Protein AF-A0AAV4IQE0-F1 (afdb_monomer_lite)

pLDDT: mean 77.89, std 20.79, range [24.61, 98.44]

Secondary structure (DSSP, 8-state):
-----------------------------S-HHHHHHHHHHHHHHHHHHHHTT-------GGGEE---STT--EESS-TT--PPPEETTEEPS-SEE-TTTTT-SSHHHHHHHHHHGGGGGGSHHHHHHHHHHHHHHHS-BEETTTEEEPPBHHHHHHHHTTTHHHHHHTTS--GGGSTTSTT-BTT--SSSSTT-----PPPPPTT-EE-S-GGGPBTTBTTEE-BSS-TTS-HHHHHHHHHHHHHHHHHHHHHHHHHHHHHHHTHHHHSSTTHHHHHHHHHHHHHHHHHHHGGGSTTHHHHHHB-TTSBBP-SSS-TT--S-SHHHHHHHHHHHHHHHHHHHHHHHHHHHHHHHHHHTTTTHHHHTTTPPPHHHHHHHHHHHHHHHHHHHHHHHHHHHHHTTTHHHHTSS---

InterPro domains:
  IPR000539 Frizzled/Smoothened, 7TM [PF01534] (232-406)
  IPR000539 Frizzled/Smoothened, 7TM [PR00489] (244-266)
  IPR000539 Frizzled/Smoothened, 7TM [PR00489] (273-295)
  IPR000539 Frizzled/Smoothened, 7TM [PR00489] (329-353)
  IPR000539 Frizzled/Smoothened, 7TM [SM01330] (231-415)
  IPR015526 Frizzled/secreted frizzled-related protein [PTHR11309] (36-406)
  IPR017981 GPCR, family 2-like, 7TM [PS50261] (241-415)
  IPR020067 Frizzled domain [PF01392] (87-181)
  IPR020067 Frizzled domain [PS50038] (68-191)
  IPR020067 Frizzled domain [SM00063] (72-193)
  IPR036790 Frizzled cysteine-rich domain superfamily [G3DSA:1.10.2000.10] (61-186)
  IPR036790 Frizzled cysteine-rich domain superfamily [SSF63501] (85-182)

Sequence (415 aa):
MANVCCKCPSPAFSLRLHSVSTLLRLRALSSASSFCFVLFISLLLSWADCQAQHLTPTLSPHCYRSTNITGACVPVNSSLSAERMTCLGADIPFTHTSLRLAGSSSLEDALEKLHLWTALQNVPQCWAIIQPFLCSVYLPKCTSAHGVTRPSKQLCERTRKPCQIVHDLNNGWPDFLQCDHPNFVSGCGPENYDYVSFNTTGRCEPPLVRTVVPESWYPGVEGCGLPCENPLFSQDEHKEAHIFVAVFGSICLACTLFTLMTFIIDWKNANRYPALIIFFINACFFLGSVGWMAQFAGDARTEIVCRKDGTARRGEPQLGSKESVWCPVIFTLVYYFLVAGICWYVMLAYAWCLTFTALGGASARAADLGGTTPREVLRTRTAYFHIISWCSPLVLTIVCLALSEVGDLSCNEGK

Organism: NCBI:txid1093978

Foldseek 3Di:
DDDDDDDDDDDDDDDDDDDDDDDDDDDDDDDPVPVVVVVVVVVVVVVVVVVVPPPPPPPDLLQFDDPPDPPQKDFQDDPPDPDQDAQLNWGWPAGIWGQVLVVDPDLVRLVVVSVVVCVCLQQQQLCQLCRLVSCCRSGFDADPVRGTGAAALVSLVSNCVSQVVVCVVVVHDDQSSDSPRSSHYHPDDDDGPPPIDDPSGRHHDPPWDFDPDQVQDDVNRPRIHGFLDDPVDDPVRVVVLVVVLVVVLVVLLVVLVVVLVVCVVVVVPQVAPPSVLVNLLSVLSNQLSVLSCQPVDDNSLCLQAHFPRRHGDALPPDPPDPHDPNVLVSCLSNQLSVQLSVLSVVVSVVLVVLVVCCVVCVCVVVVVVVDDRSRRVCVVCVVVSCCRSRVVSVVVSVVCNVRSGSRVPPSRDPD

Structure (mmCIF, N/CA/C/O backbone):
data_AF-A0AAV4IQE0-F1
#
_entry.id   AF-A0AAV4IQE0-F1
#
loop_
_atom_site.group_PDB
_atom_site.id
_atom_site.type_symbol
_atom_site.label_atom_id
_atom_site.label_alt_id
_atom_site.label_comp_id
_atom_site.label_asym_id
_atom_site.label_entity_id
_atom_site.label_seq_id
_atom_site.pdbx_PDB_ins_code
_atom_site.Cartn_x
_atom_site.Cartn_y
_atom_site.Cartn_z
_atom_site.occupancy
_atom_site.B_iso_or_equiv
_atom_site.auth_seq_id
_atom_site.auth_comp_id
_atom_site.auth_asym_id
_atom_site.auth_atom_id
_atom_site.pdbx_PDB_model_num
ATOM 1 N N . MET A 1 1 ? -71.309 -14.730 5.054 1.00 30.61 1 MET A N 1
ATOM 2 C CA . MET A 1 1 ? -70.300 -14.910 6.118 1.00 30.61 1 MET A CA 1
ATOM 3 C C . MET A 1 1 ? -68.962 -14.401 5.589 1.00 30.61 1 MET A C 1
ATOM 5 O O . MET A 1 1 ? -68.698 -14.601 4.412 1.00 30.61 1 MET A O 1
ATOM 9 N N . ALA A 1 2 ? -68.246 -13.679 6.458 1.00 28.86 2 ALA A N 1
ATOM 10 C CA . ALA A 1 2 ? -66.904 -13.058 6.420 1.00 28.86 2 ALA A CA 1
ATOM 11 C C . ALA A 1 2 ? -65.770 -13.806 5.670 1.00 28.86 2 ALA A C 1
ATOM 13 O O . ALA A 1 2 ? -65.929 -14.988 5.394 1.00 28.86 2 ALA A O 1
ATOM 14 N N . ASN A 1 3 ? -64.551 -13.288 5.425 1.00 26.47 3 ASN A N 1
ATOM 15 C CA . ASN A 1 3 ? -63.874 -11.965 5.346 1.00 26.47 3 ASN A CA 1
ATOM 16 C C . ASN A 1 3 ? -62.487 -12.267 4.699 1.00 26.47 3 ASN A C 1
ATOM 18 O O . ASN A 1 3 ? -61.871 -13.255 5.087 1.00 26.47 3 ASN A O 1
ATOM 22 N N . VAL A 1 4 ? -62.092 -11.663 3.565 1.00 31.19 4 VAL A N 1
ATOM 23 C CA . VAL A 1 4 ? -61.287 -10.422 3.335 1.00 31.19 4 VAL A CA 1
ATOM 24 C C . VAL A 1 4 ? -59.774 -10.588 3.638 1.00 31.19 4 VAL A C 1
ATOM 26 O O . VAL A 1 4 ? -59.419 -10.766 4.795 1.00 31.19 4 VAL A O 1
ATOM 29 N N . CYS A 1 5 ? -58.867 -10.752 2.648 1.00 28.16 5 CYS A N 1
ATOM 30 C CA . CYS A 1 5 ? -58.276 -9.827 1.626 1.00 28.16 5 CYS A CA 1
ATOM 31 C C . CYS A 1 5 ? -57.218 -8.843 2.188 1.00 28.16 5 CYS A C 1
ATOM 33 O O . CYS A 1 5 ? -57.377 -8.366 3.298 1.00 28.16 5 CYS A O 1
ATOM 35 N N . CYS A 1 6 ? -56.167 -8.403 1.484 1.00 27.56 6 CYS A N 1
ATOM 36 C CA . CYS A 1 6 ? -55.655 -8.704 0.147 1.00 27.56 6 CYS A CA 1
ATOM 37 C C . CYS A 1 6 ? -54.201 -8.179 -0.006 1.00 27.56 6 CYS A C 1
ATOM 39 O O . CYS A 1 6 ? -53.742 -7.321 0.743 1.00 27.56 6 CYS A O 1
ATOM 41 N N . LYS A 1 7 ? -53.504 -8.736 -1.003 1.00 29.38 7 LYS A N 1
ATOM 42 C CA . LYS A 1 7 ? -52.138 -8.474 -1.503 1.00 29.38 7 LYS A CA 1
ATOM 43 C C . LYS A 1 7 ? -52.162 -7.316 -2.520 1.00 29.38 7 LYS A C 1
ATOM 45 O O . LYS A 1 7 ? -53.146 -7.229 -3.243 1.00 29.38 7 LYS A O 1
ATOM 50 N N . CYS A 1 8 ? -51.080 -6.542 -2.677 1.00 25.62 8 CYS A N 1
ATOM 51 C CA . CYS A 1 8 ? -50.851 -5.687 -3.861 1.00 25.62 8 CYS A CA 1
ATOM 52 C C . CYS A 1 8 ? -49.353 -5.492 -4.176 1.00 25.62 8 CYS A C 1
ATOM 54 O O . CYS A 1 8 ? -48.585 -5.156 -3.274 1.00 25.62 8 CYS A O 1
ATOM 56 N N . PRO A 1 9 ? -48.967 -5.618 -5.462 1.00 38.59 9 PRO A N 1
ATOM 57 C CA . PRO A 1 9 ? -47.924 -4.819 -6.111 1.00 38.59 9 PRO A CA 1
ATOM 58 C C . PRO A 1 9 ? -48.448 -4.042 -7.353 1.00 38.59 9 PRO A C 1
ATOM 60 O O . PRO A 1 9 ? -49.570 -4.253 -7.803 1.00 38.59 9 PRO A O 1
ATOM 63 N N . SER A 1 10 ? -47.617 -3.120 -7.862 1.00 31.19 10 SER A N 1
ATOM 64 C CA . SER A 1 10 ? -47.801 -2.087 -8.919 1.00 31.19 10 SER A CA 1
ATOM 65 C C . SER A 1 10 ? -48.351 -2.570 -10.286 1.00 31.19 10 SER A C 1
ATOM 67 O O . SER A 1 10 ? -48.236 -3.762 -10.568 1.00 31.19 10 SER A O 1
ATOM 69 N N . PRO A 1 11 ? -48.896 -1.691 -11.178 1.00 38.06 11 PRO A N 1
ATOM 70 C CA . PRO A 1 11 ? -48.076 -0.935 -12.161 1.00 38.06 11 PRO A CA 1
ATOM 71 C C . PRO A 1 11 ? -48.678 0.416 -12.679 1.00 38.06 11 PRO A C 1
ATOM 73 O O . PRO A 1 11 ? -49.705 0.895 -12.212 1.00 38.06 11 PRO A O 1
ATOM 76 N N . ALA A 1 12 ? -47.998 1.032 -13.658 1.00 27.47 12 ALA A N 1
ATOM 77 C CA . ALA A 1 12 ? -48.340 2.249 -14.415 1.00 27.47 12 ALA A CA 1
ATOM 78 C C . ALA A 1 12 ? -49.300 2.019 -15.616 1.00 27.47 12 ALA A C 1
ATOM 80 O O . ALA A 1 12 ? -49.220 0.947 -16.201 1.00 27.47 12 ALA A O 1
ATOM 81 N N . PHE A 1 13 ? -50.106 3.023 -16.041 1.00 26.16 13 PHE A N 1
ATOM 82 C CA . PHE A 1 13 ? -50.169 3.613 -17.415 1.00 26.16 13 PHE A CA 1
ATOM 83 C C . PHE A 1 13 ? -51.301 4.669 -17.623 1.00 26.16 13 PHE A C 1
ATOM 85 O O . PHE A 1 13 ? -52.419 4.524 -17.149 1.00 26.16 13 PHE A O 1
ATOM 92 N N . SER A 1 14 ? -50.934 5.705 -18.393 1.00 25.84 14 SER A N 1
ATOM 93 C CA . SER A 1 14 ? -51.607 6.830 -19.095 1.00 25.84 14 SER A CA 1
ATOM 94 C C . SER A 1 14 ? -53.105 6.805 -19.500 1.00 25.84 14 SER A C 1
ATOM 96 O O . SER A 1 14 ? -53.568 5.824 -20.073 1.00 25.84 14 SER A O 1
ATOM 98 N N . LEU A 1 15 ? -53.776 7.978 -19.439 1.00 26.97 15 LEU A N 1
ATOM 99 C CA . LEU A 1 15 ? -54.515 8.583 -20.577 1.00 26.97 15 LEU A CA 1
ATOM 100 C C . LEU A 1 15 ? -54.804 10.092 -20.372 1.00 26.97 15 LEU A C 1
ATOM 102 O O . LEU A 1 15 ? -54.834 10.602 -19.259 1.00 26.97 15 LEU A O 1
ATOM 106 N N . ARG A 1 16 ? -54.935 10.809 -21.494 1.00 26.45 16 ARG A N 1
ATOM 107 C CA . ARG A 1 16 ? -54.653 12.237 -21.754 1.00 26.45 16 ARG A CA 1
ATOM 108 C C . ARG A 1 16 ? -55.891 12.917 -22.374 1.00 26.45 16 ARG A C 1
ATOM 110 O O . ARG A 1 16 ? -56.535 12.251 -23.171 1.00 26.45 16 ARG A O 1
ATOM 117 N N . LEU A 1 17 ? -56.142 14.214 -22.107 1.00 27.02 17 LEU A N 1
ATOM 118 C CA . LEU A 1 17 ? -56.755 15.250 -22.999 1.00 27.02 17 LEU A CA 1
ATOM 119 C C . LEU A 1 17 ? -56.852 16.600 -22.225 1.00 27.02 17 LEU A C 1
ATOM 121 O O . LEU A 1 17 ? -57.508 16.647 -21.195 1.00 27.02 17 LEU A O 1
ATOM 125 N N . HIS A 1 18 ? -55.972 17.592 -22.481 1.00 27.17 18 HIS A N 1
ATOM 126 C CA . HIS A 1 18 ? -56.202 18.867 -23.228 1.00 27.17 18 HIS A CA 1
ATOM 127 C C . HIS A 1 18 ? -57.299 19.784 -22.627 1.00 27.17 18 HIS A C 1
ATOM 129 O O . HIS A 1 18 ? -58.399 19.316 -22.403 1.00 27.17 18 HIS A O 1
ATOM 135 N N . SER A 1 19 ? -57.158 21.100 -22.409 1.00 26.77 19 SER A N 1
ATOM 136 C CA . SER A 1 19 ? -56.181 22.125 -22.810 1.00 26.77 19 SER A CA 1
ATOM 137 C C . SER A 1 19 ? -56.535 23.472 -22.109 1.00 26.77 19 SER A C 1
ATOM 139 O O . SER A 1 19 ? -57.645 23.625 -21.612 1.00 26.77 19 SER A O 1
ATOM 141 N N . VAL A 1 20 ? -55.627 24.458 -22.191 1.00 27.52 20 VAL A N 1
ATOM 142 C CA . VAL A 1 20 ? -55.840 25.931 -22.107 1.00 27.52 20 VAL A CA 1
ATOM 143 C C . VAL A 1 20 ? -55.768 26.652 -20.733 1.00 27.52 20 VAL A C 1
ATOM 145 O O . VAL A 1 20 ? -56.761 27.017 -20.124 1.00 27.52 20 VAL A O 1
ATOM 148 N N . SER A 1 21 ? -54.528 27.036 -20.398 1.00 24.61 21 SER A N 1
ATOM 149 C CA . SER A 1 21 ? -54.071 28.431 -20.196 1.00 24.61 21 SER A CA 1
ATOM 150 C C . SER A 1 21 ? -54.217 29.177 -18.849 1.00 24.61 21 SER A C 1
ATOM 152 O O . SER A 1 21 ? -55.306 29.427 -18.349 1.00 24.61 21 SER A O 1
ATOM 154 N N . THR A 1 22 ? -53.055 29.714 -18.448 1.00 28.41 22 THR A N 1
ATOM 155 C CA . THR A 1 22 ? -52.817 31.089 -17.953 1.00 28.41 22 THR A CA 1
ATOM 156 C C . THR A 1 22 ? -53.129 31.346 -16.473 1.00 28.41 22 THR A C 1
ATOM 158 O O . THR A 1 22 ? -54.270 31.443 -16.051 1.00 28.41 22 THR A O 1
ATOM 161 N N . LEU A 1 23 ? -52.107 31.316 -15.610 1.00 29.64 23 LEU A N 1
ATOM 162 C CA . LEU A 1 23 ? -51.333 32.494 -15.172 1.00 29.64 23 LEU A CA 1
ATOM 163 C C . LEU A 1 23 ? -52.188 33.588 -14.507 1.00 29.64 23 LEU A C 1
ATOM 165 O O . LEU A 1 23 ? -52.928 34.303 -15.166 1.00 29.64 23 LEU A O 1
ATOM 169 N N . LEU A 1 24 ? -51.912 33.784 -13.213 1.00 28.50 24 LEU A N 1
ATOM 170 C CA . LEU A 1 24 ? -51.853 35.080 -12.533 1.00 28.50 24 LEU A CA 1
ATOM 171 C C . LEU A 1 24 ? -53.087 36.004 -12.638 1.00 28.50 24 LEU A C 1
ATOM 173 O O . LEU A 1 24 ? -53.224 36.764 -13.589 1.00 28.50 24 LEU A O 1
ATOM 177 N N . ARG A 1 25 ? -53.815 36.167 -11.525 1.00 31.19 25 ARG A N 1
ATOM 178 C CA . ARG A 1 25 ? -53.729 37.388 -10.690 1.00 31.19 25 ARG A CA 1
ATOM 179 C C . ARG A 1 25 ? -54.736 37.364 -9.544 1.00 31.19 25 ARG A C 1
ATOM 181 O O . ARG A 1 25 ? -55.928 37.155 -9.722 1.00 31.19 25 ARG A O 1
ATOM 188 N N . LEU A 1 26 ? -54.197 37.646 -8.363 1.00 31.00 26 LEU A N 1
ATOM 189 C CA . LEU A 1 26 ? -54.910 37.973 -7.140 1.00 31.00 26 LEU A CA 1
ATOM 190 C C . LEU A 1 26 ? -55.916 39.120 -7.327 1.00 31.00 26 LEU A C 1
ATOM 192 O O . LEU A 1 26 ? -55.560 40.156 -7.891 1.00 31.00 26 LEU A O 1
ATOM 196 N N . ARG A 1 27 ? -57.092 38.977 -6.706 1.00 30.88 27 ARG A N 1
ATOM 197 C CA . ARG A 1 27 ? -57.709 39.909 -5.731 1.00 30.88 27 ARG A CA 1
ATOM 198 C C . ARG A 1 27 ? -58.991 39.234 -5.212 1.00 30.88 27 ARG A C 1
ATOM 200 O O . ARG A 1 27 ? -59.839 38.866 -6.008 1.00 30.88 27 ARG A O 1
ATOM 207 N N . ALA A 1 28 ? -59.016 38.796 -3.950 1.00 29.89 28 ALA A N 1
ATOM 208 C CA . ALA A 1 28 ? -59.442 39.581 -2.776 1.00 29.89 28 ALA A CA 1
ATOM 209 C C . ALA A 1 28 ? -60.958 39.870 -2.842 1.00 29.89 28 ALA A C 1
ATOM 211 O O . ALA A 1 28 ? -61.424 40.374 -3.849 1.00 29.89 28 ALA A O 1
ATOM 212 N N . LEU A 1 29 ? -61.814 39.612 -1.856 1.00 34.81 29 LEU A N 1
ATOM 213 C CA . LEU A 1 29 ? -61.684 39.382 -0.423 1.00 34.81 29 LEU A CA 1
ATOM 214 C C . LEU A 1 29 ? -62.811 38.424 0.006 1.00 34.81 29 LEU A C 1
ATOM 216 O O . LEU A 1 29 ? -63.954 38.653 -0.376 1.00 34.81 29 LEU A O 1
ATOM 220 N N . SER A 1 30 ? -62.505 37.419 0.829 1.00 37.31 30 SER A N 1
ATOM 221 C CA . SER A 1 30 ? -63.399 36.795 1.828 1.00 37.31 30 SER A CA 1
ATOM 222 C C . SER A 1 30 ? -62.791 35.453 2.261 1.00 37.31 30 SER A C 1
ATOM 224 O O . SER A 1 30 ? -62.433 34.648 1.408 1.00 37.31 30 SER A O 1
ATOM 226 N N . SER A 1 31 ? -62.692 35.201 3.571 1.00 44.38 31 SER A N 1
ATOM 227 C CA . SER A 1 31 ? -62.259 33.942 4.229 1.00 44.38 31 SER A CA 1
ATOM 228 C C . SER A 1 31 ? -60.804 33.791 4.716 1.00 44.38 31 SER A C 1
ATOM 230 O O . SER A 1 31 ? -60.364 32.684 5.027 1.00 44.38 31 SER A O 1
ATOM 232 N N . ALA A 1 32 ? -60.080 34.893 4.954 1.00 44.44 32 ALA A N 1
ATOM 233 C CA . ALA A 1 32 ? -58.808 34.840 5.697 1.00 44.44 32 ALA A CA 1
ATOM 234 C C . ALA A 1 32 ? -58.957 34.313 7.149 1.00 44.44 32 ALA A C 1
ATOM 236 O O . ALA A 1 32 ? -57.980 33.866 7.744 1.00 44.44 32 ALA A O 1
ATOM 237 N N . SER A 1 33 ? -60.173 34.302 7.713 1.00 47.09 33 SER A N 1
ATOM 238 C CA . SER A 1 33 ? -60.455 33.696 9.023 1.00 47.09 33 SER A CA 1
ATOM 239 C C . SER A 1 33 ? -60.618 32.172 8.969 1.00 47.09 33 SER A C 1
ATOM 241 O O . SER A 1 33 ? -60.264 31.496 9.931 1.00 47.09 33 SER A O 1
ATOM 243 N N . SER A 1 34 ? -61.096 31.607 7.854 1.00 51.41 34 SER A N 1
ATOM 244 C CA . SER A 1 34 ? -61.337 30.161 7.736 1.00 51.41 34 SER A CA 1
ATOM 245 C C . SER A 1 34 ? -60.059 29.374 7.455 1.00 51.41 34 SER A C 1
ATOM 247 O O . SER A 1 34 ? -59.890 28.285 7.995 1.00 51.41 34 SER A O 1
ATOM 249 N N . PHE A 1 35 ? -59.120 29.929 6.681 1.00 51.72 35 PHE A N 1
ATOM 250 C CA . PHE A 1 35 ? -57.858 29.239 6.385 1.00 51.72 35 PHE A CA 1
ATOM 251 C C . PHE A 1 35 ? -56.916 29.161 7.593 1.00 51.72 35 PHE A C 1
ATOM 253 O O . PHE A 1 35 ? -56.304 28.115 7.808 1.00 51.72 35 PHE A O 1
ATOM 260 N N . CYS A 1 36 ? -56.851 30.203 8.431 1.00 53.62 36 CYS A N 1
ATOM 261 C CA . CYS A 1 36 ? -56.085 30.141 9.680 1.00 53.62 36 CYS A CA 1
ATOM 262 C C . CYS A 1 36 ? -56.663 29.110 10.658 1.00 53.62 36 CYS A C 1
ATOM 264 O O . CYS A 1 36 ? -55.897 28.394 11.292 1.00 53.62 36 CYS A O 1
ATOM 266 N N . PHE A 1 37 ? -57.991 28.979 10.747 1.00 58.31 37 PHE A N 1
ATOM 267 C CA . PHE A 1 37 ? -58.628 28.028 11.665 1.00 58.31 37 PHE A CA 1
ATOM 268 C C . PHE A 1 37 ? -58.381 26.565 11.262 1.00 58.31 37 PHE A C 1
ATOM 270 O O . PHE A 1 37 ? -58.095 25.725 12.113 1.00 58.31 37 PHE A O 1
ATOM 277 N N . VAL A 1 38 ? -58.420 26.264 9.960 1.00 60.81 38 VAL A N 1
ATOM 278 C CA . VAL A 1 38 ? -58.155 24.910 9.445 1.00 60.81 38 VAL A CA 1
ATOM 279 C C . VAL A 1 38 ? -56.672 24.545 9.563 1.00 60.81 38 VAL A C 1
ATOM 281 O O . VAL A 1 38 ? -56.360 23.419 9.944 1.00 60.81 38 VAL A O 1
ATOM 284 N N . LEU A 1 39 ? -55.749 25.485 9.328 1.00 59.22 39 LEU A N 1
ATOM 285 C CA . LEU A 1 39 ? -54.313 25.258 9.544 1.00 59.22 39 LEU A CA 1
ATOM 286 C C . LEU A 1 39 ? -53.981 25.052 11.026 1.00 59.22 39 LEU A C 1
ATOM 288 O O . LEU A 1 39 ? -53.199 24.162 11.341 1.00 59.22 39 LEU A O 1
ATOM 292 N N . PHE A 1 40 ? -54.616 25.796 11.937 1.00 63.12 40 PHE A N 1
ATOM 293 C CA . PHE A 1 40 ? -54.401 25.644 13.378 1.00 63.12 40 PHE A CA 1
ATOM 294 C C . PHE A 1 40 ? -54.933 24.303 13.908 1.00 63.12 40 PHE A C 1
ATOM 296 O O . PHE A 1 40 ? -54.256 23.645 14.692 1.00 63.12 40 PHE A O 1
ATOM 303 N N . ILE A 1 41 ? -56.095 23.840 13.427 1.00 63.28 41 ILE A N 1
ATOM 304 C CA . ILE A 1 41 ? -56.644 22.518 13.779 1.00 63.28 41 ILE A CA 1
ATOM 305 C C . ILE A 1 41 ? -55.801 21.381 13.176 1.00 63.28 41 ILE A C 1
ATOM 307 O O . ILE A 1 41 ? -55.564 20.381 13.846 1.00 63.28 41 ILE A O 1
ATOM 311 N N . SER A 1 42 ? -55.278 21.544 11.958 1.00 58.62 42 SER A N 1
ATOM 312 C CA . SER A 1 42 ? -54.372 20.565 11.326 1.00 58.62 42 SER A CA 1
ATOM 313 C C . SER A 1 42 ? -53.012 20.478 12.034 1.00 58.62 42 SER A C 1
ATOM 315 O O . SER A 1 42 ? -52.430 19.399 12.138 1.00 58.62 42 SER A O 1
ATOM 317 N N . LEU A 1 43 ? -52.512 21.603 12.556 1.00 59.53 43 LEU A N 1
ATOM 318 C CA . LEU A 1 43 ? -51.304 21.667 13.385 1.00 59.53 43 LEU A CA 1
ATOM 319 C C . LEU A 1 43 ? -51.539 21.100 14.790 1.00 59.53 43 LEU A C 1
ATOM 321 O O . LEU A 1 43 ? -50.656 20.434 15.310 1.00 59.53 43 LEU A O 1
ATOM 325 N N . LEU A 1 44 ? -52.728 21.285 15.373 1.00 57.94 44 LEU A N 1
ATOM 326 C CA . LEU A 1 44 ? -53.115 20.680 16.654 1.00 57.94 44 LEU A CA 1
ATOM 327 C C . LEU A 1 44 ? -53.354 19.169 16.546 1.00 57.94 44 LEU A C 1
ATOM 329 O O . LEU A 1 44 ? -52.973 18.442 17.455 1.00 57.94 44 LEU A O 1
ATOM 333 N N . LEU A 1 45 ? -53.930 18.683 15.442 1.00 54.66 45 LEU A N 1
ATOM 334 C CA . LEU A 1 45 ? -54.098 17.247 15.190 1.00 54.66 45 LEU A CA 1
ATOM 335 C C . LEU A 1 45 ? -52.751 16.566 14.909 1.00 54.66 45 LEU A C 1
ATOM 337 O O . LEU A 1 45 ? -52.494 15.498 15.450 1.00 54.66 45 LEU A O 1
ATOM 341 N N . SER A 1 46 ? -51.844 17.219 14.173 1.00 49.44 46 SER A N 1
ATOM 342 C CA . SER A 1 46 ? -50.483 16.694 13.975 1.00 49.44 46 SER A CA 1
ATOM 343 C C . SER A 1 46 ? -49.599 16.803 15.228 1.00 49.44 46 SER A C 1
ATOM 345 O O . SER A 1 46 ? -48.731 15.956 15.428 1.00 49.44 46 SER A O 1
ATOM 347 N N . TRP A 1 47 ? -49.849 17.763 16.129 1.00 44.62 47 TRP A N 1
ATOM 348 C CA . TRP A 1 47 ? -49.258 17.778 17.476 1.00 44.62 47 TRP A CA 1
ATOM 349 C C . TRP A 1 47 ? -49.843 16.697 18.398 1.00 44.62 47 TRP A C 1
ATOM 351 O O . TRP A 1 47 ? -49.098 16.095 19.170 1.00 44.62 47 TRP A O 1
ATOM 361 N N . ALA A 1 48 ? -51.146 16.413 18.302 1.00 44.91 48 ALA A N 1
ATOM 362 C CA . ALA A 1 48 ? -51.806 15.366 19.082 1.00 44.91 48 ALA A CA 1
ATOM 363 C C . ALA A 1 48 ? -51.346 13.956 18.665 1.00 44.91 48 ALA A C 1
ATOM 365 O O . ALA A 1 48 ? -51.098 13.120 19.534 1.00 44.91 48 ALA A O 1
ATOM 366 N N . ASP A 1 49 ? -51.118 13.720 17.367 1.00 39.69 49 ASP A N 1
ATOM 367 C CA . ASP A 1 49 ? -50.499 12.482 16.871 1.00 39.69 49 ASP A CA 1
ATOM 368 C C . ASP A 1 49 ? -49.017 12.359 17.280 1.00 39.69 49 ASP A C 1
ATOM 370 O O . ASP A 1 49 ? -48.511 11.252 17.471 1.00 39.69 49 ASP A O 1
ATOM 374 N N . CYS A 1 50 ? -48.319 13.482 17.493 1.00 35.47 50 CYS A N 1
ATOM 375 C CA . CYS A 1 50 ? -46.925 13.489 17.948 1.00 35.47 50 CYS A CA 1
ATOM 376 C C . CYS A 1 50 ? -46.785 13.288 19.473 1.00 35.47 50 CYS A C 1
ATOM 378 O O . CYS A 1 50 ? -45.781 12.750 19.936 1.00 35.47 50 CYS A O 1
ATOM 380 N N . GLN A 1 51 ? -47.800 13.637 20.275 1.00 36.16 51 GLN A N 1
ATOM 381 C CA . GLN A 1 51 ? -47.810 13.337 21.716 1.00 36.16 51 GLN A CA 1
ATOM 382 C C . GLN A 1 51 ? -48.293 11.919 22.057 1.00 36.16 51 GLN A C 1
ATOM 384 O O . GLN A 1 51 ? -48.011 11.438 23.155 1.00 36.16 51 GLN A O 1
ATOM 389 N N . ALA A 1 52 ? -48.933 11.203 21.127 1.00 36.69 52 ALA A N 1
ATOM 390 C CA . ALA A 1 52 ? -49.332 9.808 21.334 1.00 36.69 52 ALA A CA 1
ATOM 391 C C . ALA A 1 52 ? -48.173 8.793 21.192 1.00 36.69 52 ALA A C 1
ATOM 393 O O . ALA A 1 52 ? -48.358 7.611 21.479 1.00 36.69 52 ALA A O 1
ATOM 394 N N . GLN A 1 53 ? -46.968 9.235 20.803 1.00 37.69 53 GLN A N 1
ATOM 395 C CA . GLN A 1 53 ? -45.757 8.398 20.788 1.00 37.69 53 GLN A CA 1
ATOM 396 C C . GLN A 1 53 ? -44.903 8.491 22.056 1.00 37.69 53 GLN A C 1
ATOM 398 O O . GLN A 1 53 ? -43.895 7.789 22.158 1.00 37.69 53 GLN A O 1
ATOM 403 N N . HIS A 1 54 ? -45.343 9.221 23.086 1.00 36.19 54 HIS A N 1
ATOM 404 C CA . HIS A 1 54 ? -44.952 8.857 24.447 1.00 36.19 54 HIS A CA 1
ATOM 405 C C . HIS A 1 54 ? -45.717 7.594 24.845 1.00 36.19 54 HIS A C 1
ATOM 407 O O . HIS A 1 54 ? -46.615 7.610 25.686 1.00 36.19 54 HIS A O 1
ATOM 413 N N . LEU A 1 55 ? -45.338 6.480 24.207 1.00 39.50 55 LEU A N 1
ATOM 414 C CA . LEU A 1 55 ? -45.526 5.161 24.770 1.00 39.50 55 LEU A CA 1
ATOM 415 C C . LEU A 1 55 ? -44.978 5.240 26.192 1.00 39.50 55 LEU A C 1
ATOM 417 O O . LEU A 1 55 ? -43.773 5.343 26.422 1.00 39.50 55 LEU A O 1
ATOM 421 N N . THR A 1 56 ? -45.893 5.191 27.155 1.00 33.03 56 THR A N 1
ATOM 422 C CA . THR A 1 56 ? -45.601 4.520 28.413 1.00 33.03 56 THR A CA 1
ATOM 423 C C . THR A 1 56 ? -44.857 3.237 28.043 1.00 33.03 56 THR A C 1
ATOM 425 O O . THR A 1 56 ? -45.320 2.532 27.141 1.00 33.03 56 THR A O 1
ATOM 428 N N . PRO A 1 57 ? -43.679 2.954 28.625 1.00 42.19 57 PRO A N 1
ATOM 429 C CA . PRO A 1 57 ? -42.973 1.728 28.309 1.00 42.19 57 PRO A CA 1
ATOM 430 C C . PRO A 1 57 ? -43.924 0.598 28.684 1.00 42.19 57 PRO A C 1
ATOM 432 O O . PRO A 1 57 ? -44.164 0.331 29.862 1.00 42.19 57 PRO A O 1
ATOM 435 N N . THR A 1 58 ? -44.555 -0.019 27.684 1.00 43.31 58 THR A N 1
ATOM 436 C CA . THR A 1 58 ? -45.294 -1.255 27.879 1.00 43.31 58 THR A CA 1
ATOM 437 C C . THR A 1 58 ? -44.224 -2.260 28.233 1.00 43.31 58 THR A C 1
ATOM 439 O O . THR A 1 58 ? -43.537 -2.782 27.354 1.00 43.31 58 THR A O 1
ATOM 442 N N . LEU A 1 59 ? -44.015 -2.410 29.537 1.00 53.00 59 LEU A N 1
ATOM 443 C CA . LEU A 1 59 ? -43.023 -3.257 30.158 1.00 53.00 59 LEU A CA 1
ATOM 444 C C . LEU A 1 59 ? -43.227 -4.670 29.621 1.00 53.00 59 LEU A C 1
ATOM 446 O O . LEU A 1 59 ? -44.107 -5.398 30.079 1.00 53.00 59 LEU A O 1
ATOM 450 N N . SER A 1 60 ? -42.483 -5.027 28.576 1.00 59.47 60 SER A N 1
ATOM 451 C CA . SER A 1 60 ? -42.730 -6.290 27.907 1.00 59.47 60 SER A CA 1
ATOM 452 C C . SER A 1 60 ? -42.140 -7.398 28.772 1.00 59.47 60 SER A C 1
ATOM 454 O O . SER A 1 60 ? -40.923 -7.426 28.971 1.00 59.47 60 SER A O 1
ATOM 456 N N . PRO A 1 61 ? -42.956 -8.316 29.319 1.00 64.31 61 PRO A N 1
ATOM 457 C CA . PRO A 1 61 ? -42.499 -9.266 30.334 1.00 64.31 61 PRO A CA 1
ATOM 458 C C . PRO A 1 61 ? -41.404 -10.211 29.816 1.00 64.31 61 PRO A C 1
ATOM 460 O O . PRO A 1 61 ? -40.647 -10.770 30.604 1.00 64.31 61 PRO A O 1
ATOM 463 N N . HIS A 1 62 ? -41.265 -10.352 28.492 1.00 73.56 62 HIS A N 1
ATOM 464 C CA . HIS A 1 62 ? -40.214 -11.145 27.856 1.00 73.56 62 HIS A CA 1
ATOM 465 C C . HIS A 1 62 ? -38.816 -10.498 27.910 1.00 73.56 62 HIS A C 1
ATOM 467 O O . HIS A 1 62 ? -37.819 -11.208 27.776 1.00 73.56 62 HIS A O 1
ATOM 473 N N . CYS A 1 63 ? -38.726 -9.183 28.144 1.00 73.19 63 CYS A N 1
ATOM 474 C CA . CYS A 1 63 ? -37.458 -8.455 28.267 1.00 73.19 63 CYS A CA 1
ATOM 475 C C . CYS A 1 63 ? -36.797 -8.605 29.636 1.00 73.19 63 CYS A C 1
ATOM 477 O O . CYS A 1 63 ? -35.646 -8.204 29.822 1.00 73.19 63 CYS A O 1
ATOM 479 N N . TYR A 1 64 ? -37.494 -9.232 30.580 1.00 73.12 64 TYR A N 1
ATOM 480 C CA . TYR A 1 64 ? -36.980 -9.487 31.908 1.00 73.12 64 TYR A CA 1
ATOM 481 C C . TYR A 1 64 ? -36.841 -10.989 32.148 1.00 73.12 64 TYR A C 1
ATOM 483 O O . TYR A 1 64 ? -37.600 -11.829 31.650 1.00 73.12 64 TYR A O 1
ATOM 491 N N . ARG A 1 65 ? -35.803 -11.377 32.884 1.00 69.31 65 ARG A N 1
ATOM 492 C CA . ARG A 1 65 ? -35.710 -12.727 33.441 1.00 69.31 65 ARG A CA 1
ATOM 493 C C . ARG A 1 65 ? -36.220 -12.656 34.873 1.00 69.31 65 ARG A C 1
ATOM 495 O O . ARG A 1 65 ? -35.509 -12.155 35.741 1.00 69.31 65 ARG A O 1
ATOM 502 N N . SER A 1 66 ? -37.444 -13.142 35.098 1.00 61.28 66 SER A N 1
ATOM 503 C CA . SER A 1 66 ? -38.001 -13.253 36.448 1.00 61.28 66 SER A CA 1
ATOM 504 C C . SER A 1 66 ? -37.119 -14.189 37.266 1.00 61.28 66 SER A C 1
ATOM 506 O O . SER A 1 66 ? -37.031 -15.391 37.005 1.00 61.28 66 SER A O 1
ATOM 508 N N . THR A 1 67 ? -36.402 -13.617 38.224 1.00 55.28 67 THR A N 1
ATOM 509 C CA . THR A 1 67 ? -35.650 -14.368 39.215 1.00 55.28 67 THR A CA 1
ATOM 510 C C . THR A 1 67 ? -36.595 -14.598 40.378 1.00 55.28 67 THR A C 1
ATOM 512 O O . THR A 1 67 ? -36.739 -13.736 41.238 1.00 55.28 67 THR A O 1
ATOM 515 N N . ASN A 1 68 ? -37.251 -15.756 40.413 1.00 49.56 68 ASN A N 1
ATOM 516 C CA . ASN A 1 68 ? -38.153 -16.161 41.500 1.00 49.56 68 ASN A CA 1
ATOM 517 C C . ASN A 1 68 ? -37.395 -16.459 42.822 1.00 49.56 68 ASN A C 1
ATOM 519 O O . ASN A 1 68 ? -37.800 -17.304 43.611 1.00 49.56 68 ASN A O 1
ATOM 523 N N . ILE A 1 69 ? -36.234 -15.826 43.025 1.00 50.94 69 ILE A N 1
ATOM 524 C CA . ILE A 1 69 ? -35.238 -16.137 44.046 1.00 50.94 69 ILE A CA 1
ATOM 525 C C . ILE A 1 69 ? -34.832 -14.827 44.725 1.00 50.94 69 ILE A C 1
ATOM 527 O O . ILE A 1 69 ? -34.296 -13.915 44.092 1.00 50.94 69 ILE A O 1
ATOM 531 N N . THR A 1 70 ? -35.062 -14.757 46.032 1.00 42.16 70 THR A N 1
ATOM 532 C CA . THR A 1 70 ? -34.508 -13.744 46.937 1.00 42.16 70 THR A CA 1
ATOM 533 C C . THR A 1 70 ? -32.977 -13.703 46.813 1.00 42.16 70 THR A C 1
ATOM 535 O O . THR A 1 70 ? -32.327 -14.723 47.023 1.00 42.16 70 THR A O 1
ATOM 538 N N . GLY A 1 71 ? -32.396 -12.544 46.470 1.00 54.22 71 GLY A N 1
ATOM 539 C CA . GLY A 1 71 ? -30.934 -12.341 46.416 1.00 54.22 71 GLY A CA 1
ATOM 540 C C . GLY A 1 71 ? -30.283 -12.333 45.023 1.00 54.22 71 GLY A C 1
ATOM 541 O O . GLY A 1 71 ? -29.068 -12.463 44.923 1.00 54.22 71 GLY A O 1
ATOM 542 N N . ALA A 1 72 ? -31.050 -12.194 43.934 1.00 66.00 72 ALA A N 1
ATOM 543 C CA . ALA A 1 72 ? -30.490 -12.163 42.573 1.00 66.00 72 ALA A CA 1
ATOM 544 C C . ALA A 1 72 ? -29.906 -10.803 42.133 1.00 66.00 72 ALA A C 1
ATOM 546 O O . ALA A 1 72 ? -29.101 -10.767 41.195 1.00 66.00 72 ALA A O 1
ATOM 547 N N . CYS A 1 73 ? -30.315 -9.710 42.786 1.00 81.31 73 CYS A N 1
ATOM 548 C CA . CYS A 1 73 ? -29.784 -8.371 42.552 1.00 81.31 73 CYS A CA 1
ATOM 549 C C . CYS A 1 73 ? -28.750 -8.025 43.633 1.00 81.31 73 CYS A C 1
ATOM 551 O O . CYS A 1 73 ? -29.060 -8.086 44.821 1.00 81.31 73 CYS A O 1
ATOM 553 N N . VAL A 1 74 ? -27.548 -7.643 43.217 1.00 84.44 74 VAL A N 1
ATOM 554 C CA . VAL A 1 74 ? -26.432 -7.241 44.083 1.00 84.44 74 VAL A CA 1
ATOM 555 C C . VAL A 1 74 ? -26.284 -5.717 44.003 1.00 84.44 74 VAL A C 1
ATOM 557 O O . VAL A 1 74 ? -26.399 -5.170 42.900 1.00 84.44 74 VAL A O 1
ATOM 560 N N . PRO A 1 75 ? -26.071 -5.002 45.124 1.00 83.25 75 PRO A N 1
ATOM 561 C CA . PRO A 1 75 ? -25.808 -3.569 45.079 1.00 83.25 75 PRO A CA 1
ATOM 562 C C . PRO A 1 75 ? -24.492 -3.285 44.346 1.00 83.25 75 PRO A C 1
ATOM 564 O O . PRO A 1 75 ? -23.502 -3.989 44.518 1.00 83.25 75 PRO A O 1
ATOM 56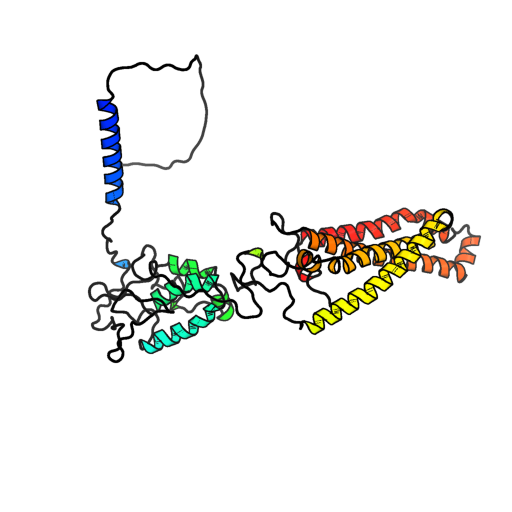7 N N . VAL A 1 76 ? -24.492 -2.231 43.535 1.00 77.69 76 VAL A N 1
ATOM 568 C CA . VAL A 1 76 ? -23.325 -1.776 42.762 1.00 77.69 76 VAL A CA 1
ATOM 569 C C . VAL A 1 76 ? -22.341 -0.974 43.638 1.00 77.69 76 VAL A C 1
ATOM 571 O O . VAL A 1 76 ? -21.176 -0.823 43.286 1.00 77.69 76 VAL A O 1
ATOM 574 N N . ASN A 1 77 ? -22.775 -0.503 44.813 1.00 69.69 77 ASN A N 1
ATOM 575 C CA . ASN A 1 77 ? -21.916 0.195 45.772 1.00 69.69 77 ASN A CA 1
ATOM 576 C C . ASN A 1 77 ? -21.255 -0.795 46.739 1.00 69.69 77 ASN A C 1
ATOM 578 O O . ASN A 1 77 ? -21.952 -1.528 47.445 1.00 69.69 77 ASN A O 1
ATOM 582 N N . SER A 1 78 ? -19.924 -0.758 46.831 1.00 54.09 78 SER A N 1
ATOM 583 C CA . SER A 1 78 ? -19.200 -1.409 47.922 1.00 54.09 78 SER A CA 1
ATOM 584 C C . SER A 1 78 ? -19.342 -0.563 49.193 1.00 54.09 78 SER A C 1
ATOM 586 O O . SER A 1 78 ? -19.321 0.666 49.165 1.00 54.09 78 SER A O 1
ATOM 588 N N . SER A 1 79 ? -19.504 -1.207 50.344 1.00 50.22 79 SER A N 1
ATOM 589 C CA . SER A 1 79 ? -19.687 -0.540 51.640 1.00 50.22 79 SER A CA 1
ATOM 590 C C . SER A 1 79 ? -18.413 0.126 52.196 1.00 50.22 79 SER A C 1
ATOM 592 O O . SER A 1 79 ? -18.395 0.495 53.367 1.00 50.22 79 SER A O 1
ATOM 594 N N . LEU A 1 80 ? -17.340 0.249 51.401 1.00 49.44 80 LEU A N 1
ATOM 595 C CA . LEU A 1 80 ? -15.993 0.613 51.866 1.00 49.44 80 LEU A CA 1
ATOM 596 C C . LEU A 1 80 ? -15.337 1.794 51.126 1.00 49.44 80 LEU A C 1
ATOM 598 O O . LEU A 1 80 ? -14.336 2.308 51.618 1.00 49.44 80 LEU A O 1
ATOM 602 N N . SER A 1 81 ? -15.901 2.300 50.025 1.00 42.66 81 SER A N 1
ATOM 603 C CA . SER A 1 81 ? -15.441 3.555 49.410 1.00 42.66 81 SER A CA 1
ATOM 604 C C . SER A 1 81 ? -16.588 4.291 48.713 1.00 42.66 81 SER A C 1
ATOM 606 O O . SER A 1 81 ? -17.392 3.706 47.997 1.00 42.66 81 SER A O 1
ATOM 608 N N . ALA A 1 82 ? -16.675 5.606 48.924 1.00 47.25 82 ALA A N 1
ATOM 609 C CA . ALA A 1 82 ? -17.672 6.489 48.308 1.00 47.25 82 ALA A CA 1
ATOM 610 C C . ALA A 1 82 ? -17.389 6.786 46.816 1.00 47.25 82 ALA A C 1
ATOM 612 O O . ALA A 1 82 ? -17.786 7.834 46.305 1.00 47.25 82 ALA A O 1
ATOM 613 N N . GLU A 1 83 ? -16.688 5.894 46.114 1.00 57.50 83 GLU A N 1
ATOM 614 C CA . GLU A 1 83 ? -16.435 6.013 44.679 1.00 57.50 83 GLU A CA 1
ATOM 615 C C . GLU A 1 83 ? -17.590 5.368 43.907 1.00 57.50 83 GLU A C 1
ATOM 617 O O . GLU A 1 83 ? -17.960 4.219 44.150 1.00 57.50 83 GLU A O 1
ATOM 622 N N . ARG A 1 84 ? -18.199 6.117 42.976 1.00 64.62 84 ARG A N 1
ATOM 623 C CA . ARG A 1 84 ? -19.206 5.550 42.068 1.00 64.62 84 ARG A CA 1
ATOM 624 C C . ARG A 1 84 ? -18.547 4.481 41.208 1.00 64.62 84 ARG A C 1
ATOM 626 O O . ARG A 1 84 ? -17.534 4.741 40.563 1.00 64.62 84 ARG A O 1
ATOM 633 N N . MET A 1 85 ? -19.153 3.300 41.161 1.00 75.06 85 MET A N 1
ATOM 634 C CA . MET A 1 85 ? -18.702 2.240 40.271 1.00 75.06 85 MET A CA 1
ATOM 635 C C . MET A 1 85 ? -18.934 2.639 38.812 1.00 75.06 85 MET A C 1
ATOM 637 O O . MET A 1 85 ? -20.014 3.106 38.440 1.00 75.06 85 MET A O 1
ATOM 641 N N . THR A 1 86 ? -17.919 2.413 37.986 1.00 84.88 86 THR A N 1
ATOM 642 C CA . THR A 1 86 ? -17.965 2.668 36.546 1.00 84.88 86 THR A CA 1
ATOM 643 C C . THR A 1 86 ? -17.895 1.351 35.779 1.00 84.88 86 THR A C 1
ATOM 645 O O . THR A 1 86 ? -17.275 0.388 36.230 1.00 84.88 86 THR A O 1
ATOM 648 N N . CYS A 1 87 ? -18.526 1.294 34.606 1.00 87.50 87 CYS A N 1
ATOM 649 C CA . CYS A 1 87 ? -18.340 0.202 33.655 1.00 87.50 87 CYS A CA 1
ATOM 650 C C . CYS A 1 87 ? -17.488 0.701 32.490 1.00 87.50 87 CYS A C 1
ATOM 652 O O . CYS A 1 87 ? -17.920 1.571 31.738 1.00 87.50 87 CYS A O 1
ATOM 654 N N . LEU A 1 88 ? -16.265 0.176 32.353 1.00 87.62 88 LEU A N 1
ATOM 655 C CA . LEU A 1 88 ? -15.324 0.557 31.285 1.00 87.62 88 LEU A CA 1
ATOM 656 C C . LEU A 1 88 ? -15.088 2.085 31.187 1.00 87.62 88 LEU A C 1
ATOM 658 O O . LEU A 1 88 ? -14.884 2.626 30.096 1.00 87.62 88 LEU A O 1
ATOM 662 N N . GLY A 1 89 ? -15.123 2.770 32.338 1.00 85.12 89 GLY A N 1
ATOM 663 C CA . GLY A 1 89 ? -14.951 4.221 32.467 1.00 85.12 89 GLY A CA 1
ATOM 664 C C . GLY A 1 89 ? -16.231 5.056 32.327 1.00 85.12 89 GLY A C 1
ATOM 665 O O . GLY A 1 89 ? -16.149 6.276 32.421 1.00 85.12 89 GLY A O 1
ATOM 666 N N . ALA A 1 90 ? -17.397 4.436 32.113 1.00 86.44 90 ALA A N 1
ATOM 667 C CA . ALA A 1 90 ? -18.685 5.126 32.063 1.00 86.44 90 ALA A CA 1
ATOM 668 C C . ALA A 1 90 ? -19.481 4.972 33.368 1.00 86.44 90 ALA A C 1
ATOM 670 O O . ALA A 1 90 ? -19.497 3.898 33.977 1.00 86.44 90 ALA A O 1
ATOM 671 N N . ASP A 1 91 ? -20.172 6.038 33.771 1.00 84.62 91 ASP A N 1
ATOM 672 C CA . ASP A 1 91 ? -21.022 6.049 34.962 1.00 84.62 91 ASP A CA 1
ATOM 673 C C . ASP A 1 91 ? -22.273 5.184 34.769 1.00 84.62 91 ASP A C 1
ATOM 675 O O . ASP A 1 91 ? -22.969 5.263 33.753 1.00 84.62 91 ASP A O 1
ATOM 679 N N . ILE A 1 92 ? -22.581 4.367 35.777 1.00 84.12 92 ILE A N 1
ATOM 680 C CA . ILE A 1 92 ? -23.739 3.474 35.755 1.00 84.12 92 ILE A CA 1
ATOM 681 C C . ILE A 1 92 ? -24.959 4.208 36.349 1.00 84.12 92 ILE A C 1
ATOM 683 O O . ILE A 1 92 ? -24.890 4.690 37.479 1.00 84.12 92 ILE A O 1
ATOM 687 N N . PRO A 1 93 ? -26.105 4.280 35.642 1.00 82.62 93 PRO A N 1
ATOM 688 C CA . PRO A 1 93 ? -27.268 5.064 36.074 1.00 82.62 93 PRO A CA 1
ATOM 689 C C . PRO A 1 93 ? -28.181 4.340 37.086 1.00 82.62 93 PRO A C 1
ATOM 691 O O . PRO A 1 93 ? -29.247 4.850 37.430 1.00 82.62 93 PRO A O 1
ATOM 694 N N . PHE A 1 94 ? -27.815 3.139 37.542 1.00 81.50 94 PHE A N 1
ATOM 695 C CA . PHE A 1 94 ? -28.637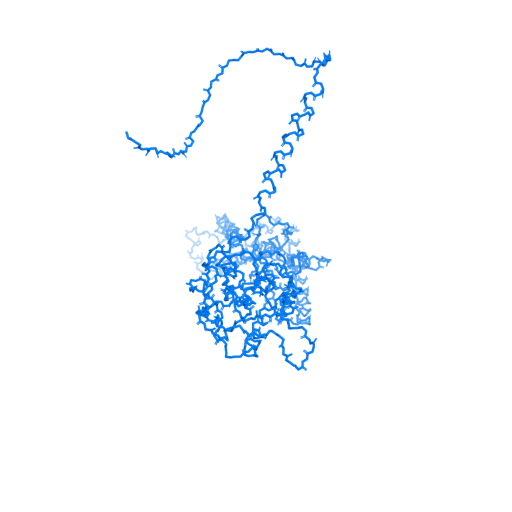 2.292 38.411 1.00 81.50 94 PHE A CA 1
ATOM 696 C C . PHE A 1 94 ? -27.853 1.751 39.612 1.00 81.50 94 PHE A C 1
ATOM 698 O O . PHE A 1 94 ? -26.629 1.697 39.609 1.00 81.50 94 PHE A O 1
ATOM 705 N N . THR A 1 95 ? -28.581 1.333 40.652 1.00 83.62 95 THR A N 1
ATOM 706 C CA . THR A 1 95 ? -28.012 0.974 41.964 1.00 83.62 95 THR A CA 1
ATOM 707 C C . THR A 1 95 ? -27.795 -0.524 42.176 1.00 83.62 95 THR A C 1
ATOM 709 O O . THR A 1 95 ? -27.046 -0.906 43.072 1.00 83.62 95 THR A O 1
ATOM 712 N N . HIS A 1 96 ? -28.449 -1.374 41.380 1.00 85.62 96 HIS A N 1
ATOM 713 C CA . HIS A 1 96 ? -28.439 -2.827 41.546 1.00 85.62 96 HIS A CA 1
ATOM 714 C C . HIS A 1 96 ? -28.161 -3.533 40.215 1.00 85.62 96 HIS A C 1
ATOM 716 O O . HIS A 1 96 ? -28.737 -3.183 39.183 1.00 85.62 96 HIS A O 1
ATOM 722 N N . THR A 1 97 ? -27.307 -4.554 40.264 1.00 87.38 97 THR A N 1
ATOM 723 C CA . THR A 1 97 ? -26.866 -5.360 39.117 1.00 87.38 97 THR A CA 1
ATOM 724 C C . THR A 1 97 ? -27.102 -6.855 39.350 1.00 87.38 97 THR A C 1
ATOM 726 O O . THR A 1 97 ? -27.509 -7.256 40.439 1.00 87.38 97 THR A O 1
ATOM 729 N N . SER A 1 98 ? -26.869 -7.706 38.350 1.00 85.75 98 SER A N 1
ATOM 730 C CA . SER A 1 98 ? -26.916 -9.165 38.509 1.00 85.75 98 SER A CA 1
ATOM 731 C C . SER A 1 98 ? -25.790 -9.877 37.768 1.00 85.75 98 SER A C 1
ATOM 733 O O . SER A 1 98 ? -25.560 -9.635 36.591 1.00 85.75 98 SER A O 1
ATOM 735 N N . LEU A 1 99 ? -25.152 -10.843 38.429 1.00 86.19 99 LEU A N 1
ATOM 736 C CA . LEU A 1 99 ? -23.997 -11.584 37.898 1.00 86.19 99 LEU A CA 1
ATOM 737 C C . LEU A 1 99 ? -24.388 -12.838 37.091 1.00 86.19 99 LEU A C 1
ATOM 739 O O . LEU A 1 99 ? -23.541 -13.551 36.554 1.00 86.19 99 LEU A O 1
ATOM 743 N N . ARG A 1 100 ? -25.690 -13.134 36.993 1.00 82.69 100 ARG A N 1
ATOM 744 C CA . ARG A 1 100 ? -26.210 -14.391 36.426 1.00 82.69 100 ARG A CA 1
ATOM 745 C C . ARG A 1 100 ? -26.072 -14.503 34.908 1.00 82.69 100 ARG A C 1
ATOM 747 O O . ARG A 1 100 ? -26.057 -15.622 34.408 1.00 82.69 100 ARG A O 1
ATOM 754 N N . LEU A 1 101 ? -26.014 -13.383 34.184 1.00 81.19 101 LEU A N 1
ATOM 755 C CA . LEU A 1 101 ? -25.910 -13.388 32.719 1.00 81.19 101 LEU A CA 1
ATOM 756 C C . LEU A 1 101 ? -24.511 -13.794 32.242 1.00 81.19 101 LEU A C 1
ATOM 758 O O . LEU A 1 101 ? -24.409 -14.617 31.338 1.00 81.19 101 LEU A O 1
ATOM 762 N N . ALA A 1 102 ? -23.464 -13.264 32.879 1.00 80.69 102 ALA A N 1
ATOM 763 C CA . ALA A 1 102 ? -22.069 -13.612 32.596 1.00 80.69 102 ALA A CA 1
ATOM 764 C C . ALA A 1 102 ? -21.577 -14.860 33.357 1.00 80.69 102 ALA A C 1
ATOM 766 O O . ALA A 1 102 ? -20.480 -15.347 33.097 1.00 80.69 102 ALA A O 1
ATOM 767 N N . GLY A 1 103 ? -22.366 -15.377 34.308 1.00 81.81 103 GLY A N 1
ATOM 768 C CA . GLY A 1 103 ? -21.976 -16.523 35.135 1.00 81.81 103 GLY A CA 1
ATOM 769 C C . GLY A 1 103 ? -20.841 -16.214 36.117 1.00 81.81 103 GLY A C 1
ATOM 770 O O . GLY A 1 103 ? -20.115 -17.124 36.511 1.00 81.81 103 GLY A O 1
ATOM 771 N N . SER A 1 104 ? -20.671 -14.945 36.495 1.00 81.88 104 SER A N 1
ATOM 772 C CA . SER A 1 104 ? -19.645 -14.518 37.450 1.00 81.88 104 SER A CA 1
ATOM 773 C C . SER A 1 104 ? -20.017 -14.882 38.885 1.00 81.88 104 SER A C 1
ATOM 775 O O . SER A 1 104 ? -21.188 -14.832 39.271 1.00 81.88 104 SER A O 1
ATOM 777 N N . SER A 1 105 ? -19.012 -15.258 39.677 1.00 84.00 105 SER A N 1
ATOM 778 C CA . SER A 1 105 ? -19.187 -15.658 41.081 1.00 84.00 105 SER A CA 1
ATOM 779 C C . SER A 1 105 ? -19.326 -14.453 42.013 1.00 84.00 105 SER A C 1
ATOM 781 O O . SER A 1 105 ? -20.141 -14.490 42.936 1.00 84.00 105 SER A O 1
ATOM 783 N N . SER A 1 106 ? -18.575 -13.381 41.753 1.00 86.06 106 SER A N 1
ATOM 784 C CA . SER A 1 106 ? -18.608 -12.128 42.508 1.00 86.06 106 SER A CA 1
ATOM 785 C C . SER A 1 106 ? -18.587 -10.903 41.588 1.00 86.06 106 SER A C 1
ATOM 787 O O . SER A 1 106 ? -18.401 -11.016 40.372 1.00 86.06 106 SER A O 1
ATOM 789 N N . LEU A 1 107 ? -18.831 -9.724 42.167 1.00 85.50 107 LEU A N 1
ATOM 790 C CA . LEU A 1 107 ? -18.779 -8.460 41.433 1.00 85.50 107 LEU A CA 1
ATOM 791 C C . LEU A 1 107 ? -17.343 -8.155 40.986 1.00 85.50 107 LEU A C 1
ATOM 793 O O . LEU A 1 107 ? -17.133 -7.683 39.873 1.00 85.50 107 LEU A O 1
ATOM 797 N N . GLU A 1 108 ? -16.363 -8.504 41.817 1.00 85.81 108 GLU A N 1
ATOM 798 C CA . GLU A 1 108 ? -14.936 -8.391 41.524 1.00 85.81 108 GLU A CA 1
ATOM 799 C C . GLU A 1 108 ? -14.537 -9.274 40.334 1.00 85.81 108 GLU A C 1
ATOM 801 O O . GLU A 1 108 ? -13.880 -8.779 39.427 1.00 85.81 108 GLU A O 1
ATOM 806 N N . ASP A 1 109 ? -15.008 -10.527 40.267 1.00 88.44 109 ASP A N 1
ATOM 807 C CA . ASP A 1 109 ? -14.758 -11.426 39.124 1.00 88.44 109 ASP A CA 1
ATOM 808 C C . ASP A 1 109 ? -15.353 -10.875 37.816 1.00 88.44 109 ASP A C 1
ATOM 810 O O . ASP A 1 109 ? -14.740 -10.954 36.750 1.00 88.44 109 ASP A O 1
ATOM 814 N N . ALA A 1 110 ? -16.545 -10.270 37.872 1.00 87.62 110 ALA A N 1
ATOM 815 C CA . ALA A 1 110 ? -17.132 -9.614 36.703 1.00 87.62 110 ALA A CA 1
ATOM 816 C C . ALA A 1 110 ? -16.300 -8.404 36.243 1.00 87.62 110 ALA A C 1
ATOM 818 O O . ALA A 1 110 ? -16.098 -8.223 35.040 1.00 87.62 110 ALA A O 1
ATOM 819 N N . LEU A 1 111 ? -15.802 -7.594 37.181 1.00 88.81 111 LEU A N 1
ATOM 820 C CA . LEU A 1 111 ? -14.953 -6.438 36.887 1.00 88.81 111 LEU A CA 1
ATOM 821 C C . LEU A 1 111 ? -13.570 -6.847 36.367 1.00 88.81 111 LEU A C 1
ATOM 823 O O . LEU A 1 111 ? -13.076 -6.228 35.429 1.00 88.81 111 LEU A O 1
ATOM 827 N N . GLU A 1 112 ? -12.971 -7.906 36.908 1.00 89.94 112 GLU A N 1
ATOM 828 C CA . GLU A 1 112 ? -11.703 -8.464 36.430 1.00 89.94 112 GLU A CA 1
ATOM 829 C C . GLU A 1 112 ? -11.842 -8.980 34.992 1.00 89.94 112 GLU A C 1
ATOM 831 O O . GLU A 1 112 ? -11.052 -8.625 34.115 1.00 89.94 112 GLU A O 1
ATOM 836 N N . LYS A 1 113 ? -12.918 -9.719 34.695 1.00 90.75 113 LYS A N 1
ATOM 837 C CA . LYS A 1 113 ? -13.231 -10.150 33.324 1.00 90.75 113 LYS A CA 1
ATOM 838 C C . LYS A 1 113 ? -13.467 -8.967 32.389 1.00 90.75 113 LYS A C 1
ATOM 840 O O . LYS A 1 113 ? -12.966 -8.977 31.269 1.00 90.75 113 LYS A O 1
ATOM 845 N N . LEU A 1 114 ? -14.189 -7.935 32.832 1.00 91.25 114 LEU A N 1
ATOM 846 C CA . LEU A 1 114 ? -14.349 -6.688 32.073 1.00 91.25 114 LEU A CA 1
ATOM 847 C C . LEU A 1 114 ? -13.009 -5.986 31.829 1.00 91.25 114 LEU A C 1
ATOM 849 O O . LEU A 1 114 ? -12.808 -5.422 30.755 1.00 91.25 114 LEU A O 1
ATOM 853 N N . HIS A 1 115 ? -12.084 -6.046 32.787 1.00 90.56 115 HIS A N 1
ATOM 854 C CA . HIS A 1 115 ? -10.747 -5.495 32.626 1.00 90.56 115 HIS A CA 1
ATOM 855 C C . HIS A 1 115 ? -9.963 -6.228 31.530 1.00 90.56 115 HIS A C 1
ATOM 857 O O . HIS A 1 115 ? -9.331 -5.568 30.712 1.00 90.56 115 HIS A O 1
ATOM 863 N N . LEU A 1 116 ? -10.084 -7.554 31.403 1.00 91.00 116 LEU A N 1
ATOM 864 C CA . LEU A 1 116 ? -9.463 -8.304 30.297 1.00 91.00 116 LEU A CA 1
ATOM 865 C C . LEU A 1 116 ? -9.951 -7.831 28.917 1.00 91.00 116 LEU A C 1
ATOM 867 O O . LEU A 1 116 ? -9.162 -7.715 27.979 1.00 91.00 116 LEU A O 1
ATOM 871 N N . TRP A 1 117 ? -11.233 -7.476 28.796 1.00 91.25 117 TRP A N 1
ATOM 872 C CA . TRP A 1 117 ? -11.791 -6.942 27.550 1.00 91.25 117 TRP A CA 1
ATOM 873 C C . TRP A 1 117 ? -11.230 -5.570 27.159 1.00 91.25 117 TRP A C 1
ATOM 875 O O . TRP A 1 117 ? -11.354 -5.178 25.998 1.00 91.25 117 TRP A O 1
ATOM 885 N N . THR A 1 118 ? -10.574 -4.845 28.074 1.00 90.38 118 THR A N 1
ATOM 886 C CA . THR A 1 118 ? -9.958 -3.546 27.757 1.00 90.38 118 THR A CA 1
ATOM 887 C C . THR A 1 118 ? -8.831 -3.642 26.733 1.00 90.38 118 THR A C 1
ATOM 889 O O . THR A 1 118 ? -8.533 -2.640 26.092 1.00 90.38 118 THR A O 1
ATOM 892 N N . ALA A 1 119 ? -8.286 -4.837 26.475 1.00 88.31 119 ALA A N 1
ATOM 893 C CA . ALA A 1 119 ? -7.350 -5.073 25.375 1.00 88.31 119 ALA A CA 1
ATOM 894 C C . ALA A 1 119 ? -7.925 -4.678 23.996 1.00 88.31 119 ALA A C 1
ATOM 896 O O . ALA A 1 119 ? -7.187 -4.259 23.106 1.00 88.31 119 ALA A O 1
ATOM 897 N N . LEU A 1 120 ? -9.253 -4.728 23.821 1.00 90.19 120 LEU A N 1
ATOM 898 C CA . LEU A 1 120 ? -9.919 -4.294 22.587 1.00 90.19 120 LEU A CA 1
ATOM 899 C C . LEU A 1 120 ? -9.920 -2.777 22.383 1.00 90.19 120 LEU A C 1
ATOM 901 O O . LEU A 1 120 ? -10.314 -2.319 21.313 1.00 90.19 120 LEU A O 1
ATOM 905 N N . GLN A 1 121 ? -9.435 -1.989 23.350 1.00 90.94 121 GLN A N 1
ATOM 906 C CA . GLN A 1 121 ? -9.185 -0.561 23.150 1.00 90.94 121 GLN A CA 1
ATOM 907 C C . GLN A 1 121 ? -8.262 -0.300 21.961 1.00 90.94 121 GLN A C 1
ATOM 909 O O . GLN A 1 121 ? -8.373 0.768 21.370 1.00 90.94 121 GLN A O 1
ATOM 914 N N . ASN A 1 122 ? -7.423 -1.268 21.579 1.00 89.75 122 ASN A N 1
ATOM 915 C CA . ASN A 1 122 ? -6.517 -1.173 20.435 1.00 89.75 122 ASN A CA 1
ATOM 916 C C . ASN A 1 122 ? -7.223 -1.279 19.066 1.00 89.75 122 ASN A C 1
ATOM 918 O O . ASN A 1 122 ? -6.579 -1.150 18.025 1.00 89.75 122 ASN A O 1
ATOM 922 N N . VAL A 1 123 ? -8.547 -1.490 19.059 1.00 91.06 123 VAL A N 1
ATOM 923 C CA . VAL A 1 123 ? -9.396 -1.543 17.861 1.00 91.06 123 VAL A CA 1
ATOM 924 C C . VAL A 1 123 ? -10.547 -0.535 18.012 1.00 91.06 123 VAL A C 1
ATOM 926 O O . VAL A 1 123 ? -11.607 -0.879 18.539 1.00 91.06 123 VAL A O 1
ATOM 929 N N . PRO A 1 124 ? -10.382 0.727 17.575 1.00 89.19 124 PRO A N 1
ATOM 930 C CA . PRO A 1 124 ? -11.294 1.819 17.920 1.00 89.19 124 PRO A CA 1
ATOM 931 C C . PRO A 1 124 ? -12.749 1.602 17.486 1.00 89.19 124 PRO A C 1
ATOM 933 O O . PRO A 1 124 ? -13.659 1.892 18.264 1.00 89.19 124 PRO A O 1
ATOM 936 N N . GLN A 1 125 ? -12.976 1.086 16.270 1.00 89.38 125 GLN A N 1
ATOM 937 C CA . GLN A 1 125 ? -14.333 0.859 15.750 1.00 89.38 125 GLN A CA 1
ATOM 938 C C . GLN A 1 125 ? -15.047 -0.270 16.501 1.00 89.38 125 GLN A C 1
ATOM 940 O O . GLN A 1 125 ? -16.234 -0.161 16.806 1.00 89.38 125 GLN A O 1
ATOM 945 N N . CYS A 1 126 ? -14.313 -1.323 16.872 1.00 91.38 126 CYS A N 1
ATOM 946 C CA . CYS A 1 126 ? -14.841 -2.376 17.732 1.00 91.38 126 CYS A CA 1
ATOM 947 C C . CYS A 1 126 ? -15.132 -1.847 19.142 1.00 91.38 126 CYS A C 1
ATOM 949 O O . CYS A 1 126 ? -16.225 -2.056 19.669 1.00 91.38 126 CYS A O 1
ATOM 951 N N . TRP A 1 127 ? -14.175 -1.131 19.740 1.00 91.81 127 TRP A N 1
ATOM 952 C CA . TRP A 1 127 ? -14.259 -0.663 21.120 1.00 91.81 127 TRP A CA 1
ATOM 953 C C . TRP A 1 127 ? -15.504 0.191 21.371 1.00 91.81 127 TRP A C 1
ATOM 955 O O . TRP A 1 127 ? -16.251 -0.073 22.312 1.00 91.81 127 TRP A O 1
ATOM 965 N N . ALA A 1 128 ? -15.792 1.135 20.471 1.00 88.69 128 ALA A N 1
ATOM 966 C CA . ALA A 1 128 ? -16.951 2.019 20.584 1.00 88.69 128 ALA A CA 1
ATOM 967 C C . ALA A 1 128 ? -18.295 1.265 20.648 1.00 88.69 128 ALA A C 1
ATOM 969 O O . ALA A 1 128 ? -19.238 1.725 21.290 1.00 88.69 128 ALA A O 1
ATOM 970 N N . ILE A 1 129 ? -18.393 0.106 19.989 1.00 89.12 129 ILE A N 1
ATOM 971 C CA . ILE A 1 129 ? -19.635 -0.673 19.889 1.00 89.12 129 ILE A CA 1
ATOM 972 C C . ILE A 1 129 ? -19.686 -1.775 20.957 1.00 89.12 129 ILE A C 1
ATOM 974 O O . ILE A 1 129 ? -20.763 -2.104 21.456 1.00 89.12 129 ILE A O 1
ATOM 978 N N . ILE A 1 130 ? -18.539 -2.338 21.346 1.00 91.38 130 ILE A N 1
ATOM 979 C CA . ILE A 1 130 ? -18.482 -3.454 22.296 1.00 91.38 130 ILE A CA 1
ATOM 980 C C . ILE A 1 130 ? -18.645 -3.009 23.755 1.00 91.38 130 ILE A C 1
ATOM 982 O O . ILE A 1 130 ? -19.159 -3.778 24.565 1.00 91.38 130 ILE A O 1
ATOM 986 N N . GLN A 1 131 ? -18.272 -1.771 24.096 1.00 90.75 131 GLN A N 1
ATOM 987 C CA . GLN A 1 131 ? -18.425 -1.218 25.447 1.00 90.75 131 GLN A CA 1
ATOM 988 C C . GLN A 1 131 ? -19.863 -1.324 26.000 1.00 90.75 131 GLN A C 1
ATOM 990 O O . GLN A 1 131 ? -20.049 -1.982 27.030 1.00 90.75 131 GLN A O 1
ATOM 995 N N . PRO A 1 132 ? -20.900 -0.761 25.339 1.00 89.69 132 PRO A N 1
ATOM 996 C CA . PRO A 1 132 ? -22.279 -0.882 25.819 1.00 89.69 132 PRO A CA 1
ATOM 997 C C . PRO A 1 132 ? -22.756 -2.339 25.856 1.00 89.69 132 PRO A C 1
ATOM 999 O O . PRO A 1 132 ? -23.501 -2.723 26.760 1.00 89.69 132 PRO A O 1
ATOM 1002 N N . PHE A 1 133 ? -22.301 -3.172 24.914 1.00 90.38 133 PHE A N 1
ATOM 1003 C CA . PHE A 1 133 ? -22.640 -4.593 24.866 1.00 90.38 133 PHE A CA 1
ATOM 1004 C C . PHE A 1 133 ? -22.101 -5.354 26.084 1.00 90.38 133 PHE A C 1
ATOM 1006 O O . PHE A 1 133 ? -22.880 -5.999 26.788 1.00 90.38 133 PHE A O 1
ATOM 1013 N N . LEU A 1 134 ? -20.809 -5.234 26.393 1.00 92.12 134 LEU A N 1
ATOM 1014 C CA . LEU A 1 134 ? -20.192 -5.912 27.535 1.00 92.12 134 LEU A CA 1
ATOM 1015 C C . LEU A 1 134 ? -20.811 -5.453 28.856 1.00 92.12 134 LEU A C 1
ATOM 1017 O O . LEU A 1 134 ? -21.170 -6.293 29.680 1.00 92.12 134 LEU A O 1
ATOM 1021 N N . CYS A 1 135 ? -21.031 -4.147 29.030 1.00 90.44 135 CYS A N 1
ATOM 1022 C CA . CYS A 1 135 ? -21.701 -3.626 30.220 1.00 90.44 135 CYS A CA 1
ATOM 1023 C C . CYS A 1 135 ? -23.126 -4.182 30.366 1.00 90.44 135 CYS A C 1
ATOM 1025 O O . CYS A 1 135 ? -23.525 -4.561 31.463 1.00 90.44 135 CYS A O 1
ATOM 1027 N N . SER A 1 136 ? -23.872 -4.337 29.266 1.00 88.25 136 SER A N 1
ATOM 1028 C CA . SER A 1 136 ? -25.227 -4.907 29.300 1.00 88.25 136 SER A CA 1
ATOM 1029 C C . SER A 1 136 ? -25.292 -6.389 29.697 1.00 88.25 136 SER A C 1
ATOM 1031 O O . SER A 1 136 ? -26.355 -6.851 30.112 1.00 88.25 136 SER A O 1
ATOM 1033 N N . VAL A 1 137 ? -24.181 -7.128 29.580 1.00 89.38 137 VAL A N 1
ATOM 1034 C CA . VAL A 1 137 ? -24.091 -8.562 29.906 1.00 89.38 137 VAL A CA 1
ATOM 1035 C C . VAL A 1 137 ? -23.457 -8.793 31.278 1.00 89.38 137 VAL A C 1
ATOM 1037 O O . VAL A 1 137 ? -23.986 -9.577 32.065 1.00 89.38 137 VAL A O 1
ATOM 1040 N N . TYR A 1 138 ? -22.336 -8.128 31.570 1.00 89.06 138 TYR A N 1
ATOM 1041 C CA . TYR A 1 138 ? -21.601 -8.289 32.829 1.00 89.06 138 TYR A CA 1
ATOM 1042 C C . TYR A 1 138 ? -22.234 -7.513 33.984 1.00 89.06 138 TYR A C 1
ATOM 1044 O O . TYR A 1 138 ? -22.236 -8.000 35.113 1.00 89.06 138 TYR A O 1
ATOM 1052 N N . LEU A 1 139 ? -22.788 -6.329 33.705 1.00 88.31 139 LEU A N 1
ATOM 1053 C CA . LEU A 1 139 ? -23.416 -5.458 34.697 1.00 88.31 139 LEU A CA 1
ATOM 1054 C C . LEU A 1 139 ? -24.834 -5.044 34.254 1.00 88.31 139 LEU A C 1
ATOM 1056 O O . LEU A 1 139 ? -25.097 -3.866 34.051 1.00 88.31 139 LEU A O 1
ATOM 1060 N N . PRO A 1 140 ? -25.782 -5.979 34.073 1.00 88.06 140 PRO A N 1
ATOM 1061 C CA . PRO A 1 140 ? -27.150 -5.650 33.685 1.00 88.06 140 PRO A CA 1
ATOM 1062 C C . PRO A 1 140 ? -27.909 -4.950 34.820 1.00 88.06 140 PRO A C 1
ATOM 1064 O O . PRO A 1 140 ? -27.780 -5.315 35.988 1.00 88.06 140 PRO A O 1
ATOM 1067 N N . LYS A 1 141 ? -28.815 -4.030 34.479 1.00 85.75 141 LYS A N 1
ATOM 1068 C CA . LYS A 1 141 ? -29.767 -3.461 35.443 1.00 85.75 141 LYS A CA 1
ATOM 1069 C C . LYS A 1 141 ? -30.629 -4.570 36.059 1.00 85.75 141 LYS A C 1
ATOM 1071 O O . LYS A 1 141 ? -31.222 -5.382 35.343 1.00 85.75 141 LYS A O 1
ATOM 1076 N N . CYS A 1 142 ? -30.726 -4.586 37.387 1.00 85.12 142 CYS A N 1
ATOM 1077 C CA . CYS A 1 142 ? -31.553 -5.530 38.135 1.00 85.12 142 CYS A CA 1
ATOM 1078 C C . CYS A 1 142 ? -32.515 -4.769 39.046 1.00 85.12 142 CYS A C 1
ATOM 1080 O O . CYS A 1 142 ? -32.092 -3.911 39.816 1.00 85.12 142 CYS A O 1
ATOM 1082 N N . THR A 1 143 ? -33.811 -5.074 38.968 1.00 81.44 143 THR A N 1
ATOM 1083 C CA . THR A 1 143 ? -34.832 -4.411 39.796 1.00 81.44 143 THR A CA 1
ATOM 1084 C C . THR A 1 143 ? -35.654 -5.457 40.532 1.00 81.44 143 THR A C 1
ATOM 1086 O O . THR A 1 143 ? -36.102 -6.417 39.912 1.00 81.44 143 THR A O 1
ATOM 1089 N N . SER A 1 144 ? -35.938 -5.257 41.821 1.00 74.12 144 SER A N 1
ATOM 1090 C CA . SER A 1 144 ? -36.704 -6.223 42.628 1.00 74.12 144 SER A CA 1
ATOM 1091 C C . SER A 1 144 ? -38.103 -6.527 42.072 1.00 74.12 144 SER A C 1
ATOM 1093 O O . SER A 1 144 ? -38.626 -7.609 42.307 1.00 74.12 144 SER A O 1
ATOM 1095 N N . ALA A 1 145 ? -38.701 -5.594 41.321 1.00 71.56 145 ALA A N 1
ATOM 1096 C CA . ALA A 1 145 ? -40.034 -5.746 40.736 1.00 71.56 145 ALA A CA 1
ATOM 1097 C C . ALA A 1 145 ? -40.066 -6.587 39.446 1.00 71.56 145 ALA A C 1
ATOM 1099 O O . ALA A 1 145 ? -41.083 -7.205 39.140 1.00 71.56 145 ALA A O 1
ATOM 1100 N N . HIS A 1 146 ? -38.980 -6.590 38.667 1.00 72.00 146 HIS A N 1
ATOM 1101 C CA . HIS A 1 146 ? -38.981 -7.130 37.300 1.00 72.00 146 HIS A CA 1
ATOM 1102 C C . HIS A 1 146 ? -37.881 -8.173 37.062 1.00 72.00 146 HIS A C 1
ATOM 1104 O O . HIS A 1 146 ? -37.967 -8.949 36.118 1.00 72.00 146 HIS A O 1
ATOM 1110 N N . GLY A 1 147 ? -36.885 -8.265 37.945 1.00 78.75 147 GLY A N 1
ATOM 1111 C CA . GLY A 1 147 ? -35.721 -9.130 37.781 1.00 78.75 147 GLY A CA 1
ATOM 1112 C C . GLY A 1 147 ? -34.631 -8.472 36.936 1.00 78.75 147 GLY A C 1
ATOM 1113 O O . GLY A 1 147 ? -34.471 -7.248 36.939 1.00 78.75 147 GLY A O 1
ATOM 1114 N N . VAL A 1 148 ? -33.852 -9.298 36.236 1.00 83.00 148 VAL A N 1
ATOM 1115 C CA . VAL A 1 148 ? -32.711 -8.851 35.421 1.00 83.00 148 VAL A CA 1
ATOM 1116 C C . VAL A 1 148 ? -33.191 -8.437 34.036 1.00 83.00 148 VAL A C 1
ATOM 1118 O O . VAL A 1 148 ? -33.859 -9.224 33.356 1.00 83.00 148 VAL A O 1
ATOM 1121 N N . THR A 1 149 ? -32.815 -7.235 33.601 1.00 83.25 149 THR A N 1
ATOM 1122 C CA . THR A 1 149 ? -33.069 -6.769 32.234 1.00 83.25 149 THR A CA 1
ATOM 1123 C C . THR A 1 149 ? -32.176 -7.522 31.250 1.00 83.25 149 THR A C 1
ATOM 1125 O O . THR A 1 149 ? -30.958 -7.572 31.424 1.00 83.25 149 THR A O 1
ATOM 1128 N N . ARG A 1 150 ? -32.767 -8.097 30.199 1.00 83.38 150 ARG A N 1
ATOM 1129 C CA . ARG A 1 150 ? -32.026 -8.835 29.169 1.00 83.38 150 ARG A CA 1
ATOM 1130 C C . ARG A 1 150 ? -31.467 -7.909 28.078 1.00 83.38 150 ARG A C 1
ATOM 1132 O O . ARG A 1 150 ? -32.161 -6.977 27.671 1.00 83.38 150 ARG A O 1
ATOM 1139 N N . PRO A 1 151 ? -30.246 -8.171 27.579 1.00 85.56 151 PRO A N 1
ATOM 1140 C CA . PRO A 1 151 ? -29.652 -7.417 26.478 1.00 85.56 151 PRO A CA 1
ATOM 1141 C C . PRO A 1 151 ? -30.383 -7.648 25.148 1.00 85.56 151 PRO A C 1
ATOM 1143 O O . PRO A 1 151 ? -30.953 -8.714 24.890 1.00 85.56 151 PRO A O 1
ATOM 1146 N N . SER A 1 152 ? -30.344 -6.637 24.279 1.00 86.19 152 SER A N 1
ATOM 1147 C CA . SER A 1 152 ? -31.001 -6.688 22.974 1.00 86.19 152 SER A CA 1
ATOM 1148 C C . SER A 1 152 ? -30.206 -7.532 21.977 1.00 86.19 152 SER A C 1
ATOM 1150 O O . SER A 1 152 ? -28.975 -7.453 21.912 1.00 86.19 152 SER A O 1
ATOM 1152 N N . LYS A 1 153 ? -30.903 -8.317 21.142 1.00 88.06 153 LYS A N 1
ATOM 1153 C CA . LYS A 1 153 ? -30.242 -9.070 20.058 1.00 88.06 153 LYS A CA 1
ATOM 1154 C C . LYS A 1 153 ? -29.567 -8.134 19.045 1.00 88.06 153 LYS A C 1
ATOM 1156 O O . LYS A 1 153 ? -28.461 -8.407 18.592 1.00 88.06 153 LYS A O 1
ATOM 1161 N N . GLN A 1 154 ? -30.180 -6.982 18.770 1.00 87.56 154 GLN A N 1
ATOM 1162 C CA . GLN A 1 154 ? -29.646 -5.981 17.840 1.00 87.56 154 GLN A CA 1
ATOM 1163 C C . GLN A 1 154 ? -28.321 -5.370 18.315 1.00 87.56 154 GLN A C 1
ATOM 1165 O O . GLN A 1 154 ? -27.459 -5.080 17.489 1.00 87.56 154 GLN A O 1
ATOM 1170 N N . LEU A 1 155 ? -28.151 -5.150 19.625 1.00 87.50 155 LEU A N 1
ATOM 1171 C CA . LEU A 1 155 ? -26.888 -4.663 20.185 1.00 87.50 155 LEU A CA 1
ATOM 1172 C C . LEU A 1 155 ? -25.784 -5.711 20.006 1.00 87.50 155 LEU A C 1
ATOM 1174 O O . LEU A 1 155 ? -24.677 -5.367 19.605 1.00 87.50 155 LEU A O 1
ATOM 1178 N N . CYS A 1 156 ? -26.107 -6.990 20.216 1.00 90.50 156 CYS A N 1
ATOM 1179 C CA . CYS A 1 156 ? -25.184 -8.095 19.969 1.00 90.50 156 CYS A CA 1
ATOM 1180 C C . CYS A 1 156 ? -24.766 -8.180 18.491 1.00 90.50 156 CYS A C 1
ATOM 1182 O O . CYS A 1 156 ? -23.576 -8.207 18.184 1.00 90.50 156 CYS A O 1
ATOM 1184 N N . GLU A 1 157 ? -25.721 -8.169 17.558 1.00 91.38 157 GLU A N 1
ATOM 1185 C CA . GLU A 1 157 ? -25.450 -8.304 16.119 1.00 91.38 157 GLU A CA 1
ATOM 1186 C C . GLU A 1 157 ? -24.580 -7.165 15.571 1.00 91.38 157 GLU A C 1
ATOM 1188 O O . GLU A 1 157 ? -23.695 -7.406 14.749 1.00 91.38 157 GLU A O 1
ATOM 1193 N N . ARG A 1 158 ? -24.750 -5.940 16.088 1.00 90.19 158 ARG A N 1
ATOM 1194 C CA . ARG A 1 158 ? -23.919 -4.784 15.716 1.00 90.19 158 ARG A CA 1
ATOM 1195 C C . ARG A 1 158 ? -22.435 -4.968 16.034 1.00 90.19 158 ARG A C 1
ATOM 1197 O O . ARG A 1 158 ? -21.609 -4.394 15.334 1.00 90.19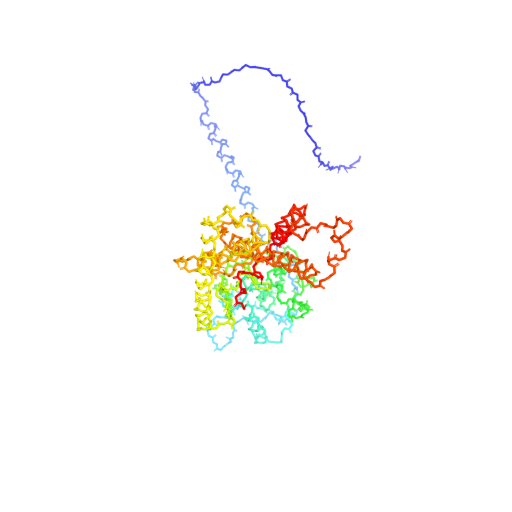 158 ARG A O 1
ATOM 1204 N N . THR A 1 159 ? -22.081 -5.776 17.036 1.00 90.62 159 THR A N 1
ATOM 1205 C CA . THR A 1 159 ? -20.671 -6.041 17.385 1.00 90.62 159 THR A CA 1
ATOM 1206 C C . THR A 1 159 ? -19.979 -6.987 16.403 1.00 90.62 159 THR A C 1
ATOM 1208 O O . THR A 1 159 ? -18.758 -6.973 16.305 1.00 90.62 159 THR A O 1
ATOM 1211 N N . ARG A 1 160 ? -20.726 -7.808 15.652 1.00 91.00 160 ARG A N 1
ATOM 1212 C CA . ARG A 1 160 ? -20.159 -8.952 14.916 1.00 91.00 160 ARG A CA 1
ATOM 1213 C C . ARG A 1 160 ? -19.229 -8.574 13.780 1.00 91.00 160 ARG A C 1
ATOM 1215 O O . ARG A 1 160 ? -18.208 -9.228 13.611 1.00 91.00 160 ARG A O 1
ATOM 1222 N N . LYS A 1 161 ? -19.585 -7.536 13.028 1.00 88.88 161 LYS A N 1
ATOM 1223 C CA . LYS A 1 161 ? -18.769 -7.027 11.925 1.00 88.88 161 LYS A CA 1
ATOM 1224 C C . LYS A 1 161 ? -17.518 -6.280 12.429 1.00 88.88 161 LYS A C 1
ATOM 1226 O O . LYS A 1 161 ? -16.424 -6.739 12.131 1.00 88.88 161 LYS A O 1
ATOM 1231 N N . PRO A 1 162 ? -17.637 -5.217 13.248 1.00 88.12 162 PRO A N 1
ATOM 1232 C CA . PRO A 1 162 ? -16.476 -4.426 13.662 1.00 88.12 162 PRO A CA 1
ATOM 1233 C C . PRO A 1 162 ? -15.536 -5.156 14.631 1.00 88.12 162 PRO A C 1
ATOM 1235 O O . PRO A 1 162 ? -14.344 -4.868 14.663 1.00 88.12 162 PRO A O 1
ATOM 1238 N N . CYS A 1 163 ? -16.041 -6.110 15.422 1.00 90.75 163 CYS A N 1
ATOM 1239 C CA . CYS A 1 163 ? -15.248 -6.892 16.377 1.00 90.75 163 CYS A CA 1
ATOM 1240 C C . CYS A 1 163 ? -14.915 -8.299 15.874 1.00 90.75 163 CYS A C 1
ATOM 1242 O O . CYS A 1 163 ? -14.834 -9.239 16.670 1.00 90.75 163 CYS A O 1
ATOM 1244 N N . GLN A 1 164 ? -14.720 -8.465 14.565 1.00 89.06 164 GLN A N 1
ATOM 1245 C CA . GLN A 1 164 ? -14.372 -9.762 13.985 1.00 89.06 164 GLN A CA 1
ATOM 1246 C C . GLN A 1 164 ? -13.081 -10.348 14.586 1.00 89.06 164 GLN A C 1
ATOM 1248 O O . GLN A 1 164 ? -13.000 -11.552 14.809 1.00 89.06 164 GLN A O 1
ATOM 1253 N N . ILE A 1 165 ? -12.140 -9.494 15.000 1.00 87.69 165 ILE A N 1
ATOM 1254 C CA . ILE A 1 165 ? -10.904 -9.890 15.691 1.00 87.69 165 ILE A CA 1
ATOM 1255 C C . ILE A 1 165 ? -11.130 -10.800 16.909 1.00 87.69 165 ILE A C 1
ATOM 1257 O O . ILE A 1 165 ? -10.328 -11.691 17.170 1.00 87.69 165 ILE A O 1
ATOM 1261 N N . VAL A 1 166 ? -12.234 -10.621 17.642 1.00 89.44 166 VAL A N 1
ATOM 1262 C CA . VAL A 1 166 ? -12.562 -11.455 18.811 1.00 89.44 166 VAL A CA 1
ATOM 1263 C C . VAL A 1 166 ? -12.876 -12.883 18.380 1.00 89.44 166 VAL A C 1
ATOM 1265 O O . VAL A 1 166 ? -12.471 -13.837 19.039 1.00 89.44 166 VAL A O 1
ATOM 1268 N N . HIS A 1 167 ? -13.594 -13.027 17.269 1.00 88.44 167 HIS A N 1
ATOM 1269 C CA . HIS A 1 167 ? -13.910 -14.327 16.701 1.00 88.44 167 HIS A CA 1
ATOM 1270 C C . HIS A 1 167 ? -12.637 -15.028 16.213 1.00 88.44 167 HIS A C 1
ATOM 1272 O O . HIS A 1 167 ? -12.432 -16.199 16.524 1.00 88.44 167 HIS A O 1
ATOM 1278 N N . ASP A 1 168 ? -11.771 -14.303 15.506 1.00 87.06 168 ASP A N 1
ATOM 1279 C CA . ASP A 1 168 ? -10.593 -14.882 14.858 1.00 87.06 168 ASP A CA 1
ATOM 1280 C C . ASP A 1 168 ? -9.493 -15.263 15.861 1.00 87.06 168 ASP A C 1
ATOM 1282 O O . ASP A 1 168 ? -8.852 -16.298 15.703 1.00 87.06 168 ASP A O 1
ATOM 1286 N N . LEU A 1 169 ? -9.306 -14.482 16.932 1.00 86.19 169 LEU A N 1
ATOM 1287 C CA . LEU A 1 169 ? -8.324 -14.790 17.980 1.00 86.19 169 LEU A CA 1
ATOM 1288 C C . LEU A 1 169 ? -8.742 -15.959 18.878 1.00 86.19 169 LEU A C 1
ATOM 1290 O O . LEU A 1 169 ? -7.887 -16.686 19.379 1.00 86.19 169 LEU A O 1
ATOM 1294 N N . ASN A 1 170 ? -10.045 -16.118 19.120 1.00 84.06 170 ASN A N 1
ATOM 1295 C CA . ASN A 1 170 ? -10.567 -17.067 20.104 1.00 84.06 170 ASN A CA 1
ATOM 1296 C C . ASN A 1 170 ? -11.252 -18.291 19.467 1.00 84.06 170 ASN A C 1
ATOM 1298 O O . ASN A 1 170 ? -11.909 -19.060 20.166 1.00 84.06 170 ASN A O 1
ATOM 1302 N N . ASN A 1 171 ? -11.121 -18.477 18.146 1.00 85.88 171 ASN A N 1
ATOM 1303 C CA . ASN A 1 171 ? -11.842 -19.498 17.372 1.00 85.88 171 ASN A CA 1
ATOM 1304 C C . ASN A 1 171 ? -13.363 -19.483 17.628 1.00 85.88 171 ASN A C 1
ATOM 1306 O O . ASN A 1 171 ? -14.010 -20.530 17.678 1.00 85.88 171 ASN A O 1
ATOM 1310 N N . GLY A 1 172 ? -13.934 -18.292 17.817 1.00 87.75 172 GLY A N 1
ATOM 1311 C CA . GLY A 1 172 ? -15.347 -18.105 18.119 1.00 87.75 172 GLY A CA 1
ATOM 1312 C C . GLY A 1 172 ? -15.628 -17.263 19.362 1.00 87.75 172 GLY A C 1
ATOM 1313 O O . GLY A 1 172 ? -14.771 -16.994 20.206 1.00 87.75 172 GLY A O 1
ATOM 1314 N N . TRP A 1 173 ? -16.887 -16.838 19.472 1.00 91.50 173 TRP A N 1
ATOM 1315 C CA . TRP A 1 173 ? -17.376 -16.107 20.638 1.00 91.50 173 TRP A CA 1
ATOM 1316 C C . TRP A 1 173 ? -17.723 -17.070 21.781 1.00 91.50 173 TRP A C 1
ATOM 1318 O O . TRP A 1 173 ? -18.324 -18.115 21.519 1.00 91.50 173 TRP A O 1
ATOM 1328 N N . PRO A 1 174 ? -17.443 -16.702 23.046 1.00 91.06 174 PRO A N 1
ATOM 1329 C CA . PRO A 1 174 ? -17.904 -17.467 24.201 1.00 91.06 174 PRO A CA 1
ATOM 1330 C C . PRO A 1 174 ? -19.421 -17.682 24.173 1.00 91.06 174 PRO A C 1
ATOM 1332 O O . PRO A 1 174 ? -20.158 -16.769 23.794 1.00 91.06 174 PRO A O 1
ATOM 1335 N N . ASP A 1 175 ? -19.895 -18.845 24.625 1.00 90.38 175 ASP A N 1
ATOM 1336 C CA . ASP A 1 175 ? -21.310 -19.247 24.533 1.00 90.38 175 ASP A CA 1
ATOM 1337 C C . ASP A 1 175 ? -22.280 -18.191 25.083 1.00 90.38 175 ASP A C 1
ATOM 1339 O O . ASP A 1 175 ? -23.285 -17.866 24.453 1.00 90.38 175 ASP A O 1
ATOM 1343 N N . PHE A 1 176 ? -21.946 -17.578 26.223 1.00 89.19 176 PHE A N 1
ATOM 1344 C CA . PHE A 1 176 ? -22.772 -16.546 26.860 1.00 89.19 176 PHE A CA 1
ATOM 1345 C C . PHE A 1 176 ? -22.817 -15.211 26.092 1.00 89.19 176 PHE A C 1
ATOM 1347 O O . PHE A 1 176 ? -23.692 -14.386 26.358 1.00 89.19 176 PHE A O 1
ATOM 1354 N N . LEU A 1 177 ? -21.898 -14.994 25.143 1.00 91.81 177 LEU A N 1
ATOM 1355 C CA . LEU A 1 177 ? -21.846 -13.818 24.273 1.00 91.81 177 LEU A CA 1
ATOM 1356 C C . LEU A 1 177 ? -22.365 -14.089 22.863 1.00 91.81 177 LEU A C 1
ATOM 1358 O O . LEU A 1 177 ? -22.478 -13.127 22.109 1.00 91.81 177 LEU A O 1
ATOM 1362 N N . GLN A 1 178 ? -22.674 -15.329 22.473 1.00 92.00 178 GLN A N 1
ATOM 1363 C CA . GLN A 1 178 ? -23.221 -15.645 21.145 1.00 92.00 178 GLN A CA 1
ATOM 1364 C C . GLN A 1 178 ? -24.634 -15.064 20.982 1.00 92.00 178 GLN A C 1
ATOM 1366 O O . GLN A 1 178 ? -25.460 -15.176 21.882 1.00 92.00 178 GLN A O 1
ATOM 1371 N N . CYS A 1 179 ? -24.954 -14.459 19.829 1.00 90.31 179 CYS A N 1
ATOM 1372 C CA . CYS A 1 179 ? -26.225 -13.720 19.684 1.00 90.31 179 CYS A CA 1
ATOM 1373 C C . CYS A 1 179 ? -27.463 -14.626 19.640 1.00 90.31 179 CYS A C 1
ATOM 1375 O O . CYS A 1 179 ? -28.577 -14.131 19.801 1.00 90.31 179 CYS A O 1
ATOM 1377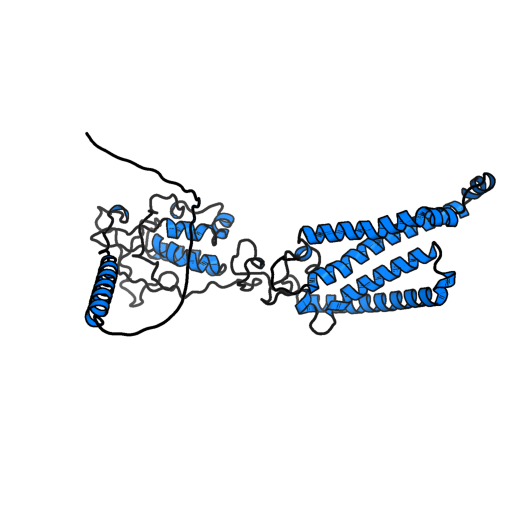 N N . ASP A 1 180 ? -27.276 -15.929 19.434 1.00 90.00 180 ASP A N 1
ATOM 1378 C CA . ASP A 1 180 ? -28.346 -16.928 19.489 1.00 90.00 180 ASP A CA 1
ATOM 1379 C C . ASP A 1 180 ? -28.570 -17.476 20.906 1.00 90.00 180 ASP A C 1
ATOM 1381 O O . ASP A 1 180 ? -29.495 -18.255 21.137 1.00 90.00 180 ASP A O 1
ATOM 1385 N N . HIS A 1 181 ? -27.768 -17.037 21.884 1.00 88.88 181 HIS A N 1
ATOM 1386 C CA . HIS A 1 181 ? -27.951 -17.406 23.279 1.00 88.88 181 HIS A CA 1
ATOM 1387 C C . HIS A 1 181 ? -29.308 -16.885 23.800 1.00 88.88 181 HIS A C 1
ATOM 1389 O O . HIS A 1 181 ? -29.648 -15.718 23.580 1.00 88.88 181 HIS A O 1
ATOM 1395 N N . PRO A 1 182 ? -30.067 -17.670 24.593 1.00 85.75 182 PRO A N 1
ATOM 1396 C CA . PRO A 1 182 ? -31.416 -17.319 25.078 1.00 85.75 182 PRO A CA 1
ATOM 1397 C C . PRO A 1 182 ? -31.492 -16.073 25.983 1.00 85.75 182 PRO A C 1
ATOM 1399 O O . PRO A 1 182 ? -32.576 -15.646 26.395 1.00 85.75 182 PRO A O 1
ATOM 1402 N N . ASN A 1 183 ? -30.339 -15.499 26.327 1.00 84.31 183 ASN A N 1
ATOM 1403 C CA . ASN A 1 183 ? -30.246 -14.254 27.079 1.00 84.31 183 ASN A CA 1
ATOM 1404 C C . ASN A 1 183 ? -30.490 -13.025 26.187 1.00 84.31 183 ASN A C 1
ATOM 1406 O O . ASN A 1 183 ? -30.874 -11.993 26.727 1.00 84.31 183 ASN A O 1
ATOM 1410 N N . PHE A 1 184 ? -30.300 -13.128 24.867 1.00 87.31 184 PHE A N 1
ATOM 1411 C CA . PHE A 1 184 ? -30.490 -12.026 23.923 1.00 87.31 184 PHE A CA 1
ATOM 1412 C C . PHE A 1 184 ? -31.885 -12.082 23.303 1.00 87.31 184 PHE A C 1
ATOM 1414 O O . PHE A 1 184 ? -32.275 -13.092 22.719 1.00 87.31 184 PHE A O 1
ATOM 1421 N N . VAL A 1 185 ? -32.649 -10.994 23.422 1.00 85.38 185 VAL A N 1
ATOM 1422 C CA . VAL A 1 185 ? -34.045 -10.947 22.959 1.00 85.38 185 VAL A CA 1
ATOM 1423 C C . VAL A 1 185 ? -34.259 -9.770 22.006 1.00 85.38 185 VAL A C 1
ATOM 1425 O O . VAL A 1 185 ? -33.720 -8.679 22.196 1.00 85.38 185 VAL A O 1
ATOM 1428 N N . SER A 1 186 ? -35.015 -9.994 20.931 1.00 83.00 186 SER A N 1
ATOM 1429 C CA . SER A 1 186 ? -35.392 -8.962 19.958 1.00 83.00 186 SER A CA 1
ATOM 1430 C C . SER A 1 186 ? -36.521 -8.081 20.495 1.00 83.00 186 SER A C 1
ATOM 1432 O O . SER A 1 186 ? -37.455 -8.598 21.097 1.00 83.00 186 SER A O 1
ATOM 1434 N N . GLY A 1 187 ? -36.476 -6.774 20.226 1.00 76.19 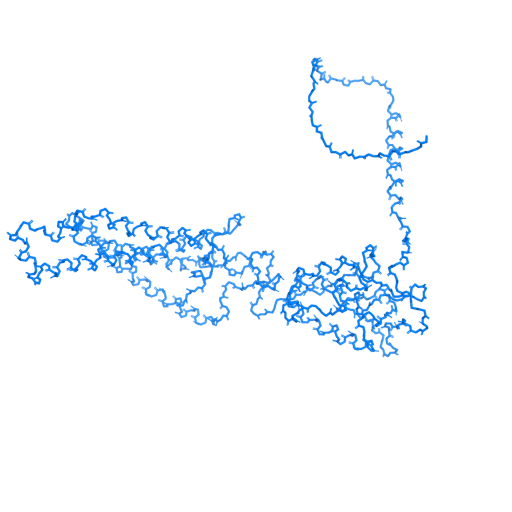187 GLY A N 1
ATOM 1435 C CA . GLY A 1 187 ? -37.525 -5.835 20.653 1.00 76.19 187 GLY A CA 1
ATOM 1436 C C . GLY A 1 187 ? -37.370 -5.303 22.082 1.00 76.19 187 GLY A C 1
ATOM 1437 O O . GLY A 1 187 ? -38.175 -4.486 22.514 1.00 76.19 187 GLY A O 1
ATOM 1438 N N . CYS A 1 188 ? -36.316 -5.710 22.791 1.00 72.12 188 CYS A N 1
ATOM 1439 C CA . CYS A 1 188 ? -35.946 -5.151 24.087 1.00 72.12 188 CYS A CA 1
ATOM 1440 C C . CYS A 1 188 ? -34.911 -4.027 23.894 1.00 72.12 188 CYS A C 1
ATOM 1442 O O . CYS A 1 188 ? -33.819 -4.296 23.409 1.00 72.12 188 CYS A O 1
ATOM 1444 N N . GLY A 1 189 ? -35.248 -2.780 24.240 1.00 64.69 189 GLY A N 1
ATOM 1445 C CA . GLY A 1 189 ? -34.367 -1.591 24.250 1.00 64.69 189 GLY A CA 1
ATOM 1446 C C . GLY A 1 189 ? -35.176 -0.309 24.544 1.00 64.69 189 GLY A C 1
ATOM 1447 O O . GLY A 1 189 ? -36.389 -0.362 24.340 1.00 64.69 189 GLY A O 1
ATOM 1448 N N . PRO A 1 190 ? -34.603 0.827 25.017 1.00 55.19 190 PRO A N 1
ATOM 1449 C CA . PRO A 1 190 ? -33.226 1.140 25.413 1.00 55.19 190 PRO A CA 1
ATOM 1450 C C . PRO A 1 190 ? -33.149 1.506 26.919 1.00 55.19 190 PRO A C 1
ATOM 1452 O O . PRO A 1 190 ? -33.060 2.676 27.274 1.00 55.19 190 PRO A O 1
ATOM 1455 N N . GLU A 1 191 ? -33.219 0.538 27.840 1.00 53.91 191 GLU A N 1
ATOM 1456 C CA . GLU A 1 191 ? -33.276 0.839 29.293 1.00 53.91 191 GLU A CA 1
ATOM 1457 C C . GLU A 1 191 ? -31.961 0.638 30.074 1.00 53.91 191 GLU A C 1
ATOM 1459 O O . GLU A 1 191 ? -31.944 0.876 31.283 1.00 53.91 191 GLU A O 1
ATOM 1464 N N . ASN A 1 192 ? -30.866 0.213 29.426 1.00 62.09 192 ASN A N 1
ATOM 1465 C CA . ASN A 1 192 ? -29.620 -0.121 30.137 1.00 62.09 192 ASN A CA 1
ATOM 1466 C C . ASN A 1 192 ? -28.436 0.795 29.787 1.00 62.09 192 ASN A C 1
ATOM 1468 O O . ASN A 1 192 ? -28.013 1.579 30.631 1.00 62.09 192 ASN A O 1
ATOM 1472 N N . TYR A 1 193 ? -27.886 0.681 28.571 1.00 72.12 193 TYR A N 1
ATOM 1473 C CA . TYR A 1 193 ? -26.613 1.329 28.205 1.00 72.12 193 TYR A CA 1
ATOM 1474 C C . TYR A 1 193 ? -26.619 2.066 26.858 1.00 72.12 193 TYR A C 1
ATOM 1476 O O . TYR A 1 193 ? -25.639 2.730 26.544 1.00 72.12 193 TYR A O 1
ATOM 1484 N N . ASP A 1 194 ? -27.713 2.023 26.088 1.00 68.06 194 ASP A N 1
ATOM 1485 C CA . ASP A 1 194 ? -27.796 2.706 24.782 1.00 68.06 194 ASP A CA 1
ATOM 1486 C C . ASP A 1 194 ? -27.712 4.244 24.898 1.00 68.06 194 ASP A C 1
ATOM 1488 O O . ASP A 1 194 ? -27.334 4.917 23.944 1.00 68.06 194 ASP A O 1
ATOM 1492 N N . TYR A 1 195 ? -28.051 4.803 26.067 1.00 68.75 195 TYR A N 1
ATOM 1493 C CA . TYR A 1 195 ? -27.982 6.239 26.377 1.00 68.75 195 TYR A CA 1
ATOM 1494 C C . TYR A 1 195 ? -26.771 6.619 27.245 1.00 68.75 195 TYR A C 1
ATOM 1496 O O . TYR A 1 195 ? -26.619 7.783 27.617 1.00 68.75 195 TYR A O 1
ATOM 1504 N N . VAL A 1 196 ? -25.920 5.653 27.603 1.00 78.81 196 VAL A N 1
ATOM 1505 C CA . VAL A 1 196 ? -24.717 5.907 28.402 1.00 78.81 196 VAL A CA 1
ATOM 1506 C C . VAL A 1 196 ? -23.589 6.318 27.463 1.00 78.81 196 VAL A C 1
ATOM 1508 O O . VAL A 1 196 ? -23.226 5.589 26.543 1.00 78.81 196 VAL A O 1
ATOM 1511 N N . SER A 1 197 ? -23.023 7.502 27.693 1.00 78.00 197 SER A N 1
ATOM 1512 C CA . SER A 1 197 ? -21.898 7.999 26.907 1.00 78.00 197 SER A CA 1
ATOM 1513 C C . SER A 1 197 ? -20.592 7.359 27.372 1.00 78.00 197 SER A C 1
ATOM 1515 O O . SER A 1 197 ? -20.115 7.637 28.474 1.00 78.00 197 SER A O 1
ATOM 1517 N N . PHE A 1 198 ? -19.978 6.553 26.513 1.00 82.00 198 PHE A N 1
ATOM 1518 C CA . PHE A 1 198 ? -18.625 6.049 26.718 1.00 82.00 198 PHE A CA 1
ATOM 1519 C C . PHE A 1 198 ? -17.625 7.052 26.128 1.00 82.00 198 PHE A C 1
ATOM 1521 O O . PHE A 1 198 ? -17.524 7.203 24.915 1.00 82.00 198 PHE A O 1
ATOM 1528 N N . ASN A 1 199 ? -16.902 7.778 26.989 1.00 71.94 199 ASN A N 1
ATOM 1529 C CA . ASN A 1 199 ? -15.921 8.796 26.571 1.00 71.94 199 ASN A CA 1
ATOM 1530 C C . ASN A 1 199 ? -14.534 8.197 26.237 1.00 71.94 199 ASN A C 1
ATOM 1532 O O . ASN A 1 199 ? -13.599 8.887 25.833 1.00 71.94 199 ASN A O 1
ATOM 1536 N N . THR A 1 200 ? -14.363 6.891 26.423 1.00 68.12 200 THR A N 1
ATOM 1537 C CA . THR A 1 200 ? -13.102 6.180 26.205 1.00 68.12 200 THR A CA 1
ATOM 1538 C C . THR A 1 200 ? -12.932 5.848 24.722 1.00 68.12 200 THR A C 1
ATOM 1540 O O . THR A 1 200 ? -13.358 4.793 24.263 1.00 68.12 200 THR A O 1
ATOM 1543 N N . THR A 1 201 ? -12.296 6.733 23.945 1.00 77.62 201 THR A N 1
ATOM 1544 C CA . THR A 1 201 ? -11.960 6.426 22.540 1.00 77.62 201 THR A CA 1
ATOM 1545 C C . THR A 1 201 ? -10.842 5.385 22.467 1.00 77.62 201 THR A C 1
ATOM 1547 O O . THR A 1 201 ? -9.771 5.610 23.038 1.00 77.62 201 THR A O 1
ATOM 1550 N N . GLY A 1 202 ? -11.053 4.290 21.732 1.00 82.31 202 GLY A N 1
ATOM 1551 C CA . GLY A 1 202 ? -10.026 3.263 21.521 1.00 82.31 202 GLY A CA 1
ATOM 1552 C C . GLY A 1 202 ? -8.809 3.819 20.779 1.00 82.31 202 GLY A C 1
ATOM 1553 O O . GLY A 1 202 ? -8.956 4.688 19.924 1.00 82.31 202 GLY A O 1
ATOM 1554 N N . ARG A 1 203 ? -7.596 3.397 21.125 1.00 88.75 203 ARG A N 1
ATOM 1555 C CA . ARG A 1 203 ? -6.330 3.852 20.524 1.00 88.75 203 ARG A CA 1
ATOM 1556 C C . ARG A 1 203 ? -5.871 2.855 19.458 1.00 88.75 203 ARG A C 1
ATOM 1558 O O . ARG A 1 203 ? -6.426 1.776 19.359 1.00 88.75 203 ARG A O 1
ATOM 1565 N N . CYS A 1 204 ? -4.913 3.240 18.626 1.00 91.25 204 CYS A N 1
ATOM 1566 C CA . CYS A 1 204 ? -4.207 2.270 17.792 1.00 91.25 204 CYS A CA 1
ATOM 1567 C C . CYS A 1 204 ? -2.887 1.965 18.490 1.00 91.25 204 CYS A C 1
ATOM 1569 O O . CYS A 1 204 ? -2.198 2.898 18.911 1.00 91.25 204 CYS A O 1
ATOM 1571 N N . GLU A 1 205 ? -2.568 0.685 18.643 1.00 90.19 205 GLU A N 1
ATOM 1572 C CA . GLU A 1 205 ? -1.264 0.276 19.159 1.00 90.19 205 GLU A CA 1
ATOM 1573 C C . GLU A 1 205 ? -0.201 0.517 18.078 1.00 90.19 205 GLU A C 1
ATOM 1575 O O . GLU A 1 205 ? -0.439 0.154 16.918 1.00 90.19 205 GLU A O 1
ATOM 1580 N N . PRO A 1 206 ? 0.969 1.092 18.412 1.00 89.69 206 PRO A N 1
ATOM 1581 C CA . PRO A 1 206 ? 2.087 1.151 17.483 1.00 89.69 206 PRO A CA 1
ATOM 1582 C C . PRO A 1 206 ? 2.401 -0.246 16.914 1.00 89.69 206 PRO A C 1
ATOM 1584 O O . PRO A 1 206 ? 2.399 -1.226 17.658 1.00 89.69 206 PRO A O 1
ATOM 1587 N N . PRO A 1 207 ? 2.665 -0.373 15.602 1.00 91.25 207 PRO A N 1
ATOM 1588 C CA . PRO A 1 207 ? 2.949 0.699 14.646 1.00 91.25 207 PRO A CA 1
ATOM 1589 C C . PRO A 1 207 ? 1.713 1.337 13.991 1.00 91.25 207 PRO A C 1
ATOM 1591 O O . PRO A 1 207 ? 1.880 2.231 13.170 1.00 91.25 207 PRO A O 1
ATOM 1594 N N . LEU A 1 208 ? 0.491 0.894 14.292 1.00 92.56 208 LEU A N 1
ATOM 1595 C CA . LEU A 1 208 ? -0.710 1.338 13.586 1.00 92.56 208 LEU A CA 1
ATOM 1596 C C . LEU A 1 208 ? -1.093 2.787 13.925 1.00 92.56 208 LEU A C 1
ATOM 1598 O O . LEU A 1 208 ? -0.983 3.245 15.062 1.00 92.56 208 LEU A O 1
ATOM 1602 N N . VAL A 1 209 ? -1.633 3.491 12.932 1.00 93.06 209 VAL A N 1
ATOM 1603 C CA . VAL A 1 209 ? -2.120 4.871 13.037 1.00 93.06 209 VAL A CA 1
ATOM 1604 C C . VAL A 1 209 ? -3.624 4.928 12.789 1.00 93.06 209 VAL A C 1
ATOM 1606 O O . VAL A 1 209 ? -4.168 4.140 12.018 1.00 93.06 209 VAL A O 1
ATOM 1609 N N . ARG A 1 210 ? -4.332 5.852 13.447 1.00 91.38 210 ARG A N 1
ATOM 1610 C CA . ARG A 1 210 ? -5.781 6.011 13.243 1.00 91.38 210 ARG A CA 1
ATOM 1611 C C . ARG A 1 210 ? -6.069 6.512 11.829 1.00 91.38 210 ARG A C 1
ATOM 1613 O O . ARG A 1 210 ? -5.469 7.488 11.395 1.00 91.38 210 ARG A O 1
ATOM 1620 N N . THR A 1 211 ? -7.055 5.912 11.168 1.00 90.94 211 THR A N 1
ATOM 1621 C CA . THR A 1 211 ? -7.571 6.395 9.881 1.00 90.94 211 THR A CA 1
ATOM 1622 C C . THR A 1 211 ? -9.087 6.229 9.792 1.00 90.94 211 THR A C 1
ATOM 1624 O O . THR A 1 211 ? -9.678 5.262 10.281 1.00 90.94 211 THR A O 1
ATOM 1627 N N . VAL A 1 212 ? -9.723 7.207 9.152 1.00 88.94 212 VAL A N 1
ATOM 1628 C CA . VAL A 1 212 ? -11.160 7.208 8.852 1.00 88.94 212 VAL A CA 1
ATOM 1629 C C . VAL A 1 212 ? -11.475 6.584 7.494 1.00 88.94 212 VAL A C 1
ATOM 1631 O O . VAL A 1 212 ? -12.647 6.399 7.185 1.00 88.94 212 VAL A O 1
ATOM 1634 N N . VAL A 1 213 ? -10.452 6.285 6.688 1.00 87.75 213 VAL A N 1
ATOM 1635 C CA . VAL A 1 213 ? -10.579 5.754 5.328 1.00 87.75 213 VAL A CA 1
ATOM 1636 C C . VAL A 1 213 ? -10.681 4.227 5.405 1.00 87.75 213 VAL A C 1
ATOM 1638 O O . VAL A 1 213 ? -9.695 3.589 5.784 1.00 87.75 213 VAL A O 1
ATOM 1641 N N . PRO A 1 214 ? -11.837 3.618 5.069 1.00 88.06 214 PRO A N 1
ATOM 1642 C CA . PRO A 1 214 ? -12.021 2.171 5.177 1.00 88.06 214 PRO A CA 1
ATOM 1643 C C . PRO A 1 214 ? -11.038 1.360 4.330 1.00 88.06 214 PRO A C 1
ATOM 1645 O O . PRO A 1 214 ? -10.601 0.290 4.740 1.00 88.06 214 PRO A O 1
ATOM 1648 N N . GLU A 1 215 ? -10.638 1.888 3.173 1.00 85.50 215 GLU A N 1
ATOM 1649 C CA . GLU A 1 215 ? -9.690 1.254 2.253 1.00 85.50 215 GLU A CA 1
ATOM 1650 C C . GLU A 1 215 ? -8.257 1.206 2.808 1.00 85.50 215 GLU A C 1
ATOM 1652 O O . GLU A 1 215 ? -7.428 0.449 2.305 1.00 85.50 215 GLU A O 1
ATOM 1657 N N . SER A 1 216 ? -7.955 2.006 3.835 1.00 88.12 216 SER A N 1
ATOM 1658 C CA . SER A 1 216 ? -6.651 2.041 4.505 1.00 88.12 216 SER A CA 1
ATOM 1659 C C . SER A 1 216 ? -6.612 1.188 5.782 1.00 88.12 216 SER A C 1
ATOM 1661 O O . SER A 1 216 ? -5.570 1.126 6.443 1.00 88.12 216 SER A O 1
ATOM 1663 N N . TRP A 1 217 ? -7.722 0.545 6.167 1.00 89.75 217 TRP A N 1
ATOM 1664 C CA . TRP A 1 217 ? -7.774 -0.259 7.388 1.00 89.75 217 TRP A CA 1
ATOM 1665 C C . TRP A 1 217 ? -6.885 -1.496 7.304 1.00 89.75 217 TRP A C 1
ATOM 1667 O O . TRP A 1 217 ? -6.810 -2.186 6.287 1.00 89.75 217 TRP A O 1
ATOM 1677 N N . TYR A 1 218 ? -6.205 -1.787 8.409 1.00 89.25 218 TYR A N 1
ATOM 1678 C CA . TYR A 1 218 ? -5.477 -3.032 8.561 1.00 89.25 218 TYR A CA 1
ATOM 1679 C C . TYR A 1 218 ? -6.477 -4.184 8.758 1.00 89.25 218 TYR A C 1
ATOM 1681 O O . TYR A 1 218 ? -7.414 -4.033 9.550 1.00 89.25 218 TYR A O 1
ATOM 1689 N N . PRO A 1 219 ? -6.312 -5.332 8.074 1.00 86.00 219 PRO A N 1
ATOM 1690 C CA . PRO A 1 219 ? -7.225 -6.463 8.213 1.00 86.00 219 PRO A CA 1
ATOM 1691 C C . PRO A 1 219 ? -7.425 -6.863 9.682 1.00 86.00 219 PRO A C 1
ATOM 1693 O O . PRO A 1 219 ? -6.462 -7.103 10.408 1.00 86.00 219 PRO A O 1
ATOM 1696 N N . GLY A 1 220 ? -8.683 -6.897 10.128 1.00 84.00 220 GLY A N 1
ATOM 1697 C CA . GLY A 1 220 ? -9.056 -7.223 11.510 1.00 84.00 220 GLY A CA 1
ATOM 1698 C C . GLY A 1 220 ? -8.955 -6.071 12.521 1.00 84.00 220 GLY A C 1
ATOM 1699 O O . GLY A 1 220 ? -9.449 -6.219 13.635 1.00 84.00 220 GLY A O 1
ATOM 1700 N N . VAL A 1 221 ? -8.387 -4.913 12.161 1.00 89.06 221 VAL A N 1
ATOM 1701 C CA . VAL A 1 221 ? -8.270 -3.740 13.049 1.00 89.06 221 VAL A CA 1
ATOM 1702 C C . VAL A 1 221 ? -8.944 -2.525 12.409 1.00 89.06 221 VAL A C 1
ATOM 1704 O O . VAL A 1 221 ? -8.302 -1.599 11.911 1.00 89.06 221 VAL A O 1
ATOM 1707 N N . GLU A 1 222 ? -10.277 -2.525 12.419 1.00 89.19 222 GLU A N 1
ATOM 1708 C CA . GLU A 1 222 ? -11.064 -1.431 11.847 1.00 89.19 222 GLU A CA 1
ATOM 1709 C C . GLU A 1 222 ? -10.807 -0.097 12.579 1.00 89.19 222 GLU A C 1
ATOM 1711 O O . GLU A 1 222 ? -10.865 -0.001 13.811 1.00 89.19 222 GLU A O 1
ATOM 1716 N N . GLY A 1 223 ? -10.549 0.962 11.804 1.00 89.06 223 GLY A N 1
ATOM 1717 C CA . GLY A 1 223 ? -10.221 2.303 12.306 1.00 89.06 223 GLY A CA 1
ATOM 1718 C C . GLY A 1 223 ? -8.727 2.589 12.463 1.00 89.06 223 GLY A C 1
ATOM 1719 O O . GLY A 1 223 ? -8.362 3.729 12.762 1.00 89.06 223 GLY A O 1
ATOM 1720 N N . CYS A 1 224 ? -7.868 1.594 12.242 1.00 92.69 224 CYS A N 1
ATOM 1721 C CA . CYS A 1 224 ? -6.419 1.755 12.240 1.00 92.69 224 CYS A CA 1
ATOM 1722 C C . CYS A 1 224 ? -5.826 1.262 10.916 1.00 92.69 224 CYS A C 1
ATOM 1724 O O . CYS A 1 224 ? -6.300 0.289 10.339 1.00 92.69 224 CYS A O 1
ATOM 1726 N N . GLY A 1 225 ? -4.775 1.920 10.442 1.00 92.94 225 GLY A N 1
ATOM 1727 C CA . GLY A 1 225 ? -4.022 1.567 9.243 1.00 92.94 225 GLY A CA 1
ATOM 1728 C C . GLY A 1 225 ? -2.528 1.530 9.536 1.00 92.94 225 GLY A C 1
ATOM 1729 O O . GLY A 1 225 ? -2.082 1.974 10.594 1.00 92.94 225 GLY A O 1
ATOM 1730 N N . LEU A 1 226 ? -1.738 0.991 8.610 1.00 92.31 226 LEU A N 1
ATOM 1731 C CA . LEU A 1 226 ? -0.282 1.070 8.737 1.00 92.31 226 LEU A CA 1
ATOM 1732 C C . LEU A 1 226 ? 0.204 2.463 8.306 1.00 92.31 226 LEU A C 1
ATOM 1734 O O . LEU A 1 226 ? -0.337 3.022 7.344 1.00 92.31 226 LEU A O 1
ATOM 1738 N N . PRO A 1 227 ? 1.209 3.016 9.001 1.00 92.75 227 PRO A N 1
ATOM 1739 C CA . PRO A 1 227 ? 1.780 4.313 8.675 1.00 92.75 227 PRO A CA 1
ATOM 1740 C C . PRO A 1 227 ? 2.443 4.264 7.299 1.00 92.75 227 PRO A C 1
ATOM 1742 O O . PRO A 1 227 ? 2.811 3.193 6.816 1.00 92.75 227 PRO A O 1
ATOM 1745 N N . CYS A 1 228 ? 2.579 5.429 6.666 1.00 91.19 228 CYS A N 1
ATOM 1746 C CA . CYS A 1 228 ? 3.241 5.540 5.368 1.00 91.19 228 CYS A CA 1
ATOM 1747 C C . CYS A 1 228 ? 4.694 5.055 5.409 1.00 91.19 228 CYS A C 1
ATOM 1749 O O . CYS A 1 228 ? 5.143 4.342 4.515 1.00 91.19 228 CYS A O 1
ATOM 1751 N N . GLU A 1 229 ? 5.432 5.436 6.448 1.00 90.19 229 GLU A N 1
ATOM 1752 C CA . GLU A 1 229 ? 6.791 4.950 6.635 1.00 90.19 229 GLU A CA 1
ATOM 1753 C C . GLU A 1 229 ? 6.765 3.498 7.096 1.00 90.19 229 GLU A C 1
ATOM 1755 O O . GLU A 1 229 ? 6.050 3.143 8.034 1.00 90.19 229 GLU A O 1
ATOM 1760 N N . ASN A 1 230 ? 7.557 2.657 6.432 1.00 90.31 230 ASN A N 1
ATOM 1761 C CA . ASN A 1 230 ? 7.609 1.242 6.755 1.00 90.31 230 ASN A CA 1
ATOM 1762 C C . ASN A 1 230 ? 8.162 1.052 8.183 1.00 90.31 230 ASN A C 1
ATOM 1764 O O . ASN A 1 230 ? 9.331 1.379 8.409 1.00 90.31 230 ASN A O 1
ATOM 1768 N N . PRO A 1 231 ? 7.369 0.500 9.122 1.00 90.69 231 PRO A N 1
ATOM 1769 C CA . PRO A 1 231 ? 7.764 0.372 10.523 1.00 90.69 231 PRO A CA 1
ATOM 1770 C C . PRO A 1 231 ? 8.795 -0.738 10.772 1.00 90.69 231 PRO A C 1
ATOM 1772 O O . PRO A 1 231 ? 9.299 -0.851 11.885 1.00 90.69 231 PRO A O 1
ATOM 1775 N N . LEU A 1 232 ? 9.090 -1.577 9.771 1.00 90.31 232 LEU A N 1
ATOM 1776 C CA . LEU A 1 232 ? 10.097 -2.636 9.879 1.00 90.31 232 LEU A CA 1
ATOM 1777 C C . LEU A 1 232 ? 11.531 -2.100 9.826 1.00 90.31 232 LEU A C 1
ATOM 1779 O O . LEU A 1 232 ? 12.441 -2.796 10.264 1.00 90.31 232 LEU A O 1
ATOM 1783 N N . PHE A 1 233 ? 11.718 -0.895 9.284 1.00 90.50 233 PHE A N 1
ATOM 1784 C CA . PHE A 1 233 ? 13.025 -0.278 9.092 1.00 90.50 233 PHE A CA 1
ATOM 1785 C C . PHE A 1 233 ? 13.134 1.007 9.906 1.00 90.50 233 PHE A C 1
ATOM 1787 O O . PHE A 1 233 ? 12.192 1.796 10.007 1.00 90.50 233 PHE A O 1
ATOM 1794 N N . SER A 1 234 ? 14.312 1.223 10.473 1.00 92.94 234 SER A N 1
ATOM 1795 C CA . SER A 1 234 ? 14.680 2.456 11.156 1.00 92.94 234 SER A CA 1
ATOM 1796 C C . SER A 1 234 ? 14.863 3.615 10.171 1.00 92.94 234 SER A C 1
ATOM 1798 O O . SER A 1 234 ? 15.075 3.431 8.972 1.00 92.94 234 SER A O 1
ATOM 1800 N N . GLN A 1 235 ? 14.814 4.846 10.682 1.00 91.69 235 GLN A N 1
ATOM 1801 C CA . GLN A 1 235 ? 15.035 6.046 9.866 1.00 91.69 235 GLN A CA 1
ATOM 1802 C C . GLN A 1 235 ? 16.435 6.091 9.240 1.00 91.69 235 GLN A C 1
ATOM 1804 O O . GLN A 1 235 ? 16.600 6.620 8.139 1.00 91.69 235 GLN A O 1
ATOM 1809 N N . ASP A 1 236 ? 17.430 5.512 9.914 1.00 94.56 236 ASP A N 1
ATOM 1810 C CA . ASP A 1 236 ? 18.792 5.423 9.394 1.00 94.56 236 ASP A CA 1
ATOM 1811 C C . ASP A 1 236 ? 18.865 4.457 8.204 1.00 94.56 236 ASP A C 1
ATOM 1813 O O . ASP A 1 236 ? 19.404 4.827 7.164 1.00 94.56 236 ASP A O 1
ATOM 1817 N N . GLU A 1 237 ? 18.222 3.287 8.289 1.00 93.44 237 GLU A N 1
ATOM 1818 C CA . GLU A 1 237 ? 18.126 2.334 7.169 1.00 93.44 237 GLU A CA 1
ATOM 1819 C C . GLU A 1 237 ? 17.375 2.933 5.974 1.00 93.44 237 GLU A C 1
ATOM 1821 O O . GLU A 1 237 ? 17.808 2.794 4.828 1.00 93.44 237 GLU A O 1
ATOM 1826 N N . HIS A 1 238 ? 16.290 3.678 6.227 1.00 90.00 238 HIS A N 1
ATOM 1827 C CA . HIS A 1 238 ? 15.608 4.437 5.175 1.00 90.00 238 HIS A CA 1
ATOM 1828 C C . HIS A 1 238 ? 16.574 5.412 4.500 1.00 90.00 238 HIS A C 1
ATOM 1830 O O . HIS A 1 238 ? 16.666 5.447 3.273 1.00 90.00 238 HIS A O 1
ATOM 1836 N N . LYS A 1 239 ? 17.317 6.203 5.279 1.00 92.94 239 LYS A N 1
ATOM 1837 C CA . LYS A 1 239 ? 18.272 7.187 4.756 1.00 92.94 239 LYS A CA 1
ATOM 1838 C C . LYS A 1 239 ? 19.391 6.533 3.946 1.00 92.94 239 LYS A C 1
ATOM 1840 O O . LYS A 1 239 ? 19.754 7.064 2.895 1.00 92.94 239 LYS A O 1
ATOM 1845 N N . GLU A 1 240 ? 19.923 5.405 4.401 1.00 94.81 240 GLU A N 1
ATOM 1846 C CA . GLU A 1 240 ? 20.936 4.641 3.672 1.00 94.81 240 GLU A CA 1
ATOM 1847 C C . GLU A 1 240 ? 20.405 4.153 2.320 1.00 94.81 240 GLU A C 1
ATOM 1849 O O . GLU A 1 240 ? 21.061 4.367 1.297 1.00 94.81 240 GLU A O 1
ATOM 1854 N N . ALA A 1 241 ? 19.186 3.605 2.287 1.00 92.44 241 ALA A N 1
ATOM 1855 C CA . ALA A 1 241 ? 18.532 3.200 1.045 1.00 92.44 241 ALA A CA 1
ATOM 1856 C C . ALA A 1 241 ? 18.316 4.391 0.090 1.00 92.44 241 ALA A C 1
ATOM 1858 O O . ALA A 1 241 ? 18.596 4.285 -1.106 1.00 92.44 241 ALA A O 1
ATOM 1859 N N . HIS A 1 242 ? 17.905 5.559 0.599 1.00 92.00 242 HIS A N 1
ATOM 1860 C CA . HIS A 1 242 ? 17.759 6.775 -0.218 1.00 92.00 242 HIS A CA 1
ATOM 1861 C C . HIS A 1 242 ? 19.075 7.245 -0.817 1.00 92.00 242 HIS A C 1
ATOM 1863 O O . HIS A 1 242 ? 19.126 7.579 -1.999 1.00 92.00 242 HIS A O 1
ATOM 1869 N N . ILE A 1 243 ? 20.148 7.257 -0.026 1.00 95.06 243 ILE A N 1
ATOM 1870 C CA . ILE A 1 243 ? 21.479 7.633 -0.512 1.00 95.06 243 ILE A CA 1
ATOM 1871 C C . ILE A 1 243 ? 21.945 6.642 -1.581 1.00 95.06 243 ILE A C 1
ATOM 1873 O O . ILE A 1 243 ? 22.447 7.061 -2.626 1.00 95.06 243 ILE A O 1
ATOM 1877 N N . PHE A 1 244 ? 21.734 5.344 -1.360 1.00 96.38 244 PHE A N 1
ATOM 1878 C CA . PHE A 1 244 ? 22.069 4.305 -2.326 1.00 96.38 244 PHE A CA 1
ATOM 1879 C C . PHE A 1 244 ? 21.342 4.526 -3.662 1.00 96.38 244 PHE A C 1
ATOM 1881 O O . PHE A 1 244 ? 21.989 4.657 -4.705 1.00 96.38 244 PHE A O 1
ATOM 1888 N N . VAL A 1 245 ? 20.011 4.657 -3.638 1.00 95.38 245 VAL A N 1
ATOM 1889 C CA . VAL A 1 245 ? 19.208 4.888 -4.850 1.00 95.38 245 VAL A CA 1
ATOM 1890 C C . VAL A 1 245 ? 19.594 6.203 -5.530 1.00 95.38 245 VAL A C 1
ATOM 1892 O O . VAL A 1 245 ? 19.698 6.242 -6.756 1.00 95.38 245 VAL A O 1
ATOM 1895 N N . ALA A 1 246 ? 19.875 7.264 -4.768 1.00 95.69 246 ALA A N 1
ATOM 1896 C CA . ALA A 1 246 ? 20.279 8.551 -5.325 1.00 95.69 246 ALA A CA 1
ATOM 1897 C C . ALA A 1 246 ? 21.601 8.466 -6.099 1.00 95.69 246 ALA A C 1
ATOM 1899 O O . ALA A 1 246 ? 21.694 8.971 -7.221 1.00 95.69 246 ALA A O 1
ATOM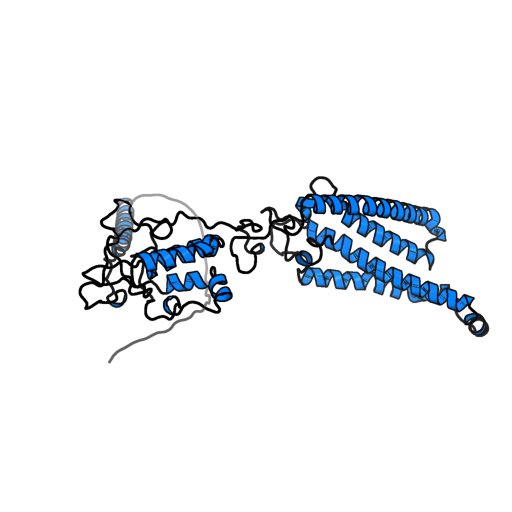 1900 N N . VAL A 1 247 ? 22.618 7.812 -5.531 1.00 97.31 247 VAL A N 1
ATOM 1901 C CA . VAL A 1 247 ? 23.946 7.695 -6.149 1.00 97.31 247 VAL A CA 1
ATOM 1902 C C . VAL A 1 247 ? 23.890 6.813 -7.396 1.00 97.31 247 VAL A C 1
ATOM 1904 O O . VAL A 1 247 ? 24.280 7.254 -8.480 1.00 97.31 247 VAL A O 1
ATOM 1907 N N . PHE A 1 248 ? 23.372 5.588 -7.277 1.00 96.94 248 PHE A N 1
ATOM 1908 C CA . PHE A 1 248 ? 23.328 4.650 -8.403 1.00 96.94 248 PHE A CA 1
ATOM 1909 C C . PHE A 1 248 ? 22.346 5.096 -9.489 1.00 96.94 248 PHE A C 1
ATOM 1911 O O . PHE A 1 248 ? 22.662 4.998 -10.678 1.00 96.94 248 PHE A O 1
ATOM 1918 N N . GLY A 1 249 ? 21.197 5.651 -9.096 1.00 96.31 249 GLY A N 1
ATOM 1919 C CA . GLY A 1 249 ? 20.219 6.230 -10.012 1.00 96.31 249 GLY A CA 1
ATOM 1920 C C . GLY A 1 249 ? 20.808 7.381 -10.826 1.00 96.31 249 GLY A C 1
ATOM 1921 O O . GLY A 1 249 ? 20.671 7.386 -12.048 1.00 96.31 249 GLY A O 1
ATOM 1922 N N . SER A 1 250 ? 21.547 8.295 -10.187 1.00 97.31 250 SER A N 1
ATOM 1923 C CA . SER A 1 250 ? 22.182 9.433 -10.871 1.00 97.31 250 SER A CA 1
ATOM 1924 C C . SER A 1 250 ? 23.266 8.994 -11.855 1.00 97.31 250 SER A C 1
ATOM 1926 O O . SER A 1 250 ? 23.316 9.494 -12.980 1.00 97.31 250 SER A O 1
ATOM 1928 N N . ILE A 1 251 ? 24.116 8.036 -11.464 1.00 98.00 251 ILE A N 1
ATOM 1929 C CA . ILE A 1 251 ? 25.150 7.478 -12.349 1.00 98.00 251 ILE A CA 1
ATOM 1930 C C . ILE A 1 251 ? 24.493 6.809 -13.561 1.00 98.00 251 ILE A C 1
ATOM 1932 O O . ILE A 1 251 ? 24.866 7.092 -14.700 1.00 98.00 251 ILE A O 1
ATOM 1936 N N . CYS A 1 252 ? 23.481 5.967 -13.334 1.00 97.69 252 CYS A N 1
ATOM 1937 C CA . CYS A 1 252 ? 22.762 5.284 -14.407 1.00 97.69 252 CYS A CA 1
ATOM 1938 C C . CYS A 1 252 ? 22.084 6.280 -15.358 1.00 97.69 252 CYS A C 1
ATOM 1940 O O . CYS A 1 252 ? 22.238 6.173 -16.578 1.00 97.69 252 CYS A O 1
ATOM 1942 N N . LEU A 1 253 ? 21.406 7.295 -14.816 1.00 97.50 253 LEU A N 1
ATOM 1943 C CA . LEU A 1 253 ? 20.742 8.341 -15.588 1.00 97.50 253 LEU A CA 1
ATOM 1944 C C . LEU A 1 253 ? 21.739 9.117 -16.462 1.00 97.50 253 LEU A C 1
ATOM 1946 O O . LEU A 1 253 ? 21.494 9.311 -17.650 1.00 97.50 253 LEU A O 1
ATOM 1950 N N . ALA A 1 254 ? 22.887 9.516 -15.907 1.00 98.25 254 ALA A N 1
ATOM 1951 C CA . ALA A 1 254 ? 23.915 10.245 -16.646 1.00 98.25 254 ALA A CA 1
ATOM 1952 C C . ALA A 1 254 ? 24.558 9.390 -17.754 1.00 98.25 254 ALA A C 1
ATOM 1954 O O . ALA A 1 254 ? 24.694 9.847 -18.891 1.00 98.25 254 ALA A O 1
ATOM 1955 N N . CYS A 1 255 ? 24.917 8.137 -17.456 1.00 98.44 255 CYS A N 1
ATOM 1956 C CA . CYS A 1 255 ? 25.527 7.224 -18.426 1.00 98.44 255 CYS A CA 1
ATOM 1957 C C . CYS A 1 255 ? 24.572 6.861 -19.573 1.00 98.44 255 CYS A C 1
ATOM 1959 O O . CYS A 1 255 ? 24.970 6.856 -20.744 1.00 98.44 255 CYS A O 1
ATOM 1961 N N . THR A 1 256 ? 23.306 6.577 -19.259 1.00 98.25 256 THR A N 1
ATOM 1962 C CA . THR A 1 256 ? 22.289 6.260 -20.273 1.00 98.25 256 THR A CA 1
ATOM 1963 C C . THR A 1 256 ? 21.950 7.486 -21.114 1.00 98.25 256 THR A C 1
ATOM 1965 O O . THR A 1 256 ? 21.889 7.371 -22.337 1.00 98.25 256 THR A O 1
ATOM 1968 N N . LEU A 1 257 ? 21.850 8.677 -20.511 1.00 98.06 257 LEU A N 1
ATOM 1969 C CA . LEU A 1 257 ? 21.666 9.934 -21.239 1.00 98.06 257 LEU A CA 1
ATOM 1970 C C . LEU A 1 257 ? 22.820 10.206 -22.210 1.00 98.06 257 LEU A C 1
ATOM 1972 O O . LEU A 1 257 ? 22.580 10.497 -23.381 1.00 98.06 257 LEU A O 1
ATOM 1976 N N . PHE A 1 258 ? 24.069 10.072 -21.756 1.00 98.19 258 PHE A N 1
ATOM 1977 C CA . PHE A 1 258 ? 25.248 10.226 -22.611 1.00 98.19 258 PHE A CA 1
ATOM 1978 C C . PHE A 1 258 ? 25.217 9.256 -23.803 1.00 98.19 258 PHE A C 1
ATOM 1980 O O . PHE A 1 258 ? 25.472 9.645 -24.948 1.00 98.19 258 PHE A O 1
ATOM 1987 N N . THR A 1 259 ? 24.840 8.002 -23.550 1.00 97.12 259 THR A N 1
ATOM 1988 C CA . THR A 1 259 ? 24.712 6.981 -24.594 1.00 97.12 259 THR A CA 1
ATOM 1989 C C . THR A 1 259 ? 23.624 7.360 -25.598 1.00 97.12 259 THR A C 1
ATOM 1991 O O . THR A 1 259 ? 23.884 7.386 -26.800 1.00 97.12 259 THR A O 1
ATOM 1994 N N . LEU A 1 260 ? 22.429 7.734 -25.131 1.00 97.75 260 LEU A N 1
ATOM 1995 C CA . LEU A 1 260 ? 21.327 8.168 -25.994 1.00 97.75 260 LEU A CA 1
ATOM 1996 C C . LEU A 1 260 ? 21.714 9.366 -26.862 1.00 97.75 260 LEU A C 1
ATOM 1998 O O . LEU A 1 260 ? 21.472 9.342 -28.067 1.00 97.75 260 LEU A O 1
ATOM 2002 N N . MET A 1 261 ? 22.370 10.373 -26.283 1.00 97.44 261 MET A N 1
ATOM 2003 C CA . MET A 1 261 ? 22.845 11.537 -27.034 1.00 97.44 261 MET A CA 1
ATOM 2004 C C . MET A 1 261 ? 23.848 11.140 -28.118 1.00 97.44 261 MET A C 1
ATOM 2006 O O . MET A 1 261 ? 23.732 11.597 -29.253 1.00 97.44 261 MET A O 1
ATOM 2010 N N . THR A 1 262 ? 24.769 10.224 -27.815 1.00 96.69 262 THR A N 1
ATOM 2011 C CA . THR A 1 262 ? 25.731 9.697 -28.797 1.00 96.69 262 THR A CA 1
ATOM 2012 C C . THR A 1 262 ? 25.025 9.019 -29.978 1.00 96.69 262 THR A C 1
ATOM 2014 O O . THR A 1 262 ? 25.341 9.297 -31.135 1.00 96.69 262 THR A O 1
ATOM 2017 N N . PHE A 1 263 ? 24.020 8.179 -29.707 1.00 96.00 263 PHE A N 1
ATOM 2018 C CA . PHE A 1 263 ? 23.216 7.526 -30.748 1.00 96.00 263 PHE A CA 1
ATOM 2019 C C . PHE A 1 263 ? 22.400 8.519 -31.585 1.00 96.00 263 PHE A C 1
ATOM 2021 O O . PHE A 1 263 ? 22.262 8.328 -32.792 1.00 96.00 263 PHE A O 1
ATOM 2028 N N . ILE A 1 264 ? 21.854 9.565 -30.959 1.00 95.75 264 ILE A N 1
ATOM 2029 C CA . ILE A 1 264 ? 21.074 10.604 -31.645 1.00 95.75 264 ILE A CA 1
ATOM 2030 C C . ILE A 1 264 ? 21.974 11.431 -32.572 1.00 95.75 264 ILE A C 1
ATOM 2032 O O . ILE A 1 264 ? 21.573 11.733 -33.696 1.00 95.75 264 ILE A O 1
ATOM 2036 N N . ILE A 1 265 ? 23.201 11.750 -32.145 1.00 96.56 265 ILE A N 1
ATOM 2037 C CA . ILE A 1 265 ? 24.178 12.483 -32.964 1.00 96.56 265 ILE A CA 1
ATOM 2038 C C . ILE A 1 265 ? 24.541 11.690 -34.231 1.00 96.56 265 ILE A C 1
ATOM 2040 O O . ILE A 1 265 ? 24.522 12.254 -35.325 1.00 96.56 265 ILE A O 1
ATOM 2044 N N . ASP A 1 266 ? 24.804 10.383 -34.118 1.00 94.69 266 ASP A N 1
ATOM 2045 C CA . ASP A 1 266 ? 25.140 9.514 -35.261 1.00 94.69 266 ASP A CA 1
ATOM 2046 C C . ASP A 1 266 ? 23.931 8.719 -35.803 1.00 94.69 266 ASP A C 1
ATOM 2048 O O . ASP A 1 266 ? 24.066 7.615 -36.338 1.00 94.69 266 ASP A O 1
ATOM 2052 N N . TRP A 1 267 ? 22.710 9.263 -35.693 1.00 94.50 267 TRP A N 1
ATOM 2053 C CA . TRP A 1 267 ? 21.479 8.511 -35.992 1.00 94.50 267 TRP A CA 1
ATOM 2054 C C . TRP A 1 267 ? 21.447 7.918 -37.408 1.00 94.50 267 TRP A C 1
ATOM 2056 O O . TRP A 1 267 ? 20.994 6.789 -37.612 1.00 94.50 267 TRP A O 1
ATOM 2066 N N . LYS A 1 268 ? 21.974 8.644 -38.405 1.00 92.69 268 LYS A N 1
ATOM 2067 C CA . LYS A 1 268 ? 22.015 8.185 -39.808 1.00 92.69 268 LYS A CA 1
ATOM 2068 C C . LYS A 1 268 ? 22.766 6.860 -39.976 1.00 92.69 268 LYS A C 1
ATOM 2070 O O . LYS A 1 268 ? 22.427 6.069 -40.861 1.00 92.69 268 LYS A O 1
ATOM 2075 N N . ASN A 1 269 ? 23.781 6.621 -39.155 1.00 90.06 269 ASN A N 1
ATOM 2076 C CA . ASN A 1 269 ? 24.577 5.405 -39.189 1.00 90.06 269 ASN A CA 1
ATOM 2077 C C . ASN A 1 269 ? 24.103 4.382 -38.142 1.00 90.06 269 ASN A C 1
ATOM 2079 O O . ASN A 1 269 ? 24.028 3.188 -38.444 1.00 90.06 269 ASN A O 1
ATOM 2083 N N . ALA A 1 270 ? 23.725 4.855 -36.953 1.00 89.44 270 ALA A N 1
ATOM 2084 C CA . ALA A 1 270 ? 23.374 4.034 -35.803 1.00 89.44 270 ALA A CA 1
ATOM 2085 C C . ALA A 1 270 ? 21.957 3.429 -35.853 1.00 89.44 270 ALA A C 1
ATOM 2087 O O . ALA A 1 270 ? 21.714 2.413 -35.199 1.00 89.44 270 ALA A O 1
ATOM 2088 N N . ASN A 1 271 ? 21.036 3.973 -36.663 1.00 90.31 271 ASN A N 1
ATOM 2089 C CA . ASN A 1 271 ? 19.665 3.463 -36.846 1.00 90.31 271 ASN A CA 1
ATOM 2090 C C . ASN A 1 271 ? 19.601 2.157 -37.669 1.00 90.31 271 ASN A C 1
ATOM 2092 O O . ASN A 1 271 ? 18.847 2.013 -38.633 1.00 90.31 271 ASN A O 1
ATOM 2096 N N . ARG A 1 272 ? 20.470 1.198 -37.354 1.00 89.31 272 ARG A N 1
ATOM 2097 C CA . ARG A 1 272 ? 20.595 -0.074 -38.060 1.00 89.31 272 ARG A CA 1
ATOM 2098 C C . ARG A 1 272 ? 20.794 -1.192 -37.045 1.00 89.31 272 ARG A C 1
ATOM 2100 O O . ARG A 1 272 ? 21.575 -1.065 -36.104 1.00 89.31 272 ARG A O 1
ATOM 2107 N N . TYR A 1 273 ? 20.124 -2.321 -37.255 1.00 86.00 273 TYR A N 1
ATOM 2108 C CA . TYR A 1 273 ? 20.334 -3.512 -36.433 1.00 86.00 273 TYR A CA 1
ATOM 2109 C C . TYR A 1 273 ? 21.764 -4.054 -36.614 1.00 86.00 273 TYR A C 1
ATOM 2111 O O . TYR A 1 273 ? 22.260 -4.088 -37.749 1.00 86.00 273 TYR A O 1
ATOM 2119 N N . PRO A 1 274 ? 22.448 -4.480 -35.535 1.00 85.81 274 PRO A N 1
ATOM 2120 C CA . PRO A 1 274 ? 21.957 -4.666 -34.160 1.00 85.81 274 PRO A CA 1
ATOM 2121 C C . PRO A 1 274 ? 22.095 -3.443 -33.228 1.00 85.81 274 PRO A C 1
ATOM 2123 O O . PRO A 1 274 ? 21.540 -3.469 -32.134 1.00 85.81 274 PRO A O 1
ATOM 2126 N N . ALA A 1 275 ? 22.794 -2.376 -33.633 1.00 90.31 275 ALA A N 1
ATOM 2127 C CA . ALA A 1 275 ? 23.078 -1.211 -32.781 1.00 90.31 275 ALA A CA 1
ATOM 2128 C C . ALA A 1 275 ? 21.805 -0.513 -32.265 1.00 90.31 275 ALA A C 1
ATOM 2130 O O . ALA A 1 275 ? 21.758 -0.072 -31.119 1.00 90.31 275 ALA A O 1
ATOM 2131 N N . LEU A 1 276 ? 20.739 -0.505 -33.070 1.00 92.50 276 LEU A N 1
ATOM 2132 C CA . LEU A 1 276 ? 19.431 0.027 -32.682 1.00 92.50 276 LEU A CA 1
ATOM 2133 C C . LEU A 1 276 ? 18.824 -0.663 -31.437 1.00 92.50 276 LEU A C 1
ATOM 2135 O O . LEU A 1 276 ? 18.100 -0.026 -30.678 1.00 92.50 276 LEU A O 1
ATOM 2139 N N . ILE A 1 277 ? 19.150 -1.935 -31.174 1.00 94.56 277 ILE A N 1
ATOM 2140 C CA . ILE A 1 277 ? 18.704 -2.636 -29.956 1.00 94.56 277 ILE A CA 1
ATOM 2141 C C . ILE A 1 277 ? 19.331 -1.996 -28.712 1.00 94.56 277 ILE A C 1
ATOM 2143 O O . ILE A 1 277 ? 18.644 -1.757 -27.723 1.00 94.56 277 ILE A O 1
ATOM 2147 N N . ILE A 1 278 ? 20.626 -1.670 -28.774 1.00 95.38 278 ILE A N 1
ATOM 2148 C CA . ILE A 1 278 ? 21.358 -1.030 -27.670 1.00 95.38 278 ILE A CA 1
ATOM 2149 C C . ILE A 1 278 ? 20.762 0.349 -27.368 1.00 95.38 278 ILE A C 1
ATOM 2151 O O . ILE A 1 278 ? 20.619 0.707 -26.199 1.00 95.38 278 ILE A O 1
ATOM 2155 N N . PHE A 1 279 ? 20.358 1.095 -28.401 1.00 96.81 279 PHE A N 1
ATOM 2156 C CA . PHE A 1 279 ? 19.637 2.356 -28.229 1.00 96.81 279 PHE A CA 1
ATOM 2157 C C . PHE A 1 279 ? 18.340 2.167 -27.424 1.00 96.81 279 PHE A C 1
ATOM 2159 O O . PHE A 1 279 ? 18.139 2.869 -26.435 1.00 96.81 279 PHE A O 1
ATOM 2166 N N . PHE A 1 280 ? 17.494 1.191 -27.779 1.00 97.25 280 PHE A N 1
ATOM 2167 C CA . PHE A 1 280 ? 16.247 0.939 -27.044 1.00 97.25 280 PHE A CA 1
ATOM 2168 C C . PHE A 1 280 ? 16.473 0.463 -25.608 1.00 97.25 280 PHE A C 1
ATOM 2170 O O . PHE A 1 280 ? 15.747 0.900 -24.718 1.00 97.25 280 PHE A O 1
ATOM 2177 N N . ILE A 1 281 ? 17.491 -0.367 -25.359 1.00 97.50 281 ILE A N 1
ATOM 2178 C CA . ILE A 1 281 ? 17.871 -0.773 -23.997 1.00 97.50 281 ILE A CA 1
ATOM 2179 C C . ILE A 1 281 ? 18.214 0.465 -23.160 1.00 97.50 281 ILE A C 1
ATOM 2181 O O . ILE A 1 281 ? 17.640 0.659 -22.091 1.00 97.50 281 ILE A O 1
ATOM 2185 N N . ASN A 1 282 ? 19.089 1.340 -23.664 1.00 98.06 282 ASN A N 1
ATOM 2186 C CA . ASN A 1 282 ? 19.464 2.567 -22.956 1.00 98.06 282 ASN A CA 1
ATOM 2187 C C . ASN A 1 282 ? 18.277 3.519 -22.767 1.00 98.06 282 ASN A C 1
ATOM 2189 O O . ASN A 1 282 ? 18.185 4.158 -21.726 1.00 98.06 282 ASN A O 1
ATOM 2193 N N . ALA A 1 283 ? 17.344 3.582 -23.722 1.00 98.19 283 ALA A N 1
ATOM 2194 C CA . ALA A 1 283 ? 16.125 4.378 -23.587 1.00 98.19 283 ALA A CA 1
ATOM 2195 C C . ALA A 1 283 ? 15.217 3.846 -22.469 1.00 98.19 283 ALA A C 1
ATOM 2197 O O . ALA A 1 283 ? 14.683 4.631 -21.686 1.00 98.19 283 ALA A O 1
ATOM 2198 N N . CYS A 1 284 ? 15.081 2.521 -22.360 1.00 98.38 284 CYS A N 1
ATOM 2199 C CA . CYS A 1 284 ? 14.323 1.884 -21.287 1.00 98.38 284 CYS A CA 1
ATOM 2200 C C . CYS A 1 284 ? 14.960 2.158 -19.919 1.00 98.38 284 CYS A C 1
ATOM 2202 O O . CYS A 1 284 ? 14.275 2.625 -19.013 1.00 98.38 284 CYS A O 1
ATOM 2204 N N . PHE A 1 285 ? 16.273 1.948 -19.776 1.00 97.56 285 PHE A N 1
ATOM 2205 C CA . PHE A 1 285 ? 16.968 2.234 -18.518 1.00 97.56 285 PHE A CA 1
ATOM 2206 C C . PHE A 1 285 ? 16.930 3.721 -18.155 1.00 97.56 285 PHE A C 1
ATOM 2208 O O . PHE A 1 285 ? 16.675 4.037 -17.001 1.00 97.56 285 PHE A O 1
ATOM 2215 N N . PHE A 1 286 ? 17.082 4.631 -19.122 1.00 98.44 286 PHE A N 1
ATOM 2216 C CA . PHE A 1 286 ? 16.962 6.071 -18.881 1.00 98.44 286 PHE A CA 1
ATOM 2217 C C . PHE A 1 286 ? 15.587 6.439 -18.305 1.00 98.44 286 PHE A C 1
ATOM 2219 O O . PHE A 1 286 ? 15.509 7.093 -17.267 1.00 98.44 286 PHE A O 1
ATOM 2226 N N . LEU A 1 287 ? 14.497 5.985 -18.935 1.00 97.81 287 LEU A N 1
ATOM 2227 C CA . LEU A 1 287 ? 13.136 6.282 -18.475 1.00 97.81 287 LEU A CA 1
ATOM 2228 C C . LEU A 1 287 ? 12.819 5.613 -17.129 1.00 97.81 287 LEU A C 1
ATOM 2230 O O . LEU A 1 287 ? 12.219 6.249 -16.264 1.00 97.81 287 LEU A O 1
ATOM 2234 N N . GLY A 1 288 ? 13.290 4.382 -16.910 1.00 96.50 288 GLY A N 1
ATOM 2235 C CA . GLY A 1 288 ? 13.195 3.716 -15.610 1.00 96.50 288 GLY A CA 1
ATOM 2236 C C . GLY A 1 288 ? 13.951 4.470 -14.509 1.00 96.50 288 GLY A C 1
ATOM 2237 O O . GLY A 1 288 ? 13.409 4.679 -13.424 1.00 96.50 288 GLY A O 1
ATOM 2238 N N . SER A 1 289 ? 15.168 4.951 -14.790 1.00 96.69 289 SER A N 1
ATOM 2239 C CA . SER A 1 289 ? 15.946 5.778 -13.860 1.00 96.69 289 SER A CA 1
ATOM 2240 C C . SER A 1 289 ? 15.250 7.101 -13.547 1.00 96.69 289 SER A C 1
ATOM 2242 O O . SER A 1 289 ? 15.243 7.498 -12.388 1.00 96.69 289 SER A O 1
ATOM 2244 N N . VAL A 1 290 ? 14.604 7.759 -14.519 1.00 96.62 290 VAL A N 1
ATOM 2245 C CA . VAL A 1 290 ? 13.770 8.947 -14.245 1.00 96.62 290 VAL A CA 1
ATOM 2246 C C . VAL A 1 290 ? 12.661 8.618 -13.238 1.00 96.62 290 VAL A C 1
ATOM 2248 O O . VAL A 1 290 ? 12.432 9.401 -12.319 1.00 96.62 290 VAL A O 1
ATOM 2251 N N . GLY A 1 291 ? 12.019 7.450 -13.353 1.00 95.06 291 GLY A N 1
ATOM 2252 C CA . GLY A 1 291 ? 11.005 6.993 -12.396 1.00 95.06 291 GLY A CA 1
ATOM 2253 C C . GLY A 1 291 ? 11.545 6.816 -10.979 1.00 95.06 291 GLY A C 1
ATOM 2254 O O . GLY A 1 291 ? 10.980 7.368 -10.038 1.00 95.06 291 GLY A O 1
ATOM 2255 N N . TRP A 1 292 ? 12.685 6.139 -10.825 1.00 95.12 292 TRP A N 1
ATOM 2256 C CA . TRP A 1 292 ? 13.362 6.004 -9.528 1.00 95.12 292 TRP A CA 1
ATOM 2257 C C . TRP A 1 292 ? 13.812 7.342 -8.936 1.00 95.12 292 TRP A C 1
ATOM 2259 O O . TRP A 1 292 ? 13.851 7.502 -7.714 1.00 95.12 292 TRP A O 1
ATOM 2269 N N . MET A 1 293 ? 14.143 8.307 -9.797 1.00 95.75 293 MET A N 1
ATOM 2270 C CA . MET A 1 293 ? 14.636 9.621 -9.390 1.00 95.75 293 MET A CA 1
ATOM 2271 C C . MET A 1 293 ? 13.522 10.617 -9.060 1.00 95.75 293 MET A C 1
ATOM 2273 O O . MET A 1 293 ? 13.784 11.616 -8.390 1.00 95.75 293 MET A O 1
ATOM 2277 N N . ALA A 1 294 ? 12.277 10.328 -9.446 1.00 94.25 294 ALA A N 1
ATOM 2278 C CA . ALA A 1 294 ? 11.131 11.196 -9.191 1.00 94.25 294 ALA A CA 1
ATOM 2279 C C . ALA A 1 294 ? 10.911 11.479 -7.695 1.00 94.25 294 ALA A C 1
ATOM 2281 O O . ALA A 1 294 ? 10.525 12.586 -7.333 1.00 94.25 294 ALA A O 1
ATOM 2282 N N . GLN A 1 295 ? 11.216 10.518 -6.816 1.00 92.88 295 GLN A N 1
ATOM 2283 C CA . GLN A 1 295 ? 11.033 10.669 -5.366 1.00 92.88 295 GLN A CA 1
ATOM 2284 C C . GLN A 1 295 ? 11.907 11.767 -4.730 1.00 92.88 295 GLN A C 1
ATOM 2286 O O . GLN A 1 295 ? 11.585 12.238 -3.645 1.00 92.88 295 GLN A O 1
ATOM 2291 N N . PHE A 1 296 ? 12.987 12.197 -5.392 1.00 93.56 296 PHE A N 1
ATOM 2292 C CA . PHE A 1 296 ? 13.903 13.223 -4.875 1.00 93.56 296 PHE A CA 1
ATOM 2293 C C . PHE A 1 296 ? 13.512 14.652 -5.290 1.00 93.56 296 PHE A C 1
ATOM 2295 O O . PHE A 1 296 ? 14.184 15.614 -4.916 1.00 93.56 296 PHE A O 1
ATOM 2302 N N . ALA A 1 297 ? 12.442 14.818 -6.073 1.00 91.12 297 ALA A N 1
ATOM 2303 C CA . ALA A 1 297 ? 11.971 16.125 -6.509 1.00 91.12 297 ALA A CA 1
ATOM 2304 C C . ALA A 1 297 ? 11.082 16.784 -5.436 1.00 91.12 297 ALA A C 1
ATOM 2306 O O . ALA A 1 297 ? 9.883 16.528 -5.366 1.00 91.12 297 ALA A O 1
ATOM 2307 N N . GLY A 1 298 ? 11.652 17.667 -4.611 1.00 89.38 298 GLY A N 1
ATOM 2308 C CA . GLY A 1 298 ? 10.889 18.387 -3.582 1.00 89.38 298 GLY A CA 1
ATOM 2309 C C . GLY A 1 298 ? 10.248 17.430 -2.570 1.00 89.38 298 GLY A C 1
ATOM 2310 O O . GLY A 1 298 ? 10.947 16.614 -1.982 1.00 89.38 298 GLY A O 1
ATOM 2311 N N . ASP A 1 299 ? 8.927 17.522 -2.389 1.00 87.19 299 ASP A N 1
ATOM 2312 C CA . ASP A 1 299 ? 8.141 16.639 -1.504 1.00 87.19 299 ASP A CA 1
ATOM 2313 C C . ASP A 1 299 ? 7.442 15.488 -2.266 1.00 87.19 299 ASP A C 1
ATOM 2315 O O . ASP A 1 299 ? 6.470 14.890 -1.801 1.00 87.19 299 ASP A O 1
ATOM 2319 N N . ALA A 1 300 ? 7.921 15.161 -3.474 1.00 90.19 300 ALA A N 1
ATOM 2320 C CA . ALA A 1 300 ? 7.290 14.162 -4.335 1.00 90.19 300 ALA A CA 1
ATOM 2321 C C . ALA A 1 300 ? 7.190 12.780 -3.678 1.00 90.19 300 ALA A C 1
ATOM 2323 O O . ALA A 1 300 ? 6.211 12.076 -3.902 1.00 90.19 300 ALA A O 1
ATOM 2324 N N . ARG A 1 301 ? 8.158 12.376 -2.842 1.00 89.12 301 ARG A N 1
ATOM 2325 C CA . ARG A 1 301 ? 8.113 11.075 -2.154 1.00 89.12 301 ARG A CA 1
ATOM 2326 C C . ARG A 1 301 ? 6.841 10.909 -1.323 1.00 89.12 301 ARG A C 1
ATOM 2328 O O . ARG A 1 301 ? 6.191 9.871 -1.430 1.00 89.12 301 ARG A O 1
ATOM 2335 N N . THR A 1 302 ? 6.481 11.917 -0.532 1.00 89.56 302 THR A N 1
ATOM 2336 C CA . THR A 1 302 ? 5.280 11.889 0.312 1.00 89.56 302 THR A CA 1
ATOM 2337 C C . THR A 1 302 ? 4.028 11.798 -0.557 1.00 89.56 302 THR A C 1
ATOM 2339 O O . THR A 1 302 ? 3.133 11.007 -0.279 1.00 89.56 302 THR A O 1
ATOM 2342 N N . GLU A 1 303 ? 3.986 12.535 -1.668 1.00 88.31 303 GLU A N 1
ATOM 2343 C CA . GLU A 1 303 ? 2.849 12.510 -2.593 1.00 88.31 303 GLU A CA 1
ATOM 2344 C C . GLU A 1 303 ? 2.723 11.186 -3.370 1.00 88.31 303 GLU A C 1
ATOM 2346 O O . GLU A 1 303 ? 1.610 10.761 -3.694 1.00 88.31 303 GLU A O 1
ATOM 2351 N N . ILE A 1 304 ? 3.852 10.534 -3.667 1.00 90.75 304 ILE A N 1
ATOM 2352 C CA . ILE A 1 304 ? 3.917 9.252 -4.374 1.00 90.75 304 ILE A CA 1
ATOM 2353 C C . ILE A 1 304 ? 3.559 8.099 -3.435 1.00 90.75 304 ILE A C 1
ATOM 2355 O O . ILE A 1 304 ? 2.743 7.270 -3.812 1.00 90.75 304 ILE A O 1
ATOM 2359 N N . VAL A 1 305 ? 4.157 8.016 -2.244 1.00 90.06 305 VAL A N 1
ATOM 2360 C CA . VAL A 1 305 ? 4.086 6.821 -1.378 1.00 90.06 305 VAL A CA 1
ATOM 2361 C C . VAL A 1 305 ? 2.978 6.926 -0.330 1.00 90.06 305 VAL A C 1
ATOM 2363 O O . VAL A 1 305 ? 2.336 5.922 -0.010 1.00 90.06 305 VAL A O 1
ATOM 2366 N N . CYS A 1 306 ? 2.709 8.129 0.180 1.00 90.19 306 CYS A N 1
ATOM 2367 C CA . CYS A 1 306 ? 1.744 8.329 1.253 1.00 90.19 306 CYS A CA 1
ATOM 2368 C C . CYS A 1 306 ? 0.352 8.671 0.727 1.00 90.19 306 CYS A C 1
ATOM 2370 O O . CYS A 1 306 ? 0.157 9.245 -0.353 1.00 90.19 306 CYS A O 1
ATOM 2372 N N . ARG A 1 307 ? -0.641 8.320 1.538 1.00 89.25 307 ARG A N 1
ATOM 2373 C CA . ARG A 1 307 ? -1.987 8.886 1.471 1.00 89.25 307 ARG A CA 1
ATOM 2374 C C . ARG A 1 307 ? -2.057 10.173 2.280 1.00 89.25 307 ARG A C 1
ATOM 2376 O O . ARG A 1 307 ? -1.231 10.423 3.159 1.00 89.25 307 ARG A O 1
ATOM 2383 N N . LYS A 1 308 ? -3.089 10.979 2.025 1.00 89.19 308 LYS A N 1
ATOM 2384 C CA . LYS A 1 308 ? -3.327 12.239 2.755 1.00 89.19 308 LYS A CA 1
ATOM 2385 C C . LYS A 1 308 ? -3.594 12.050 4.252 1.00 89.19 308 LYS A C 1
ATOM 2387 O O . LYS A 1 308 ? -3.409 12.989 5.018 1.00 89.19 308 LYS A O 1
ATOM 2392 N N . ASP A 1 309 ? -4.037 10.864 4.664 1.00 88.00 309 ASP A N 1
ATOM 2393 C CA . ASP A 1 309 ? -4.286 10.497 6.063 1.00 88.00 309 ASP A CA 1
ATOM 2394 C C . ASP A 1 309 ? -3.030 9.978 6.794 1.00 88.00 309 ASP A C 1
ATOM 2396 O O . ASP A 1 309 ? -3.115 9.613 7.964 1.00 88.00 309 ASP A O 1
ATOM 2400 N N . GLY A 1 310 ? -1.869 9.946 6.126 1.00 88.50 310 GLY A N 1
ATOM 2401 C CA . GLY A 1 310 ? -0.607 9.460 6.691 1.00 88.50 310 GLY A CA 1
ATOM 2402 C C . GLY A 1 310 ? -0.434 7.939 6.650 1.00 88.50 310 GLY A C 1
ATOM 2403 O O . GLY A 1 310 ? 0.558 7.431 7.175 1.00 88.50 310 GLY A O 1
ATOM 2404 N N . THR A 1 311 ? -1.360 7.207 6.022 1.00 91.44 311 THR A N 1
ATOM 2405 C CA . THR A 1 311 ? -1.239 5.757 5.817 1.00 91.44 311 THR A CA 1
ATOM 2406 C C . THR A 1 311 ? -0.458 5.414 4.547 1.00 91.44 311 THR A C 1
ATOM 2408 O O . THR A 1 311 ? -0.334 6.228 3.623 1.00 91.44 311 THR A O 1
ATOM 2411 N N . ALA A 1 312 ? 0.095 4.201 4.498 1.00 89.25 312 ALA A N 1
ATOM 2412 C CA . ALA A 1 312 ? 0.732 3.678 3.291 1.00 89.25 312 ALA A CA 1
ATOM 2413 C C . ALA A 1 312 ? -0.301 3.420 2.185 1.00 89.25 312 ALA A C 1
ATOM 2415 O O . ALA A 1 312 ? -1.419 2.967 2.448 1.00 89.25 312 ALA A O 1
ATOM 2416 N N . ARG A 1 313 ? 0.078 3.659 0.926 1.00 87.75 313 ARG A N 1
ATOM 2417 C CA . ARG A 1 313 ? -0.769 3.317 -0.224 1.00 87.75 313 ARG A CA 1
ATOM 2418 C C . ARG A 1 313 ? -0.860 1.809 -0.425 1.00 87.75 313 ARG A C 1
ATOM 2420 O O . ARG A 1 313 ? 0.158 1.138 -0.565 1.00 87.75 313 ARG A O 1
ATOM 2427 N N . ARG A 1 314 ? -2.089 1.294 -0.514 1.00 83.81 314 ARG A N 1
ATOM 2428 C CA . ARG A 1 314 ? -2.389 -0.095 -0.882 1.00 83.81 314 ARG A CA 1
ATOM 2429 C C . ARG A 1 314 ? -3.481 -0.172 -1.927 1.00 83.81 314 ARG A C 1
ATOM 2431 O O . ARG A 1 314 ? -4.346 0.700 -1.975 1.00 83.81 314 ARG A O 1
ATOM 2438 N N . GLY A 1 315 ? -3.478 -1.237 -2.724 1.00 80.94 315 GLY A N 1
ATOM 2439 C CA . GLY A 1 315 ? -4.593 -1.485 -3.633 1.00 80.94 315 GLY A CA 1
ATOM 2440 C C . GLY A 1 315 ? -4.684 -0.481 -4.792 1.00 80.94 315 GLY A C 1
ATOM 2441 O O . GLY A 1 315 ? -5.791 -0.117 -5.179 1.00 80.94 315 GLY A O 1
ATOM 2442 N N . GLU A 1 316 ? -3.567 0.070 -5.280 1.00 84.19 316 GLU A N 1
ATOM 2443 C CA . GLU A 1 316 ? -3.585 1.112 -6.319 1.00 84.19 316 GLU A CA 1
ATOM 2444 C C . GLU A 1 316 ? -3.660 0.506 -7.737 1.00 84.19 316 GLU A C 1
ATOM 2446 O O . GLU A 1 316 ? -2.969 -0.478 -8.008 1.00 84.19 316 GLU A O 1
ATOM 2451 N N . PRO A 1 317 ? -4.428 1.096 -8.676 1.00 85.00 317 PRO A N 1
ATOM 2452 C CA . PRO A 1 317 ? -5.224 2.316 -8.542 1.00 85.00 317 PRO A CA 1
ATOM 2453 C C . PRO A 1 317 ? -6.596 2.069 -7.892 1.00 85.00 317 PRO A C 1
ATOM 2455 O O . PRO A 1 317 ? -7.299 1.122 -8.243 1.00 85.00 317 PRO A O 1
ATOM 2458 N N . GLN A 1 318 ? -7.028 2.979 -7.015 1.00 77.62 318 GLN A N 1
ATOM 2459 C CA . GLN A 1 318 ? -8.385 2.956 -6.452 1.00 77.62 318 GLN A CA 1
ATOM 2460 C C . GLN A 1 318 ? -9.342 3.856 -7.249 1.00 77.62 318 GLN A C 1
ATOM 2462 O O . GLN A 1 318 ? -9.328 5.085 -7.103 1.00 77.62 318 GLN A O 1
ATOM 2467 N N . LEU A 1 319 ? -10.193 3.251 -8.090 1.00 70.75 319 LEU A N 1
ATOM 2468 C CA . LEU A 1 319 ? -11.202 3.980 -8.869 1.00 70.75 319 LEU A CA 1
ATOM 2469 C C . LEU A 1 319 ? -12.187 4.714 -7.944 1.00 70.75 319 LEU A C 1
ATOM 2471 O O . LEU A 1 319 ? -12.818 4.109 -7.085 1.00 70.75 319 LEU A O 1
ATOM 2475 N N . GLY A 1 320 ? -12.349 6.022 -8.154 1.00 68.06 320 GLY A N 1
ATOM 2476 C CA . GLY A 1 320 ? -13.271 6.861 -7.377 1.00 68.06 320 GLY A CA 1
ATOM 2477 C C . GLY A 1 320 ? -12.685 7.455 -6.090 1.00 68.06 320 GLY A C 1
ATOM 2478 O O . GLY A 1 320 ? -13.367 8.246 -5.436 1.00 68.06 320 GLY A O 1
ATOM 2479 N N . SER A 1 321 ? -11.430 7.145 -5.746 1.00 72.94 321 SER A N 1
ATOM 2480 C CA . SER A 1 321 ? -10.722 7.812 -4.647 1.00 72.94 321 SER A CA 1
ATOM 2481 C C . SER A 1 321 ? -10.282 9.237 -5.037 1.00 72.94 321 SER A C 1
ATOM 2483 O O . SER A 1 321 ? -10.056 9.541 -6.209 1.00 72.94 321 SER A O 1
ATOM 2485 N N . LYS A 1 322 ? -10.161 10.140 -4.052 1.00 78.44 322 LYS A N 1
ATOM 2486 C CA . LYS A 1 322 ? -9.631 11.515 -4.228 1.00 78.44 322 LYS A CA 1
ATOM 2487 C C . LYS A 1 322 ? -8.108 11.595 -4.011 1.00 78.44 322 LYS A C 1
ATOM 2489 O O . LYS A 1 322 ? -7.579 12.664 -3.666 1.00 78.44 322 LYS A O 1
ATOM 2494 N N . GLU A 1 323 ? -7.426 10.463 -4.158 1.00 83.62 323 GLU A N 1
ATOM 2495 C CA . GLU A 1 323 ? -5.978 10.341 -4.000 1.00 83.62 323 GLU A CA 1
ATOM 2496 C C . GLU A 1 323 ? -5.238 10.732 -5.287 1.00 83.62 323 GLU A C 1
ATOM 2498 O O . GLU A 1 323 ? -5.828 10.832 -6.365 1.00 83.62 323 GLU A O 1
ATOM 2503 N N . SER A 1 324 ? -3.942 11.034 -5.173 1.00 86.25 324 SER A N 1
ATOM 2504 C CA . SER A 1 324 ? -3.143 11.455 -6.330 1.00 86.25 324 SER A CA 1
ATOM 2505 C C . SER A 1 324 ? -2.765 10.259 -7.215 1.00 86.25 324 SER A C 1
ATOM 2507 O O . SER A 1 324 ? -2.545 9.149 -6.731 1.00 86.25 324 SER A O 1
ATOM 2509 N N . VAL A 1 325 ? -2.633 10.486 -8.523 1.00 88.94 325 VAL A N 1
ATOM 2510 C CA . VAL A 1 325 ? -2.310 9.437 -9.514 1.00 88.94 325 VAL A CA 1
ATOM 2511 C C . VAL A 1 325 ? -0.813 9.111 -9.601 1.00 88.94 325 VAL A C 1
ATOM 2513 O O . VAL A 1 325 ? -0.394 8.342 -10.462 1.00 88.94 325 VAL A O 1
ATOM 2516 N N . TRP A 1 326 ? 0.020 9.687 -8.735 1.00 89.94 326 TRP A N 1
ATOM 2517 C CA . TRP A 1 326 ? 1.472 9.596 -8.885 1.00 89.94 326 TRP A CA 1
ATOM 2518 C C . TRP A 1 326 ? 2.043 8.199 -8.595 1.00 89.94 326 TRP A C 1
ATOM 2520 O O . TRP A 1 326 ? 2.897 7.770 -9.364 1.00 89.94 326 TRP A O 1
ATOM 2530 N N . CYS A 1 327 ? 1.551 7.437 -7.600 1.00 90.75 327 CYS A N 1
ATOM 2531 C CA . CYS A 1 327 ? 1.986 6.032 -7.394 1.00 90.75 327 CYS A CA 1
ATOM 2532 C C . CYS A 1 327 ? 1.792 5.172 -8.662 1.00 90.75 327 CYS A C 1
ATOM 2534 O O . CYS A 1 327 ? 2.786 4.633 -9.146 1.00 90.75 327 CYS A O 1
ATOM 2536 N N . PRO A 1 328 ? 0.594 5.080 -9.286 1.00 91.38 328 PRO A N 1
ATOM 2537 C CA . PRO A 1 328 ? 0.431 4.264 -10.494 1.00 91.38 328 PRO A CA 1
ATOM 2538 C C . PRO A 1 328 ? 1.209 4.797 -11.712 1.00 91.38 328 PRO A C 1
ATOM 2540 O O . PRO A 1 328 ? 1.647 4.005 -12.552 1.00 91.38 328 PRO A O 1
ATOM 2543 N N . VAL A 1 329 ? 1.435 6.113 -11.815 1.00 92.56 329 VAL A N 1
ATOM 2544 C CA . VAL A 1 329 ? 2.279 6.700 -12.874 1.00 92.56 329 VAL A CA 1
ATOM 2545 C C . VAL A 1 329 ? 3.745 6.293 -12.706 1.00 92.56 329 VAL A C 1
ATOM 2547 O O . VAL A 1 329 ? 4.356 5.821 -13.665 1.00 92.56 329 VAL A O 1
ATOM 2550 N N . ILE A 1 330 ? 4.306 6.427 -11.500 1.00 93.69 330 ILE A N 1
ATOM 2551 C CA . ILE A 1 330 ? 5.693 6.037 -11.213 1.00 93.69 330 ILE A CA 1
ATOM 2552 C C . ILE A 1 330 ? 5.868 4.521 -11.323 1.00 93.69 330 ILE A C 1
ATOM 2554 O O . ILE A 1 330 ? 6.835 4.076 -11.937 1.00 93.69 330 ILE A O 1
ATOM 2558 N N . PHE A 1 331 ? 4.903 3.731 -10.842 1.00 93.56 331 PHE A N 1
ATOM 2559 C CA . PHE A 1 331 ? 4.868 2.285 -11.065 1.00 93.56 331 PHE A CA 1
ATOM 2560 C C . PHE A 1 331 ? 4.953 1.950 -12.555 1.00 93.56 331 PHE A C 1
ATOM 2562 O O . PHE A 1 331 ? 5.804 1.164 -12.959 1.00 93.56 331 PHE A O 1
ATOM 2569 N N . THR A 1 332 ? 4.127 2.590 -13.389 1.00 93.38 332 THR A N 1
ATOM 2570 C CA . THR A 1 332 ? 4.149 2.372 -14.841 1.00 93.38 332 THR A CA 1
ATOM 2571 C C . THR A 1 332 ? 5.518 2.716 -15.426 1.00 93.38 332 THR A C 1
ATOM 2573 O O . THR A 1 332 ? 6.055 1.937 -16.206 1.00 93.38 332 THR A O 1
ATOM 2576 N N . LEU A 1 333 ? 6.114 3.843 -15.027 1.00 94.50 333 LEU A N 1
ATOM 2577 C CA . LEU A 1 333 ? 7.421 4.289 -15.512 1.00 94.50 333 LEU A CA 1
ATOM 2578 C C . LEU A 1 333 ? 8.569 3.353 -15.085 1.00 94.50 333 LEU A C 1
ATOM 2580 O O . LEU A 1 333 ? 9.477 3.095 -15.866 1.00 94.50 333 LEU A O 1
ATOM 2584 N N . VAL A 1 334 ? 8.543 2.804 -13.874 1.00 95.88 334 VAL A N 1
ATOM 2585 C CA . VAL A 1 334 ? 9.589 1.877 -13.418 1.00 95.88 334 VAL A CA 1
ATOM 2586 C C . VAL A 1 334 ? 9.370 0.479 -14.001 1.00 95.88 334 VAL A C 1
ATOM 2588 O O . VAL A 1 334 ? 10.265 -0.079 -14.636 1.00 95.88 334 VAL A O 1
ATOM 2591 N N . TYR A 1 335 ? 8.171 -0.081 -13.839 1.00 95.75 335 TYR A N 1
ATOM 2592 C CA . TYR A 1 335 ? 7.869 -1.468 -14.184 1.00 95.75 335 TYR A CA 1
ATOM 2593 C C . TYR A 1 335 ? 7.854 -1.714 -15.697 1.00 95.75 335 TYR A C 1
ATOM 2595 O O . TYR A 1 335 ? 8.530 -2.624 -16.178 1.00 95.75 335 TYR A O 1
ATOM 2603 N N . TYR A 1 336 ? 7.144 -0.886 -16.475 1.00 97.06 336 TYR A N 1
ATOM 2604 C CA . TYR A 1 336 ? 7.039 -1.083 -17.927 1.00 97.06 336 TYR A CA 1
ATOM 2605 C C . TYR A 1 336 ? 8.416 -1.049 -18.591 1.00 97.06 336 TYR A C 1
ATOM 2607 O O . TYR A 1 336 ? 8.751 -1.928 -19.384 1.00 97.06 336 TYR A O 1
ATOM 2615 N N . PHE A 1 337 ? 9.231 -0.046 -18.253 1.00 98.12 337 PHE A N 1
ATOM 2616 C CA . PHE A 1 337 ? 10.539 0.124 -18.872 1.00 98.12 337 PHE A CA 1
ATOM 2617 C C . PHE A 1 337 ? 11.572 -0.886 -18.361 1.00 98.12 337 PHE A C 1
ATOM 2619 O O . PHE A 1 337 ? 12.430 -1.295 -19.142 1.00 98.12 337 PHE A O 1
ATOM 2626 N N . LEU A 1 338 ? 11.455 -1.381 -17.123 1.00 96.69 338 LEU A N 1
ATOM 2627 C CA . LEU A 1 338 ? 12.248 -2.521 -16.655 1.00 96.69 338 LEU A CA 1
ATOM 2628 C C . LEU A 1 338 ? 11.957 -3.776 -17.491 1.00 96.69 338 LEU A C 1
ATOM 2630 O O . LEU A 1 338 ? 12.876 -4.374 -18.056 1.00 96.69 338 LEU A O 1
ATOM 2634 N N . VAL A 1 339 ? 10.682 -4.154 -17.623 1.00 96.75 339 VAL A N 1
ATOM 2635 C CA . VAL A 1 339 ? 10.281 -5.354 -18.374 1.00 96.75 339 VAL A CA 1
ATOM 2636 C C . VAL A 1 339 ? 10.610 -5.202 -19.864 1.00 96.75 339 VAL A C 1
ATOM 2638 O O . VAL A 1 339 ? 11.143 -6.131 -20.472 1.00 96.75 339 VAL A O 1
ATOM 2641 N N . ALA A 1 340 ? 10.392 -4.020 -20.452 1.00 98.00 340 ALA A N 1
ATOM 2642 C CA . ALA A 1 340 ? 10.784 -3.729 -21.832 1.00 98.00 340 ALA A CA 1
ATOM 2643 C C . ALA A 1 340 ? 12.303 -3.838 -22.037 1.00 98.00 340 ALA A C 1
ATOM 2645 O O . ALA A 1 340 ? 12.752 -4.427 -23.023 1.00 98.00 340 ALA A O 1
ATOM 2646 N N . GLY A 1 341 ? 13.102 -3.327 -21.095 1.00 97.38 341 GLY A N 1
ATOM 2647 C CA . GLY A 1 341 ? 14.559 -3.451 -21.106 1.00 97.38 341 GLY A CA 1
ATOM 2648 C C . GLY A 1 341 ? 15.018 -4.911 -21.091 1.00 97.38 341 GLY A C 1
ATOM 2649 O O . GLY A 1 341 ? 15.887 -5.285 -21.881 1.00 97.38 341 GLY A O 1
ATOM 2650 N N . ILE A 1 342 ? 14.382 -5.756 -20.272 1.00 96.50 342 ILE A N 1
ATOM 2651 C CA . ILE A 1 342 ? 14.643 -7.204 -20.227 1.00 96.50 342 ILE A CA 1
ATOM 2652 C C . ILE A 1 342 ? 14.282 -7.868 -21.565 1.00 96.50 342 ILE A C 1
ATOM 2654 O O . ILE A 1 342 ? 15.085 -8.634 -22.103 1.00 96.50 342 ILE A O 1
ATOM 2658 N N . CYS A 1 343 ? 13.125 -7.554 -22.157 1.00 95.88 343 CYS A N 1
ATOM 2659 C CA . CYS A 1 343 ? 12.757 -8.083 -23.474 1.00 95.88 343 CYS A CA 1
ATOM 2660 C C . CYS A 1 343 ? 13.772 -7.682 -24.556 1.00 95.88 343 CYS A C 1
ATOM 2662 O O . CYS A 1 343 ? 14.213 -8.527 -25.337 1.00 95.88 343 CYS A O 1
ATOM 2664 N N . TRP A 1 344 ? 14.204 -6.419 -24.581 1.00 97.19 344 TRP A N 1
ATOM 2665 C CA . TRP A 1 344 ? 15.226 -5.956 -25.520 1.00 97.19 344 TRP A CA 1
ATOM 2666 C C . TRP A 1 344 ? 16.597 -6.596 -25.286 1.00 97.19 344 TRP A C 1
ATOM 2668 O O . TRP A 1 344 ? 17.301 -6.880 -26.256 1.00 97.19 344 TRP A O 1
ATOM 2678 N N . TYR A 1 345 ? 16.964 -6.884 -24.036 1.00 95.81 345 TYR A N 1
ATOM 2679 C CA . TYR A 1 345 ? 18.176 -7.638 -23.718 1.00 95.81 345 TYR A CA 1
ATOM 2680 C C . TYR A 1 345 ? 18.139 -9.055 -24.311 1.00 95.81 345 TYR A C 1
ATOM 2682 O O . TYR A 1 345 ? 19.112 -9.489 -24.930 1.00 95.81 345 TYR A O 1
ATOM 2690 N N . VAL A 1 346 ? 16.998 -9.750 -24.232 1.00 94.38 346 VAL A N 1
ATOM 2691 C CA . VAL A 1 346 ? 16.812 -11.055 -24.896 1.00 94.38 346 VAL A CA 1
ATOM 2692 C C . VAL A 1 346 ? 16.970 -10.929 -26.417 1.00 94.38 346 VAL A C 1
ATOM 2694 O O . VAL A 1 346 ? 17.631 -11.762 -27.042 1.00 94.38 346 VAL A O 1
ATOM 2697 N N . MET A 1 347 ? 16.444 -9.859 -27.025 1.00 91.31 347 MET A N 1
ATOM 2698 C CA . MET A 1 347 ? 16.626 -9.597 -28.461 1.00 91.31 347 MET A CA 1
ATOM 2699 C C . MET A 1 347 ? 18.090 -9.320 -28.828 1.00 91.31 347 MET A C 1
ATOM 2701 O O . MET A 1 347 ? 18.553 -9.764 -29.881 1.00 91.31 347 MET A O 1
ATOM 2705 N N . LEU A 1 348 ? 18.840 -8.627 -27.964 1.00 92.06 348 LEU A N 1
ATOM 2706 C CA . LEU A 1 348 ? 20.275 -8.407 -28.146 1.00 92.06 348 LEU A CA 1
ATOM 2707 C C . LEU A 1 348 ? 21.044 -9.731 -28.107 1.00 92.06 348 LEU A C 1
ATOM 2709 O O . LEU A 1 348 ? 21.848 -9.994 -29.001 1.00 92.06 348 LEU A O 1
ATOM 2713 N N . ALA A 1 349 ? 20.758 -10.583 -27.120 1.00 90.31 349 ALA A N 1
ATOM 2714 C CA . ALA A 1 349 ? 21.367 -11.905 -26.999 1.00 90.31 349 ALA A CA 1
ATOM 2715 C C . ALA A 1 349 ? 21.079 -12.776 -28.234 1.00 90.31 349 ALA A C 1
ATOM 2717 O O . ALA A 1 349 ? 21.985 -13.418 -28.772 1.00 90.31 349 ALA A O 1
ATOM 2718 N N . TYR A 1 350 ? 19.846 -12.738 -28.748 1.00 87.75 350 TYR A N 1
ATOM 2719 C CA . TYR A 1 350 ? 19.479 -13.408 -29.995 1.00 87.75 350 TYR A CA 1
ATOM 2720 C C . TYR A 1 350 ? 20.273 -12.873 -31.200 1.00 87.75 350 TYR A C 1
ATOM 2722 O O . TYR A 1 350 ? 20.832 -13.653 -31.975 1.00 87.75 350 TYR A O 1
ATOM 2730 N N . ALA A 1 351 ? 20.382 -11.549 -31.345 1.00 88.31 351 ALA A N 1
ATOM 2731 C CA . ALA A 1 351 ? 21.149 -10.926 -32.423 1.00 88.31 351 ALA A CA 1
ATOM 2732 C C . ALA A 1 351 ? 22.646 -11.278 -32.361 1.00 88.31 351 ALA A C 1
ATOM 2734 O O . ALA A 1 351 ? 23.275 -11.532 -33.394 1.00 88.31 351 ALA A O 1
ATOM 2735 N N . TRP A 1 352 ? 23.218 -11.342 -31.158 1.00 87.19 352 TRP A N 1
ATOM 2736 C CA . TRP A 1 352 ? 24.590 -11.799 -30.947 1.00 87.19 352 TRP A CA 1
ATOM 2737 C C . TRP A 1 352 ? 24.763 -13.276 -31.281 1.00 87.19 352 TRP A C 1
ATOM 2739 O O . TRP A 1 352 ? 25.707 -13.611 -31.990 1.00 87.19 352 TRP A O 1
ATOM 2749 N N . CYS A 1 353 ? 23.837 -14.147 -30.878 1.00 86.56 353 CYS A N 1
ATOM 2750 C CA . CYS A 1 353 ? 23.869 -15.566 -31.234 1.00 86.56 353 CYS A CA 1
ATOM 2751 C C . CYS A 1 353 ? 23.922 -15.770 -32.760 1.00 86.56 353 CYS A C 1
ATOM 2753 O O . CYS A 1 353 ? 24.787 -16.488 -33.266 1.00 86.56 353 CYS A O 1
ATOM 2755 N N . LEU A 1 354 ? 23.079 -15.063 -33.522 1.00 83.69 354 LEU A N 1
ATOM 2756 C CA . LEU A 1 354 ? 23.121 -15.095 -34.991 1.00 83.69 354 LEU A CA 1
ATOM 2757 C C . LEU A 1 354 ? 24.452 -14.586 -35.563 1.00 83.69 354 LEU A C 1
ATOM 2759 O O . LEU A 1 354 ? 24.949 -15.104 -36.560 1.00 83.69 354 LEU A O 1
ATOM 2763 N N . THR A 1 355 ? 25.041 -13.568 -34.938 1.00 83.31 355 THR A N 1
ATOM 2764 C CA . THR A 1 355 ? 26.309 -12.989 -35.395 1.00 83.31 355 THR A CA 1
ATOM 2765 C C . THR A 1 355 ? 27.481 -13.940 -35.131 1.00 83.31 355 THR A C 1
ATOM 2767 O O . THR A 1 355 ? 28.279 -14.197 -36.029 1.00 83.31 355 THR A O 1
ATOM 2770 N N . PHE A 1 356 ? 27.566 -14.528 -33.936 1.00 83.12 356 PHE A N 1
ATOM 2771 C CA . PHE A 1 356 ? 28.632 -15.467 -33.577 1.00 83.12 356 PHE A CA 1
ATOM 2772 C C . PHE A 1 356 ? 28.535 -16.792 -34.333 1.00 83.12 356 PHE A C 1
ATOM 2774 O O . PHE A 1 356 ? 29.557 -17.317 -34.767 1.00 83.12 356 PHE A O 1
ATOM 2781 N N . THR A 1 357 ? 27.328 -17.313 -34.561 1.00 78.75 357 THR A N 1
ATOM 2782 C CA . THR A 1 357 ? 27.134 -18.516 -35.394 1.00 78.75 357 THR A CA 1
ATOM 2783 C C . THR A 1 357 ? 27.544 -18.282 -36.848 1.00 78.75 357 THR A C 1
ATOM 2785 O O . THR A 1 357 ? 28.071 -19.188 -37.499 1.00 78.75 357 THR A O 1
ATOM 2788 N N . ALA A 1 358 ? 27.380 -17.057 -37.352 1.00 74.81 358 ALA A N 1
ATOM 2789 C CA . ALA A 1 358 ? 27.862 -16.693 -38.675 1.00 74.81 358 ALA A CA 1
ATOM 2790 C C . ALA A 1 358 ? 29.391 -16.591 -38.759 1.00 74.81 358 ALA A C 1
ATOM 2792 O O . ALA A 1 358 ? 29.957 -17.047 -39.753 1.00 74.81 358 ALA A O 1
ATOM 2793 N N . LEU A 1 359 ? 30.043 -16.058 -37.719 1.00 76.81 359 LEU A N 1
ATOM 2794 C CA . LEU A 1 359 ? 31.505 -15.948 -37.614 1.00 76.81 359 LEU A CA 1
ATOM 2795 C C . LEU A 1 359 ? 32.191 -17.298 -37.337 1.00 76.81 359 LEU A C 1
ATOM 2797 O O . LEU A 1 359 ? 33.282 -17.546 -37.840 1.00 76.81 359 LEU A O 1
ATOM 2801 N N . GLY A 1 360 ? 31.545 -18.198 -36.591 1.00 68.69 360 GLY A N 1
ATOM 2802 C CA . GLY A 1 360 ? 32.054 -19.525 -36.216 1.00 68.69 360 GLY A CA 1
ATOM 2803 C C . GLY A 1 360 ? 32.032 -20.584 -37.330 1.00 68.69 360 GLY A C 1
ATOM 2804 O O . GLY A 1 360 ? 32.081 -21.776 -37.041 1.00 68.69 360 GLY A O 1
ATOM 2805 N N . GLY A 1 361 ? 31.914 -20.183 -38.600 1.00 59.50 361 GLY A N 1
ATOM 2806 C CA . GLY A 1 361 ? 32.046 -21.071 -39.764 1.00 59.50 361 GLY A CA 1
ATOM 2807 C C . GLY A 1 361 ? 30.801 -21.881 -40.155 1.00 59.50 361 GLY A C 1
ATOM 2808 O O . GLY A 1 361 ? 30.788 -22.475 -41.233 1.00 59.50 361 GLY A O 1
ATOM 2809 N N . ALA A 1 362 ? 29.723 -21.873 -39.363 1.00 58.09 362 ALA A N 1
ATOM 2810 C CA . ALA A 1 362 ? 28.472 -22.548 -39.729 1.00 58.09 362 ALA A CA 1
ATOM 2811 C C . ALA A 1 362 ? 27.741 -21.841 -40.889 1.00 58.09 362 ALA A C 1
ATOM 2813 O O . ALA A 1 362 ? 27.182 -22.512 -41.755 1.00 58.09 362 ALA A O 1
ATOM 2814 N N . SER A 1 363 ? 27.807 -20.501 -40.974 1.00 53.22 363 SER A N 1
ATOM 2815 C CA . SER A 1 363 ? 27.221 -19.765 -42.109 1.00 53.22 363 SER A CA 1
ATOM 2816 C C . SER A 1 363 ? 28.108 -19.699 -43.355 1.00 53.22 363 SER A C 1
ATOM 2818 O O . SER A 1 363 ? 27.584 -19.427 -44.427 1.00 53.22 363 SER A O 1
ATOM 2820 N N . ALA A 1 364 ? 29.401 -20.041 -43.277 1.00 52.47 364 ALA A N 1
ATOM 2821 C CA . ALA A 1 364 ? 30.250 -20.151 -44.471 1.00 52.47 364 ALA A CA 1
ATOM 2822 C C . ALA A 1 364 ? 29.762 -21.268 -45.419 1.00 52.47 364 ALA A C 1
ATOM 2824 O O . ALA A 1 364 ? 29.829 -21.112 -46.631 1.00 52.47 364 ALA A O 1
ATOM 2825 N N . ARG A 1 365 ? 29.178 -22.351 -44.876 1.00 50.88 365 ARG A N 1
ATOM 2826 C CA . ARG A 1 365 ? 28.503 -23.402 -45.668 1.00 50.88 365 ARG A CA 1
ATOM 2827 C C . ARG A 1 365 ? 27.079 -23.035 -46.108 1.00 50.88 365 ARG A C 1
ATOM 2829 O O . ARG A 1 365 ? 26.575 -23.628 -47.051 1.00 50.88 365 ARG A O 1
ATOM 2836 N N . ALA A 1 366 ? 26.421 -22.091 -45.430 1.00 53.00 366 ALA A N 1
ATOM 2837 C CA . ALA A 1 366 ? 25.067 -21.642 -45.772 1.00 53.00 366 ALA A CA 1
ATOM 2838 C C . ALA A 1 366 ? 25.070 -20.492 -46.797 1.00 53.00 366 ALA A C 1
ATOM 2840 O O . ALA A 1 366 ? 24.180 -20.425 -47.637 1.00 53.00 366 ALA A O 1
ATOM 2841 N N . ALA A 1 367 ? 26.071 -19.610 -46.762 1.00 54.75 367 ALA A N 1
ATOM 2842 C CA . ALA A 1 367 ? 26.243 -18.513 -47.713 1.00 54.75 367 ALA A CA 1
ATOM 2843 C C . ALA A 1 367 ? 26.522 -19.021 -49.141 1.00 54.75 367 ALA A C 1
ATOM 2845 O O . ALA A 1 367 ? 26.008 -18.440 -50.093 1.00 54.75 367 ALA A O 1
ATOM 2846 N N . ASP A 1 368 ? 27.230 -20.148 -49.282 1.00 49.97 368 ASP A N 1
ATOM 2847 C CA . ASP A 1 368 ? 27.509 -20.805 -50.573 1.00 49.97 368 ASP A CA 1
ATOM 2848 C C . ASP A 1 368 ? 26.253 -21.454 -51.209 1.00 49.97 368 ASP A C 1
ATOM 2850 O O . ASP A 1 368 ? 26.218 -21.741 -52.401 1.00 49.97 368 ASP A O 1
ATOM 2854 N N . LEU A 1 369 ? 25.174 -21.620 -50.427 1.00 56.25 369 LEU A N 1
ATOM 2855 C CA . LEU A 1 369 ? 23.850 -22.091 -50.867 1.00 56.25 369 LEU A CA 1
ATOM 2856 C C . LEU A 1 369 ? 22.795 -20.965 -50.975 1.00 56.25 369 LEU A C 1
ATOM 2858 O O . LEU A 1 369 ? 21.602 -21.245 -51.085 1.00 56.25 369 LEU A O 1
ATOM 2862 N N . GLY A 1 370 ? 23.206 -19.689 -50.945 1.00 56.91 370 GLY A N 1
ATOM 2863 C CA . GLY A 1 370 ? 22.291 -18.537 -51.008 1.00 56.91 370 GLY A CA 1
ATOM 2864 C C . GLY A 1 370 ? 21.750 -18.067 -49.649 1.00 56.91 370 GLY A C 1
ATOM 2865 O O . GLY A 1 370 ? 20.700 -17.429 -49.579 1.00 56.91 370 GLY A O 1
ATOM 2866 N N . GLY A 1 371 ? 22.442 -18.386 -48.553 1.00 61.59 371 GLY A N 1
ATOM 2867 C CA . GLY A 1 371 ? 22.044 -18.037 -47.189 1.00 61.59 371 GLY A CA 1
ATOM 2868 C C . GLY A 1 371 ? 22.053 -16.532 -46.891 1.00 61.59 371 GLY A C 1
ATOM 2869 O O . GLY A 1 371 ? 22.994 -15.807 -47.207 1.00 61.59 371 GLY A O 1
ATOM 2870 N N . THR A 1 372 ? 21.001 -16.059 -46.221 1.00 69.38 372 THR A N 1
ATOM 2871 C CA . THR A 1 372 ? 20.832 -14.667 -45.777 1.00 69.38 372 THR A CA 1
ATOM 2872 C C . THR A 1 372 ? 21.845 -14.269 -44.702 1.00 69.38 372 THR A C 1
ATOM 2874 O O . THR A 1 372 ? 22.030 -14.995 -43.724 1.00 69.38 372 THR A O 1
ATOM 2877 N N . THR A 1 373 ? 22.438 -13.075 -44.818 1.00 81.19 373 THR A N 1
ATOM 2878 C CA . THR A 1 373 ? 23.324 -12.523 -43.774 1.00 81.19 373 THR A CA 1
ATOM 2879 C C . THR A 1 373 ? 22.571 -12.325 -42.446 1.00 81.19 373 THR A C 1
ATOM 2881 O O . THR A 1 373 ? 21.374 -12.022 -42.472 1.00 81.19 373 THR A O 1
ATOM 2884 N N . PRO A 1 374 ? 23.233 -12.403 -41.271 1.00 78.88 374 PRO A N 1
ATOM 2885 C CA . PRO A 1 374 ? 22.579 -12.172 -39.975 1.00 78.88 374 PRO A CA 1
ATOM 2886 C C . PRO A 1 374 ? 21.817 -10.847 -39.915 1.00 78.88 374 PRO A C 1
ATOM 2888 O O . PRO A 1 374 ? 20.708 -10.773 -39.395 1.00 78.88 374 PRO A O 1
ATOM 2891 N N . ARG A 1 375 ? 22.381 -9.797 -40.518 1.00 78.81 375 ARG A N 1
ATOM 2892 C CA . ARG A 1 375 ? 21.756 -8.476 -40.598 1.00 78.81 375 ARG A CA 1
ATOM 2893 C C . ARG A 1 375 ? 20.461 -8.484 -41.412 1.00 78.81 375 ARG A C 1
ATOM 2895 O O . ARG A 1 375 ? 19.518 -7.792 -41.042 1.00 78.81 375 ARG A O 1
ATOM 2902 N N . GLU A 1 376 ? 20.402 -9.267 -42.484 1.00 84.06 376 GLU A N 1
ATOM 2903 C CA . GLU A 1 376 ? 19.200 -9.421 -43.307 1.00 84.06 376 GLU A CA 1
ATOM 2904 C C . GLU A 1 376 ? 18.103 -10.209 -42.575 1.00 84.06 376 GLU A C 1
ATOM 2906 O O . GLU A 1 376 ? 16.929 -9.830 -42.604 1.00 84.06 376 GLU A O 1
ATOM 2911 N N . VAL A 1 377 ? 18.491 -11.244 -41.824 1.00 84.31 377 VAL A N 1
ATOM 2912 C CA . VAL A 1 377 ? 17.573 -11.993 -40.948 1.00 84.31 377 VAL A CA 1
ATOM 2913 C C . VAL A 1 377 ? 16.983 -11.085 -39.864 1.00 84.31 377 VAL A C 1
ATOM 2915 O O . VAL A 1 377 ? 15.780 -11.119 -39.614 1.00 84.31 377 VAL A O 1
ATOM 2918 N N . LEU A 1 378 ? 17.802 -10.232 -39.241 1.00 84.38 378 LEU A N 1
ATOM 2919 C CA . LEU A 1 378 ? 17.326 -9.262 -38.249 1.00 84.38 378 LEU A CA 1
ATOM 2920 C C . LEU A 1 378 ? 16.391 -8.225 -38.889 1.00 84.38 378 LEU A C 1
ATOM 2922 O O . LEU A 1 378 ? 15.326 -7.939 -38.346 1.00 84.38 378 LEU A O 1
ATOM 2926 N N . ARG A 1 379 ? 16.745 -7.707 -40.074 1.00 84.38 379 ARG A N 1
ATOM 2927 C CA . ARG A 1 379 ? 15.945 -6.712 -40.804 1.00 84.38 379 ARG A CA 1
ATOM 2928 C C . ARG A 1 379 ? 14.546 -7.232 -41.132 1.00 84.38 379 ARG A C 1
ATOM 2930 O O . ARG A 1 379 ? 13.568 -6.536 -40.863 1.00 84.38 379 ARG A O 1
ATOM 2937 N N . THR A 1 380 ? 14.442 -8.454 -41.647 1.00 87.12 380 THR A N 1
ATOM 2938 C CA . THR A 1 380 ? 13.156 -9.084 -42.001 1.00 87.12 380 THR A CA 1
ATOM 2939 C C . THR A 1 380 ? 12.271 -9.383 -40.786 1.00 87.12 380 THR A C 1
ATOM 2941 O O . THR A 1 380 ? 11.050 -9.401 -40.915 1.00 87.12 380 THR A O 1
ATOM 2944 N N . ARG A 1 381 ? 12.854 -9.554 -39.590 1.00 87.81 381 ARG A N 1
ATOM 2945 C CA . ARG A 1 381 ? 12.126 -9.868 -38.343 1.00 87.81 381 ARG A CA 1
ATOM 2946 C C . ARG A 1 381 ? 11.880 -8.672 -37.423 1.00 87.81 381 ARG A C 1
ATOM 2948 O O . ARG A 1 381 ? 11.306 -8.850 -36.351 1.00 87.81 381 ARG A O 1
ATOM 2955 N N . THR A 1 382 ? 12.245 -7.462 -37.847 1.00 88.62 382 THR A N 1
ATOM 2956 C CA . THR A 1 382 ? 12.122 -6.224 -37.055 1.00 88.62 382 THR A CA 1
ATOM 2957 C C . THR A 1 382 ? 10.743 -6.070 -36.400 1.00 88.62 382 THR A C 1
ATOM 2959 O O . THR A 1 382 ? 10.658 -5.779 -35.211 1.00 88.62 382 THR A O 1
ATOM 2962 N N . ALA A 1 383 ? 9.658 -6.326 -37.140 1.00 91.12 383 ALA A N 1
ATOM 2963 C CA . ALA A 1 383 ? 8.297 -6.207 -36.613 1.00 91.12 383 ALA A CA 1
ATOM 2964 C C . ALA A 1 383 ? 8.056 -7.093 -35.376 1.00 91.12 383 ALA A C 1
ATOM 2966 O O . ALA A 1 383 ? 7.488 -6.625 -34.392 1.00 91.12 383 ALA A O 1
ATOM 2967 N N . TYR A 1 384 ? 8.550 -8.336 -35.380 1.00 90.94 384 TYR A N 1
ATOM 2968 C CA . TYR A 1 384 ? 8.408 -9.252 -34.245 1.00 90.94 384 TYR A CA 1
ATOM 2969 C C . TYR A 1 384 ? 9.165 -8.768 -33.010 1.00 90.94 384 TYR A C 1
ATOM 2971 O O . TYR A 1 384 ? 8.639 -8.865 -31.905 1.00 90.94 384 TYR A O 1
ATOM 2979 N N . PHE A 1 385 ? 10.369 -8.213 -33.184 1.00 91.12 385 PHE A N 1
ATOM 2980 C CA . PHE A 1 385 ? 11.147 -7.682 -32.061 1.00 91.12 385 PHE A CA 1
ATOM 2981 C C . PHE A 1 385 ? 10.420 -6.530 -31.379 1.00 91.12 385 PHE A C 1
ATOM 2983 O O . PHE A 1 385 ? 10.309 -6.514 -30.159 1.00 91.12 385 PHE A O 1
ATOM 2990 N N . HIS A 1 386 ? 9.868 -5.605 -32.164 1.00 94.00 386 HIS A N 1
ATOM 2991 C CA . HIS A 1 386 ? 9.093 -4.499 -31.616 1.00 94.00 386 HIS A CA 1
ATOM 2992 C C . HIS A 1 386 ? 7.795 -4.978 -30.952 1.00 94.00 386 HIS A C 1
ATOM 2994 O O . HIS A 1 386 ? 7.495 -4.545 -29.845 1.00 94.00 386 HIS A O 1
ATOM 3000 N N . ILE A 1 387 ? 7.042 -5.889 -31.577 1.00 94.75 387 ILE A N 1
ATOM 3001 C CA . ILE A 1 387 ? 5.799 -6.412 -30.987 1.00 94.75 387 ILE A CA 1
ATOM 3002 C C . ILE A 1 387 ? 6.087 -7.094 -29.647 1.00 94.75 387 ILE A C 1
ATOM 3004 O O . ILE A 1 387 ? 5.454 -6.769 -28.650 1.00 94.75 387 ILE A O 1
ATOM 3008 N N . ILE A 1 388 ? 7.069 -7.994 -29.582 1.00 92.81 388 ILE A N 1
ATOM 3009 C CA . ILE A 1 388 ? 7.377 -8.715 -28.341 1.00 92.81 388 ILE A CA 1
ATOM 3010 C C . ILE A 1 388 ? 7.885 -7.747 -27.266 1.00 92.81 388 ILE A C 1
ATOM 3012 O O . ILE A 1 388 ? 7.382 -7.779 -26.143 1.00 92.81 388 ILE A O 1
ATOM 3016 N N . SER A 1 389 ? 8.834 -6.868 -27.599 1.00 95.56 389 SER A N 1
ATOM 3017 C CA . SER A 1 389 ? 9.476 -5.998 -26.608 1.00 95.56 389 SER A CA 1
ATOM 3018 C C . SER A 1 389 ? 8.604 -4.850 -26.108 1.00 95.56 389 SER A C 1
ATOM 3020 O O . SER A 1 389 ? 8.901 -4.315 -25.047 1.00 95.56 389 SER A O 1
ATOM 3022 N N . TRP A 1 390 ? 7.542 -4.466 -26.825 1.00 97.50 390 TRP A N 1
ATOM 3023 C CA . TRP A 1 390 ? 6.638 -3.390 -26.396 1.00 97.50 390 TRP A CA 1
ATOM 3024 C C . TRP A 1 390 ? 5.265 -3.896 -25.953 1.00 97.50 390 TRP A C 1
ATOM 3026 O O . TRP A 1 390 ? 4.731 -3.417 -24.955 1.00 97.50 390 TRP A O 1
ATOM 3036 N N . CYS A 1 391 ? 4.691 -4.889 -26.637 1.00 96.69 391 CYS A N 1
ATOM 3037 C CA . CYS A 1 391 ? 3.370 -5.399 -26.269 1.00 96.69 391 CYS A CA 1
ATOM 3038 C C . CYS A 1 391 ? 3.415 -6.285 -25.018 1.00 96.69 391 CYS A C 1
ATOM 3040 O O . CYS A 1 391 ? 2.485 -6.216 -24.221 1.00 96.69 391 CYS A O 1
ATOM 3042 N N . SER A 1 392 ? 4.471 -7.081 -24.802 1.00 94.19 392 SER A N 1
ATOM 3043 C CA . SER A 1 392 ? 4.541 -7.948 -23.609 1.00 94.19 392 SER A CA 1
ATOM 3044 C C . SER A 1 392 ? 4.598 -7.142 -22.303 1.00 94.19 392 SER A C 1
ATOM 3046 O O . SER A 1 392 ? 3.777 -7.409 -21.424 1.00 94.19 392 SER A O 1
ATOM 3048 N N . PRO A 1 393 ? 5.467 -6.115 -22.169 1.00 96.56 393 PRO A N 1
ATOM 3049 C CA . PRO A 1 393 ? 5.437 -5.230 -21.004 1.00 96.56 393 PRO A CA 1
ATOM 3050 C C . PRO A 1 393 ? 4.095 -4.513 -20.849 1.00 96.56 393 PRO A C 1
ATOM 3052 O O . PRO A 1 393 ? 3.587 -4.418 -19.740 1.00 96.56 393 PRO A O 1
ATOM 3055 N N . LEU A 1 394 ? 3.484 -4.056 -21.951 1.00 96.19 394 LEU A N 1
ATOM 3056 C CA . LEU A 1 394 ? 2.189 -3.370 -21.910 1.00 96.19 394 LEU A CA 1
ATOM 3057 C C . LEU A 1 394 ? 1.095 -4.252 -21.299 1.00 96.19 394 LEU A C 1
ATOM 3059 O O . LEU A 1 394 ? 0.370 -3.805 -20.413 1.00 96.19 394 LEU A O 1
ATOM 3063 N N . VAL A 1 395 ? 0.983 -5.501 -21.761 1.00 96.31 395 VAL A N 1
ATOM 3064 C CA . VAL A 1 395 ? -0.013 -6.453 -21.253 1.00 96.31 395 VAL A CA 1
ATOM 3065 C C . VAL A 1 395 ? 0.214 -6.723 -19.767 1.00 96.31 395 VAL A C 1
ATOM 3067 O O . VAL A 1 395 ? -0.741 -6.664 -18.998 1.00 96.31 395 VAL A O 1
ATOM 3070 N N . LEU A 1 396 ? 1.461 -6.958 -19.349 1.00 93.31 396 LEU A N 1
ATOM 3071 C CA . LEU A 1 396 ? 1.786 -7.209 -17.942 1.00 93.31 396 LEU A CA 1
ATOM 3072 C C . LEU A 1 396 ? 1.454 -6.004 -17.052 1.00 93.31 396 LEU A C 1
ATOM 3074 O O . LEU A 1 396 ? 0.798 -6.173 -16.029 1.00 93.31 396 LEU A O 1
ATOM 3078 N N . THR A 1 397 ? 1.808 -4.784 -17.468 1.00 93.62 397 THR A N 1
ATOM 3079 C CA . THR A 1 397 ? 1.473 -3.565 -16.718 1.00 93.62 397 THR A CA 1
ATOM 3080 C C . THR A 1 397 ? -0.039 -3.376 -16.586 1.00 93.62 397 THR A C 1
ATOM 3082 O O . THR A 1 397 ? -0.520 -3.053 -15.501 1.00 93.62 397 THR A O 1
ATOM 3085 N N . ILE A 1 398 ? -0.807 -3.601 -17.661 1.00 93.88 398 ILE A N 1
ATOM 3086 C CA . ILE A 1 398 ? -2.275 -3.506 -17.623 1.00 93.88 398 ILE A CA 1
ATOM 3087 C C . ILE A 1 398 ? -2.858 -4.532 -16.648 1.00 93.88 398 ILE A C 1
ATOM 3089 O O . ILE A 1 398 ? -3.755 -4.188 -15.886 1.00 93.88 398 ILE A O 1
ATOM 3093 N N . VAL A 1 399 ? -2.347 -5.766 -16.641 1.00 92.44 399 VAL A N 1
ATOM 3094 C CA . VAL A 1 399 ? -2.796 -6.807 -15.704 1.00 92.44 399 VAL A CA 1
ATOM 3095 C C . VAL A 1 399 ? -2.507 -6.402 -14.257 1.00 92.44 399 VAL A C 1
ATOM 3097 O O . VAL A 1 399 ? -3.412 -6.468 -13.431 1.00 92.44 399 VAL A O 1
ATOM 3100 N N . CYS A 1 400 ? -1.300 -5.916 -13.949 1.00 90.00 400 CYS A N 1
ATOM 3101 C CA . CYS A 1 400 ? -0.963 -5.443 -12.602 1.00 90.00 400 CYS A CA 1
ATOM 3102 C C . CYS A 1 400 ? -1.876 -4.296 -12.138 1.00 90.00 400 CYS A C 1
ATOM 3104 O O . CYS A 1 400 ? -2.349 -4.310 -11.004 1.00 90.00 400 CYS A O 1
ATOM 3106 N N . LEU A 1 401 ? -2.165 -3.331 -13.018 1.00 90.25 401 LEU A N 1
ATOM 3107 C CA . LEU A 1 401 ? -3.076 -2.222 -12.716 1.00 90.25 401 LEU A CA 1
ATOM 3108 C C . LEU A 1 401 ? -4.536 -2.678 -12.585 1.00 90.25 401 LEU A C 1
ATOM 3110 O O . LEU A 1 401 ? -5.273 -2.119 -11.783 1.00 90.25 401 LEU A O 1
ATOM 3114 N N . ALA A 1 402 ? -4.967 -3.679 -13.355 1.00 89.06 402 ALA A N 1
ATOM 3115 C CA . ALA A 1 402 ? -6.328 -4.208 -13.290 1.00 89.06 402 ALA A CA 1
ATOM 3116 C C . ALA A 1 402 ? -6.592 -5.019 -12.013 1.00 89.06 402 ALA A C 1
ATOM 3118 O O . ALA A 1 402 ? -7.730 -5.068 -11.552 1.00 89.06 402 ALA A O 1
ATOM 3119 N N . LEU A 1 403 ? -5.555 -5.649 -11.452 1.00 86.06 403 LEU A N 1
ATOM 3120 C CA . LEU A 1 403 ? -5.628 -6.376 -10.183 1.00 86.06 403 LEU A CA 1
ATOM 3121 C C . LEU A 1 403 ? -5.433 -5.466 -8.958 1.00 86.06 403 LEU A C 1
ATOM 3123 O O . LEU A 1 403 ? -5.647 -5.915 -7.839 1.00 86.06 403 LEU A O 1
ATOM 3127 N N . SER A 1 404 ? -5.055 -4.198 -9.153 1.00 79.00 404 SER A N 1
ATOM 3128 C CA . SER A 1 404 ? -4.790 -3.223 -8.084 1.00 79.00 404 SER A CA 1
ATOM 3129 C C . SER A 1 404 ? -3.696 -3.643 -7.078 1.00 79.00 404 SER A C 1
ATOM 3131 O O . SER A 1 404 ? -3.621 -3.114 -5.976 1.00 79.00 404 SER A O 1
ATOM 3133 N N . GLU A 1 405 ? -2.784 -4.542 -7.450 1.00 71.38 405 GLU A N 1
ATOM 3134 C CA . GLU A 1 405 ? -1.754 -5.117 -6.553 1.00 71.38 405 GLU A CA 1
ATOM 3135 C C . GLU A 1 405 ? -0.507 -4.218 -6.358 1.00 71.38 405 GLU A C 1
ATOM 3137 O O . GLU A 1 405 ? 0.493 -4.610 -5.757 1.00 71.38 405 GLU A O 1
ATOM 3142 N N . VAL A 1 406 ? -0.518 -2.979 -6.866 1.00 63.09 406 VAL A N 1
ATOM 3143 C CA . VAL A 1 406 ? 0.673 -2.098 -6.922 1.00 63.09 406 VAL A CA 1
ATOM 3144 C C . VAL A 1 406 ? 1.183 -1.673 -5.532 1.00 63.09 406 VAL A C 1
ATOM 3146 O O . VAL A 1 406 ? 2.363 -1.358 -5.353 1.00 63.09 406 VAL A O 1
ATOM 3149 N N . GLY A 1 407 ? 0.302 -1.690 -4.531 1.00 54.91 407 GLY A N 1
ATOM 3150 C CA . GLY A 1 407 ? 0.631 -1.324 -3.154 1.00 54.91 407 GLY A CA 1
ATOM 3151 C C . GLY A 1 407 ? 1.533 -2.319 -2.423 1.00 54.91 407 GLY A C 1
ATOM 3152 O O . GLY A 1 407 ? 2.365 -1.895 -1.624 1.00 54.91 407 GLY A O 1
ATOM 3153 N N . ASP A 1 408 ? 1.407 -3.611 -2.732 1.00 49.56 408 ASP A N 1
ATOM 3154 C CA . ASP A 1 408 ? 2.185 -4.665 -2.072 1.00 49.56 408 ASP A CA 1
ATOM 3155 C C . ASP A 1 408 ? 3.525 -4.923 -2.780 1.00 49.56 408 ASP A C 1
ATOM 3157 O O . ASP A 1 408 ? 4.495 -5.296 -2.131 1.00 49.56 408 ASP A O 1
ATOM 3161 N N . LEU A 1 409 ? 3.614 -4.653 -4.089 1.00 41.16 409 LEU A N 1
ATOM 3162 C CA . LEU A 1 409 ? 4.762 -5.026 -4.930 1.00 41.16 409 LEU A CA 1
ATOM 3163 C C . LEU A 1 409 ? 5.705 -3.879 -5.332 1.00 41.16 409 LEU A C 1
ATOM 3165 O O . LEU A 1 409 ? 6.768 -4.154 -5.884 1.00 41.16 409 LEU A O 1
ATOM 3169 N N . SER A 1 410 ? 5.333 -2.595 -5.205 1.00 43.00 410 SER A N 1
ATOM 3170 C CA . SER A 1 410 ? 6.136 -1.528 -5.850 1.00 43.00 410 SER A CA 1
ATOM 3171 C C . SER A 1 410 ? 6.180 -0.163 -5.167 1.00 43.00 410 SER A C 1
ATOM 3173 O O . SER A 1 410 ? 7.184 0.526 -5.313 1.00 43.00 410 SER A O 1
ATOM 3175 N N . CYS A 1 411 ? 5.148 0.252 -4.425 1.00 43.31 411 CYS A N 1
ATOM 3176 C CA . CYS A 1 411 ? 5.210 1.518 -3.672 1.00 43.31 411 CYS A CA 1
ATOM 3177 C C . CYS A 1 411 ? 5.789 1.329 -2.242 1.00 43.31 411 CYS A C 1
ATOM 3179 O O . CYS A 1 411 ? 6.194 2.315 -1.633 1.00 43.31 411 CYS A O 1
ATOM 3181 N N . ASN A 1 412 ? 5.900 0.087 -1.736 1.00 37.81 412 ASN A N 1
ATOM 3182 C CA . ASN A 1 412 ? 6.397 -0.232 -0.381 1.00 37.81 412 ASN A CA 1
ATOM 3183 C C . ASN A 1 412 ? 7.700 -1.059 -0.326 1.00 37.81 412 ASN A C 1
ATOM 3185 O O . ASN A 1 412 ? 8.386 -1.040 0.697 1.00 37.81 412 ASN A O 1
ATOM 3189 N N . GLU A 1 413 ? 8.061 -1.776 -1.394 1.00 35.72 413 GLU A N 1
ATOM 3190 C CA . GLU A 1 413 ? 9.288 -2.583 -1.448 1.00 35.72 413 GLU A CA 1
ATOM 3191 C C . GLU A 1 413 ? 10.406 -1.842 -2.191 1.00 35.72 413 GLU A C 1
ATOM 3193 O O . GLU A 1 413 ? 10.651 -2.039 -3.376 1.00 35.72 413 GLU A O 1
ATOM 3198 N N . GLY A 1 414 ? 11.110 -0.980 -1.457 1.00 32.50 414 GLY A N 1
ATOM 3199 C CA . GLY A 1 414 ? 12.514 -0.678 -1.731 1.00 32.50 414 GLY A CA 1
ATOM 3200 C C . GLY A 1 414 ? 13.398 -1.660 -0.964 1.00 32.50 414 GLY A C 1
ATOM 3201 O O . GLY A 1 414 ? 14.010 -1.266 0.026 1.00 32.50 414 GLY A O 1
ATOM 3202 N N . LYS A 1 415 ? 13.393 -2.934 -1.367 1.00 29.92 415 LYS A N 1
ATOM 3203 C CA . LYS A 1 415 ? 14.387 -3.930 -0.941 1.00 29.92 415 LYS A CA 1
ATOM 3204 C C . LYS A 1 415 ? 15.426 -4.143 -2.027 1.00 29.92 415 LYS A C 1
ATOM 3206 O O . LYS A 1 415 ? 15.026 -4.182 -3.212 1.00 29.92 415 LYS A O 1
#

Radius of gyration: 37.71 Å; chains: 1; bounding box: 102×63×103 Å